Protein AF-A0A2E4XKV8-F1 (afdb_monomer_lite)

Structure (mmCIF, N/CA/C/O backbone):
data_AF-A0A2E4XKV8-F1
#
_entry.id   AF-A0A2E4XKV8-F1
#
loop_
_atom_site.group_PDB
_atom_site.id
_atom_site.type_symbol
_atom_site.label_atom_id
_atom_site.label_alt_id
_atom_site.label_comp_id
_atom_site.label_asym_id
_atom_site.label_entity_id
_atom_site.label_seq_id
_atom_site.pdbx_PDB_ins_code
_atom_site.Cartn_x
_atom_site.Cartn_y
_atom_site.Cartn_z
_atom_site.occupancy
_atom_site.B_iso_or_equiv
_atom_site.auth_seq_id
_atom_site.auth_comp_id
_atom_site.auth_asym_id
_atom_site.auth_atom_id
_atom_site.pdbx_PDB_model_num
ATOM 1 N N . MET A 1 1 ? -0.562 -18.103 23.186 1.00 75.19 1 MET A N 1
ATOM 2 C CA . MET A 1 1 ? -0.776 -17.378 21.912 1.00 75.19 1 MET A CA 1
ATOM 3 C C . MET A 1 1 ? -2.116 -16.642 21.935 1.00 75.19 1 MET A C 1
ATOM 5 O O . MET A 1 1 ? -3.061 -17.172 22.512 1.00 75.19 1 MET A O 1
ATOM 9 N N . GLU A 1 2 ? -2.232 -15.464 21.311 1.00 82.38 2 GLU A N 1
ATOM 10 C CA . GLU A 1 2 ? -3.468 -14.651 21.305 1.00 82.38 2 GLU A CA 1
ATOM 11 C C . GLU A 1 2 ? -4.685 -15.401 20.717 1.00 82.38 2 GLU A C 1
ATOM 13 O O . GLU A 1 2 ? -5.788 -15.305 21.257 1.00 82.38 2 GLU A O 1
ATOM 18 N N . TYR A 1 3 ? -4.468 -16.248 19.703 1.00 85.88 3 TYR A N 1
ATOM 19 C CA . TYR A 1 3 ? -5.500 -17.094 19.088 1.00 85.88 3 TYR A CA 1
ATOM 20 C C . TYR A 1 3 ? -6.060 -18.194 19.996 1.00 85.88 3 TYR A C 1
ATOM 22 O O . TYR A 1 3 ? -7.090 -18.747 19.658 1.00 85.88 3 TYR A O 1
ATOM 30 N N . PHE A 1 4 ? -5.467 -18.515 21.147 1.00 87.25 4 PHE A N 1
ATOM 31 C CA . PHE A 1 4 ? -6.012 -19.529 22.071 1.00 87.25 4 PHE A CA 1
ATOM 32 C C . PHE A 1 4 ? -6.515 -18.933 23.387 1.00 87.25 4 PHE A C 1
ATOM 34 O O . PHE A 1 4 ? -6.962 -19.651 24.275 1.00 87.25 4 PHE A O 1
ATOM 41 N N . SER A 1 5 ? -6.508 -17.604 23.501 1.00 88.00 5 SER A N 1
ATOM 42 C CA . SER A 1 5 ? -7.085 -16.905 24.646 1.00 88.00 5 SER A CA 1
ATOM 43 C C . SER A 1 5 ? -8.602 -17.133 24.746 1.00 88.00 5 SER A C 1
ATOM 45 O O . SER A 1 5 ? -9.313 -17.217 23.734 1.00 88.00 5 SER A O 1
ATOM 47 N N . ASN A 1 6 ? -9.116 -17.168 25.981 1.00 85.81 6 ASN A N 1
ATOM 48 C CA . ASN A 1 6 ? -10.556 -17.192 26.278 1.00 85.81 6 ASN A CA 1
ATOM 49 C C . ASN A 1 6 ? -11.281 -15.924 25.802 1.00 85.81 6 ASN A C 1
ATOM 51 O O . ASN A 1 6 ? -12.494 -15.947 25.575 1.00 85.81 6 ASN A O 1
ATOM 55 N N . HIS A 1 7 ? -10.532 -14.837 25.620 1.00 91.06 7 HIS A N 1
ATOM 56 C CA . HIS A 1 7 ? -11.013 -13.569 25.093 1.00 91.06 7 HIS A CA 1
ATOM 57 C C . HIS A 1 7 ? -10.337 -13.273 23.759 1.00 91.06 7 HIS A C 1
ATOM 59 O O . HIS A 1 7 ? -9.148 -13.526 23.579 1.00 91.06 7 HIS A O 1
ATOM 65 N N . ILE A 1 8 ? -11.096 -12.708 22.830 1.00 93.06 8 ILE A N 1
ATOM 66 C CA . ILE A 1 8 ? -10.606 -12.281 21.524 1.00 93.06 8 ILE A CA 1
ATOM 67 C C . ILE A 1 8 ? -10.206 -10.812 21.647 1.00 93.06 8 ILE A C 1
ATOM 69 O O . ILE A 1 8 ? -10.964 -10.002 22.178 1.00 93.06 8 ILE A O 1
ATOM 73 N N . ASN A 1 9 ? -9.036 -10.443 21.143 1.00 95.62 9 ASN A N 1
ATOM 74 C CA . ASN A 1 9 ? -8.699 -9.042 20.921 1.00 95.62 9 ASN A CA 1
ATOM 75 C C . ASN A 1 9 ? -9.056 -8.660 19.480 1.00 95.62 9 ASN A C 1
ATOM 77 O O . ASN A 1 9 ? -8.891 -9.452 18.554 1.00 95.62 9 ASN A O 1
ATOM 81 N N . PHE A 1 10 ? -9.544 -7.434 19.275 1.00 96.75 10 PHE A N 1
ATOM 82 C CA . PHE A 1 10 ? -9.996 -6.978 17.955 1.00 96.75 10 PHE A CA 1
ATOM 83 C C . PHE A 1 10 ? -8.917 -7.046 16.856 1.00 96.75 10 PHE A C 1
ATOM 85 O O . PHE A 1 10 ? -9.243 -7.246 15.689 1.00 96.75 10 PHE A O 1
ATOM 92 N N . ASN A 1 11 ? -7.637 -6.901 17.205 1.00 95.06 11 ASN A N 1
ATOM 93 C CA . ASN A 1 11 ? -6.510 -7.029 16.268 1.00 95.06 11 ASN A CA 1
ATOM 94 C C . ASN A 1 11 ? -6.479 -8.378 15.534 1.00 95.06 11 ASN A C 1
ATOM 96 O O . ASN A 1 11 ? -6.072 -8.390 14.377 1.00 95.06 11 ASN A O 1
ATOM 100 N N . LEU A 1 12 ? -6.971 -9.466 16.137 1.00 95.94 12 LEU A N 1
ATOM 101 C CA . LEU A 1 12 ? -7.079 -10.765 15.463 1.00 95.94 12 LEU A CA 1
ATOM 102 C C . LEU A 1 12 ? -8.010 -10.724 14.244 1.00 95.94 12 LEU A C 1
ATOM 104 O O . LEU A 1 12 ? -7.872 -11.527 13.336 1.00 95.94 12 LEU A O 1
ATOM 108 N N . LEU A 1 13 ? -8.946 -9.773 14.181 1.00 97.38 13 LEU A N 1
ATOM 109 C CA . LEU A 1 13 ? -9.844 -9.629 13.033 1.00 97.38 13 LEU A CA 1
ATOM 110 C C . LEU A 1 13 ? -9.164 -8.952 11.829 1.00 97.38 13 LEU A C 1
ATOM 112 O O . LEU A 1 13 ? -9.751 -8.912 10.748 1.00 97.38 13 LEU A O 1
ATOM 116 N N . LYS A 1 14 ? -7.956 -8.387 12.003 1.00 96.12 14 LYS A N 1
ATOM 117 C CA . LYS A 1 14 ? -7.273 -7.548 11.004 1.00 96.12 14 LYS A CA 1
ATOM 118 C C . LYS A 1 14 ? -7.108 -8.269 9.670 1.00 96.12 14 LYS A C 1
ATOM 120 O O . LYS A 1 14 ? -7.515 -7.721 8.650 1.00 96.12 14 LYS A O 1
ATOM 125 N N . ASN A 1 15 ? -6.540 -9.470 9.685 1.00 96.06 15 ASN A N 1
ATOM 126 C CA . ASN A 1 15 ? -6.136 -10.187 8.477 1.00 96.06 15 ASN A CA 1
ATOM 127 C C . ASN A 1 15 ? -7.338 -10.492 7.580 1.00 96.06 15 ASN A C 1
ATOM 129 O O . ASN A 1 15 ? -7.354 -10.115 6.411 1.00 96.06 15 ASN A O 1
ATOM 133 N N . HIS A 1 16 ? -8.417 -11.032 8.148 1.00 96.88 16 HIS A N 1
ATOM 134 C CA . HIS A 1 16 ? -9.651 -11.242 7.397 1.00 96.88 16 HIS A CA 1
ATOM 135 C C . HIS A 1 16 ? -10.289 -9.925 6.910 1.00 96.88 16 HIS A C 1
ATOM 137 O O . HIS A 1 16 ? -10.751 -9.857 5.772 1.00 96.88 16 HIS A O 1
ATOM 143 N N . ILE A 1 17 ? -10.330 -8.863 7.730 1.00 96.69 17 ILE A N 1
ATOM 144 C CA . ILE A 1 17 ? -10.888 -7.562 7.300 1.00 96.69 17 ILE A CA 1
ATOM 145 C C . ILE A 1 17 ? -10.097 -6.983 6.116 1.00 96.69 17 ILE A C 1
ATOM 147 O O . ILE A 1 17 ? -10.687 -6.403 5.206 1.00 96.69 17 ILE A O 1
ATOM 151 N N . LEU A 1 18 ? -8.775 -7.162 6.113 1.00 94.44 18 LEU A N 1
ATOM 152 C CA . LEU A 1 18 ? -7.874 -6.708 5.052 1.00 94.44 18 LEU A CA 1
ATOM 153 C C . LEU A 1 18 ? -7.717 -7.719 3.907 1.00 94.44 18 LEU A C 1
ATOM 155 O O . LEU A 1 18 ? -6.889 -7.506 3.025 1.00 94.44 18 LEU A O 1
ATOM 159 N N . LYS A 1 19 ? -8.559 -8.762 3.873 1.00 95.31 19 LYS A N 1
ATOM 160 C CA . LYS A 1 19 ? -8.614 -9.764 2.800 1.00 95.31 19 LYS A CA 1
ATOM 161 C C . LYS A 1 19 ? -7.338 -10.611 2.673 1.00 95.31 19 LYS A C 1
ATOM 163 O O . LYS A 1 19 ? -6.973 -10.997 1.567 1.00 95.31 19 LYS A O 1
ATOM 168 N N . ASP A 1 20 ? -6.682 -10.927 3.786 1.00 95.06 20 ASP A N 1
ATOM 169 C CA . ASP A 1 20 ? -5.564 -11.883 3.840 1.00 95.06 20 ASP A CA 1
ATOM 170 C C . ASP A 1 20 ? -5.697 -12.887 5.015 1.00 95.06 20 ASP A C 1
ATOM 172 O O . ASP A 1 20 ? -4.819 -12.974 5.871 1.00 95.06 20 ASP A O 1
ATOM 176 N N . PRO A 1 21 ? -6.826 -13.621 5.141 1.00 96.31 21 PRO A N 1
ATOM 177 C CA . PRO A 1 21 ? -7.096 -14.484 6.300 1.00 96.31 21 PRO A CA 1
ATOM 178 C C . PRO A 1 21 ? -6.184 -15.720 6.424 1.00 96.31 21 PRO A C 1
ATOM 180 O O . PRO A 1 21 ? -6.081 -16.272 7.519 1.00 96.31 21 PRO A O 1
ATOM 183 N N . LEU A 1 22 ? -5.486 -16.134 5.358 1.00 97.00 22 LEU A N 1
ATOM 184 C CA . LEU A 1 22 ? -4.513 -17.238 5.389 1.00 97.00 22 LEU A CA 1
ATOM 185 C C . LEU A 1 22 ? -3.407 -16.996 6.432 1.00 97.00 22 LEU A C 1
ATOM 187 O O . LEU A 1 22 ? -2.942 -17.932 7.079 1.00 97.00 22 LEU A O 1
ATOM 191 N N . ILE A 1 23 ? -3.049 -15.730 6.655 1.00 95.50 23 ILE A N 1
ATOM 192 C CA . ILE A 1 23 ? -2.061 -15.314 7.656 1.00 95.50 23 ILE A CA 1
ATOM 193 C C . ILE A 1 23 ? -2.438 -15.783 9.066 1.00 95.50 23 ILE A C 1
ATOM 195 O O . ILE A 1 23 ? -1.567 -16.168 9.844 1.00 95.50 23 ILE A O 1
ATOM 199 N N . ASP A 1 24 ? -3.732 -15.796 9.401 1.00 95.75 24 ASP A N 1
ATOM 200 C CA . ASP A 1 24 ? -4.189 -16.287 10.703 1.00 95.75 24 ASP A CA 1
ATOM 201 C C . ASP A 1 24 ? -3.874 -17.775 10.888 1.00 95.75 24 ASP A C 1
ATOM 203 O O . ASP A 1 24 ? -3.495 -18.195 11.981 1.00 95.75 24 ASP A O 1
ATOM 207 N N . TRP A 1 25 ? -4.003 -18.568 9.820 1.00 95.62 25 TRP A N 1
ATOM 208 C CA . TRP A 1 25 ? -3.689 -19.993 9.848 1.00 95.62 25 TRP A CA 1
ATOM 209 C C . TRP A 1 25 ? -2.180 -20.228 9.958 1.00 95.62 25 TRP A C 1
ATOM 211 O O . TRP A 1 25 ? -1.770 -20.997 10.826 1.00 95.62 25 TRP A O 1
ATOM 221 N N . PHE A 1 26 ? -1.351 -19.522 9.178 1.00 94.69 26 PHE A N 1
ATOM 222 C CA . PHE A 1 26 ? 0.110 -19.638 9.288 1.00 94.69 26 PHE A CA 1
ATOM 223 C C . PHE A 1 26 ? 0.626 -19.273 10.681 1.00 94.69 26 PHE A C 1
ATOM 225 O O . PHE A 1 26 ? 1.406 -20.030 11.251 1.00 94.69 26 PHE A O 1
ATOM 232 N N . ASN A 1 27 ? 0.120 -18.187 11.278 1.00 93.44 27 ASN A N 1
ATOM 233 C CA . ASN A 1 27 ? 0.476 -17.818 12.649 1.00 93.44 27 ASN A CA 1
ATOM 234 C C . ASN A 1 27 ? 0.201 -18.974 13.628 1.00 93.44 27 ASN A C 1
ATOM 236 O O . ASN A 1 27 ? 1.005 -19.242 14.518 1.00 93.44 27 ASN A O 1
ATOM 240 N N . ILE A 1 28 ? -0.937 -19.666 13.488 1.00 93.06 28 ILE A N 1
ATOM 241 C CA . ILE A 1 28 ? -1.267 -20.813 14.346 1.00 93.06 28 ILE A CA 1
ATOM 242 C C . ILE A 1 28 ? -0.315 -21.990 14.093 1.00 93.06 28 ILE A C 1
ATOM 244 O O . ILE A 1 28 ? 0.137 -22.605 15.057 1.00 93.06 28 ILE A O 1
ATOM 248 N N . GLN A 1 29 ? 0.010 -22.300 12.835 1.00 91.44 29 GLN A N 1
ATOM 249 C CA . GLN A 1 29 ? 0.941 -23.388 12.505 1.00 91.44 29 GLN A CA 1
ATOM 250 C C . GLN A 1 29 ? 2.346 -23.141 13.067 1.00 91.44 29 GLN A C 1
ATOM 252 O O . GLN A 1 29 ? 2.937 -24.055 13.643 1.00 91.44 29 GLN A O 1
ATOM 257 N N . GLU A 1 30 ? 2.838 -21.902 12.971 1.00 89.88 30 GLU A N 1
ATOM 258 C CA . GLU A 1 30 ? 4.105 -21.470 13.575 1.00 89.88 30 GLU A CA 1
ATOM 259 C C . GLU A 1 30 ? 4.121 -21.760 15.083 1.00 89.88 30 GLU A C 1
ATOM 261 O O . GLU A 1 30 ? 5.055 -22.370 15.597 1.00 89.88 30 GLU A O 1
ATOM 266 N N . TYR A 1 31 ? 3.049 -21.397 15.797 1.00 86.06 31 TYR A N 1
ATOM 267 C CA . TYR A 1 31 ? 2.951 -21.609 17.245 1.00 86.06 31 TYR A CA 1
ATOM 268 C C . TYR A 1 31 ? 2.970 -23.084 17.663 1.00 86.06 31 TYR A C 1
ATOM 270 O O . TYR A 1 31 ? 3.442 -23.409 18.752 1.00 86.06 31 TYR A O 1
ATOM 278 N N . HIS A 1 32 ? 2.462 -23.982 16.819 1.00 84.88 32 HIS A N 1
ATOM 279 C CA . HIS A 1 32 ? 2.494 -25.423 17.071 1.00 84.88 32 HIS A CA 1
ATOM 280 C C . HIS A 1 32 ? 3.823 -26.083 16.664 1.00 84.88 32 HIS A C 1
ATOM 282 O O . HIS A 1 32 ? 3.894 -27.310 16.614 1.00 84.88 32 HIS A O 1
ATOM 288 N N . ASN A 1 33 ? 4.876 -25.290 16.415 1.00 70.44 33 ASN A N 1
ATOM 289 C CA . ASN A 1 33 ? 6.200 -25.740 15.975 1.00 70.44 33 ASN A CA 1
ATOM 290 C C . ASN A 1 33 ? 6.143 -26.629 14.730 1.00 70.44 33 ASN A C 1
ATOM 292 O O . ASN A 1 33 ? 6.936 -27.559 14.564 1.00 70.44 33 ASN A O 1
ATOM 296 N N . ASN A 1 34 ? 5.208 -26.339 13.827 1.00 66.56 34 ASN A N 1
ATOM 297 C CA . ASN A 1 34 ? 5.240 -26.944 12.515 1.00 66.56 34 ASN A CA 1
ATOM 298 C C . ASN A 1 34 ? 6.349 -26.257 11.700 1.00 66.56 34 ASN A C 1
ATOM 300 O O . ASN A 1 34 ? 6.088 -25.300 10.975 1.00 66.56 34 ASN A O 1
ATOM 304 N N . HIS A 1 35 ? 7.593 -26.732 11.843 1.00 68.62 35 HIS A N 1
ATOM 305 C CA . HIS A 1 35 ? 8.800 -26.204 11.179 1.00 68.62 35 HIS A CA 1
ATOM 306 C C . HIS A 1 35 ? 8.780 -26.309 9.638 1.00 68.62 35 HIS A C 1
ATOM 308 O O . HIS A 1 35 ? 9.803 -26.115 8.990 1.00 68.62 35 HIS A O 1
ATOM 314 N N . ILE A 1 36 ? 7.633 -26.645 9.046 1.00 83.06 36 ILE A N 1
ATOM 315 C CA . ILE A 1 36 ? 7.420 -26.695 7.600 1.00 83.06 36 ILE A CA 1
ATOM 316 C C . ILE A 1 36 ? 7.337 -25.284 7.000 1.00 83.06 36 ILE A C 1
ATOM 318 O O . ILE A 1 36 ? 7.759 -25.097 5.863 1.00 83.06 36 ILE A O 1
ATOM 322 N N . PHE A 1 37 ? 6.804 -24.303 7.738 1.00 89.00 37 PHE A N 1
ATOM 323 C CA . PHE A 1 37 ? 6.591 -22.944 7.230 1.00 89.00 37 PHE A CA 1
ATOM 324 C C . PHE A 1 37 ? 7.558 -21.954 7.869 1.00 89.00 37 PHE A C 1
ATOM 326 O O . PHE A 1 37 ? 7.729 -21.943 9.088 1.00 89.00 37 PHE A O 1
ATOM 333 N N . GLU A 1 38 ? 8.145 -21.091 7.045 1.00 89.69 38 GLU A N 1
ATOM 334 C CA . GLU A 1 38 ? 9.107 -20.087 7.483 1.00 89.69 38 GLU A CA 1
ATOM 335 C C . GLU A 1 38 ? 8.495 -18.689 7.420 1.00 89.69 38 GLU A C 1
ATOM 337 O O . GLU A 1 38 ? 8.019 -18.239 6.377 1.00 89.69 38 GLU A O 1
ATOM 342 N N . ARG A 1 39 ? 8.491 -18.004 8.563 1.00 90.75 39 ARG A N 1
ATOM 343 C CA . ARG A 1 39 ? 8.042 -16.619 8.647 1.00 90.75 39 ARG A CA 1
ATOM 344 C C . ARG A 1 39 ? 9.103 -15.695 8.066 1.00 90.75 39 ARG A C 1
ATOM 346 O O . ARG A 1 39 ? 10.290 -15.859 8.340 1.00 90.75 39 ARG A O 1
ATOM 353 N N . ASP A 1 40 ? 8.670 -14.686 7.321 1.00 89.19 40 ASP A N 1
ATOM 354 C CA . ASP A 1 40 ? 9.578 -13.681 6.783 1.00 89.19 40 ASP A CA 1
ATOM 355 C C . ASP A 1 40 ? 10.261 -12.904 7.920 1.00 89.19 40 ASP A C 1
ATOM 357 O O . ASP A 1 40 ? 9.639 -12.553 8.930 1.00 89.19 40 ASP A O 1
ATOM 361 N N . GLY A 1 41 ? 11.542 -12.576 7.735 1.00 82.31 41 GLY A N 1
ATOM 362 C CA . GLY A 1 41 ? 12.267 -11.694 8.646 1.00 82.31 41 GLY A CA 1
ATOM 363 C C . GLY A 1 41 ? 11.651 -10.290 8.714 1.00 82.31 41 GLY A C 1
ATOM 364 O O . GLY A 1 41 ? 11.087 -9.782 7.742 1.00 82.31 41 GLY A O 1
ATOM 365 N N . SER A 1 42 ? 11.788 -9.634 9.870 1.00 76.69 42 SER A N 1
ATOM 366 C CA . SER A 1 42 ? 11.368 -8.240 10.033 1.00 76.69 42 SER A CA 1
ATOM 367 C C . SER A 1 42 ? 12.198 -7.322 9.130 1.00 76.69 42 SER A C 1
ATOM 369 O O . SER A 1 42 ? 13.427 -7.311 9.193 1.00 76.69 42 SER A O 1
ATOM 371 N N . THR A 1 43 ? 11.525 -6.550 8.278 1.00 79.19 43 THR A N 1
ATOM 372 C CA . THR A 1 43 ? 12.161 -5.543 7.412 1.00 79.19 43 THR A CA 1
ATOM 373 C C . THR A 1 43 ? 12.358 -4.231 8.165 1.00 79.19 43 THR A C 1
ATOM 375 O O . THR A 1 43 ? 11.487 -3.842 8.954 1.00 79.19 43 THR A O 1
ATOM 378 N N . TYR A 1 44 ? 13.408 -3.482 7.830 1.00 79.75 44 TYR A N 1
ATOM 379 C CA . TYR A 1 44 ? 13.666 -2.169 8.428 1.00 79.75 44 TYR A CA 1
ATOM 380 C C . TYR A 1 44 ? 12.490 -1.198 8.230 1.00 79.75 44 TYR A C 1
ATOM 382 O O . TYR A 1 44 ? 12.102 -0.468 9.143 1.00 79.75 44 TYR A O 1
ATOM 390 N N . TYR A 1 45 ? 11.863 -1.240 7.054 1.00 80.88 45 TYR A N 1
ATOM 391 C CA . TYR A 1 45 ? 10.698 -0.445 6.697 1.00 80.88 45 TYR A CA 1
ATOM 392 C C . TYR A 1 45 ? 9.519 -0.685 7.634 1.00 80.88 45 TYR A C 1
ATOM 394 O O . TYR A 1 45 ? 8.950 0.271 8.162 1.00 80.88 45 TYR A O 1
ATOM 402 N N . ARG A 1 46 ? 9.150 -1.946 7.882 1.00 80.81 46 ARG A N 1
ATOM 403 C CA . ARG A 1 46 ? 8.029 -2.276 8.778 1.00 80.81 46 ARG A CA 1
ATOM 404 C C . ARG A 1 46 ? 8.266 -1.746 10.187 1.00 80.81 46 ARG A C 1
ATOM 406 O O . ARG A 1 46 ? 7.376 -1.112 10.755 1.00 80.81 46 ARG A O 1
ATOM 413 N N . GLU A 1 47 ? 9.462 -1.950 10.730 1.00 85.25 47 GLU A N 1
ATOM 414 C CA . GLU A 1 47 ? 9.826 -1.451 12.059 1.00 85.25 47 GLU A CA 1
ATOM 415 C C . GLU A 1 47 ? 9.777 0.076 12.126 1.00 85.25 47 GLU A C 1
ATOM 417 O O . GLU A 1 47 ? 9.199 0.641 13.061 1.00 85.25 47 GLU A O 1
ATOM 422 N N . TYR A 1 48 ? 10.307 0.746 11.101 1.00 85.12 48 TYR A N 1
ATOM 423 C CA . TYR A 1 48 ? 10.270 2.197 10.976 1.00 85.12 48 TYR A CA 1
ATOM 424 C C . TYR A 1 48 ? 8.830 2.730 10.950 1.00 85.12 48 TYR A C 1
ATOM 426 O O . TYR A 1 48 ? 8.487 3.624 11.724 1.00 85.12 48 TYR A O 1
ATOM 434 N N . ILE A 1 49 ? 7.948 2.148 10.128 1.00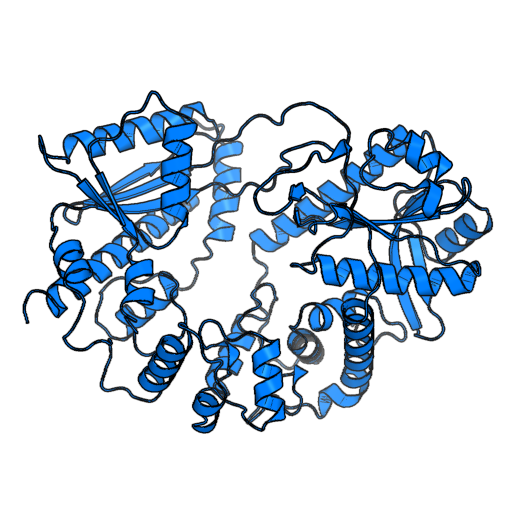 84.88 49 ILE A N 1
ATOM 435 C CA . ILE A 1 49 ? 6.538 2.558 10.039 1.00 84.88 49 ILE A CA 1
ATOM 436 C C . ILE A 1 49 ? 5.805 2.345 11.363 1.00 84.88 49 ILE A C 1
ATOM 438 O O . ILE A 1 49 ? 5.036 3.212 11.782 1.00 84.88 49 ILE A O 1
ATOM 442 N N . LEU A 1 50 ? 6.034 1.221 12.049 1.00 86.94 50 LEU A N 1
ATOM 443 C CA . LEU A 1 50 ? 5.427 0.963 13.357 1.00 86.94 50 LEU A CA 1
ATOM 444 C C . LEU A 1 50 ? 5.890 1.987 14.400 1.00 86.94 50 LEU A C 1
ATOM 446 O O . LEU A 1 50 ? 5.065 2.519 15.151 1.00 86.94 50 LEU A O 1
ATOM 450 N N . LYS A 1 51 ? 7.189 2.303 14.415 1.00 90.19 51 LYS A N 1
ATOM 451 C CA . LYS A 1 51 ? 7.783 3.309 15.301 1.00 90.19 51 LYS A CA 1
ATOM 452 C C . LYS A 1 51 ? 7.221 4.704 15.028 1.00 90.19 51 LYS A C 1
ATOM 454 O O . LYS A 1 51 ? 6.739 5.351 15.959 1.00 90.19 51 LYS A O 1
ATOM 459 N N . GLU A 1 52 ? 7.215 5.150 13.774 1.00 88.81 52 GLU A N 1
ATOM 460 C CA . GLU A 1 52 ? 6.700 6.471 13.400 1.00 88.81 52 GLU A CA 1
ATOM 461 C C . GLU A 1 5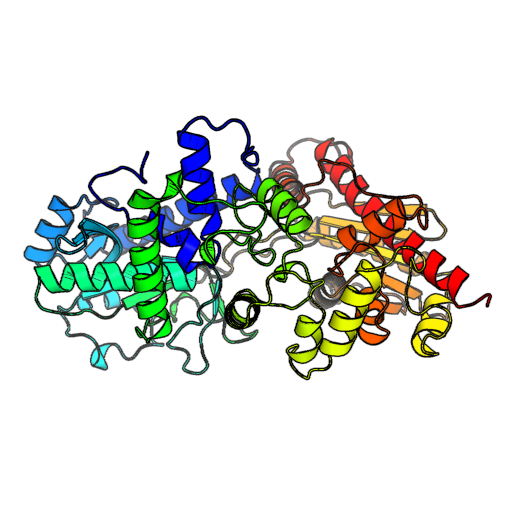2 ? 5.182 6.571 13.593 1.00 88.81 52 GLU A C 1
ATOM 463 O O . GLU A 1 52 ? 4.693 7.579 14.103 1.00 88.81 52 GLU A O 1
ATOM 468 N N . SER A 1 53 ? 4.424 5.506 13.312 1.00 91.00 53 SER A N 1
ATOM 469 C CA . SER A 1 53 ? 2.988 5.461 13.607 1.00 91.00 53 SER A CA 1
ATOM 470 C C . SER A 1 53 ? 2.706 5.596 15.102 1.00 91.00 53 SER A C 1
ATOM 472 O O . SER A 1 53 ? 1.732 6.260 15.474 1.00 91.00 53 SER A O 1
ATOM 474 N N . LYS A 1 54 ? 3.504 4.948 15.961 1.00 92.38 54 LYS A N 1
ATOM 475 C CA . LYS A 1 54 ? 3.361 5.048 17.418 1.00 92.38 54 LYS A CA 1
ATOM 476 C C . LYS A 1 54 ? 3.698 6.461 17.891 1.00 92.38 54 LYS A C 1
ATOM 478 O O . LYS A 1 54 ? 2.881 7.073 18.573 1.00 92.38 54 LYS A O 1
ATOM 483 N N . LYS A 1 55 ? 4.837 6.998 17.452 1.00 92.31 55 LYS A N 1
ATOM 484 C CA . LYS A 1 55 ? 5.301 8.351 17.780 1.00 92.31 55 LYS A CA 1
ATOM 485 C C . LYS A 1 55 ? 4.303 9.425 17.350 1.00 92.31 55 LYS A C 1
ATOM 487 O O . LYS A 1 55 ? 3.990 10.313 18.137 1.00 92.31 55 LYS A O 1
ATOM 492 N N . TYR A 1 56 ? 3.764 9.325 16.133 1.00 91.88 56 TYR A N 1
ATOM 493 C CA . TYR A 1 56 ? 2.721 10.224 15.635 1.00 91.88 56 TYR A CA 1
ATOM 494 C C . TYR A 1 56 ? 1.499 10.224 16.554 1.00 91.88 56 TYR A C 1
ATOM 496 O O . TYR A 1 56 ? 1.013 11.277 16.960 1.00 91.88 56 TYR A O 1
ATOM 504 N N . LYS A 1 57 ? 1.018 9.030 16.911 1.00 94.38 57 LYS A N 1
ATOM 505 C CA . LYS A 1 57 ? -0.150 8.872 17.772 1.00 94.38 57 LYS A CA 1
ATOM 506 C C . LYS A 1 57 ? 0.099 9.421 19.178 1.00 94.38 57 LYS A C 1
ATOM 508 O O . LYS A 1 57 ? -0.736 10.165 19.672 1.00 94.38 57 LYS A O 1
ATOM 513 N N . GLU A 1 58 ? 1.223 9.084 19.807 1.00 94.25 58 GLU A N 1
ATOM 514 C CA . GLU A 1 58 ? 1.574 9.578 21.146 1.00 94.25 58 GLU A CA 1
ATOM 515 C C . GLU A 1 58 ? 1.709 11.104 21.162 1.00 94.25 58 GLU A C 1
ATOM 517 O O . GLU A 1 58 ? 1.117 11.756 22.018 1.00 94.25 58 GLU A O 1
ATOM 522 N N . LYS A 1 59 ? 2.383 11.684 20.159 1.00 93.56 59 LYS A N 1
ATOM 523 C CA . LYS A 1 59 ? 2.486 13.139 19.993 1.00 93.56 59 LYS A CA 1
ATOM 524 C C . LYS A 1 59 ? 1.111 13.793 19.858 1.00 93.56 59 LYS A C 1
ATOM 526 O O . LYS A 1 59 ? 0.847 14.791 20.521 1.00 93.56 59 LYS A O 1
ATOM 531 N N . LEU A 1 60 ? 0.236 13.234 19.020 1.00 94.75 60 LEU A N 1
ATOM 532 C CA . LEU A 1 60 ? -1.108 13.770 18.811 1.00 94.75 60 LEU A CA 1
ATOM 533 C C . LEU A 1 60 ? -1.945 13.715 20.097 1.00 94.75 60 LEU A C 1
ATOM 535 O O . LEU A 1 60 ? -2.624 14.682 20.427 1.00 94.75 60 LEU A O 1
ATOM 539 N N . LEU A 1 61 ? -1.883 12.603 20.833 1.00 96.38 61 LEU A N 1
ATOM 540 C CA . LEU A 1 61 ? -2.594 12.449 22.103 1.00 96.38 61 LEU A CA 1
ATOM 541 C C . LEU A 1 61 ? -2.074 13.426 23.164 1.00 96.38 61 LEU A C 1
ATOM 543 O O . LEU A 1 61 ? -2.886 14.044 23.845 1.00 96.38 61 LEU A O 1
ATOM 547 N N . GLN A 1 62 ? -0.757 13.631 23.256 1.00 95.50 62 GLN A N 1
ATOM 548 C CA . GLN A 1 62 ? -0.183 14.619 24.172 1.00 95.50 62 GLN A CA 1
ATOM 549 C C . GLN A 1 62 ? -0.666 16.037 23.843 1.00 95.50 62 GLN A C 1
ATOM 551 O O . GLN A 1 62 ? -1.138 16.745 24.723 1.00 95.50 62 GLN A O 1
ATOM 556 N N . GLN A 1 63 ? -0.666 16.419 22.563 1.00 94.88 63 GLN A N 1
ATOM 557 C CA . GLN A 1 63 ? -1.177 17.725 22.130 1.00 94.88 63 GLN A CA 1
ATOM 558 C C . GLN A 1 63 ? -2.667 17.931 22.457 1.00 94.88 63 GLN A C 1
ATOM 560 O O . GLN A 1 63 ? -3.095 19.068 22.664 1.00 94.88 63 GLN A O 1
ATOM 565 N N . ILE A 1 64 ? -3.462 16.855 22.482 1.00 96.38 64 ILE A N 1
ATOM 566 C CA . ILE A 1 64 ? -4.869 16.890 22.902 1.00 96.38 64 ILE A CA 1
ATOM 567 C C . ILE A 1 64 ? -4.971 17.105 24.416 1.00 96.38 64 ILE A C 1
ATOM 569 O O . ILE A 1 64 ? -5.784 17.926 24.836 1.00 96.38 64 ILE A O 1
ATOM 573 N N . ILE A 1 65 ? -4.145 16.423 25.219 1.00 95.88 65 ILE A N 1
ATOM 574 C CA . ILE A 1 65 ? -4.079 16.631 26.676 1.00 95.88 65 ILE A CA 1
ATOM 575 C C . ILE A 1 65 ? -3.727 18.089 26.970 1.00 95.88 65 ILE A C 1
ATOM 577 O O . ILE A 1 65 ? -4.516 18.778 27.618 1.00 95.88 65 ILE A O 1
ATOM 581 N N . ASP A 1 66 ? -2.625 18.586 26.403 1.00 94.88 66 ASP A N 1
ATOM 582 C CA . ASP A 1 66 ? -2.135 19.949 26.630 1.00 94.88 66 ASP A CA 1
ATOM 583 C C . ASP A 1 66 ? -3.206 21.006 26.300 1.00 94.88 66 ASP A C 1
ATOM 585 O O . ASP A 1 66 ? -3.392 21.976 27.033 1.00 94.88 66 ASP A O 1
ATOM 589 N N . ARG A 1 67 ? -3.963 20.802 25.212 1.00 94.75 67 ARG A N 1
ATOM 590 C CA . ARG A 1 67 ? -5.066 21.692 24.808 1.00 94.75 67 ARG A CA 1
ATOM 591 C C . ARG A 1 67 ? -6.318 21.564 25.666 1.00 94.75 67 ARG A C 1
ATOM 593 O O . ARG A 1 67 ? -7.045 22.542 25.807 1.00 94.75 67 ARG A O 1
ATOM 600 N N . SER A 1 68 ? -6.597 20.368 26.177 1.00 94.69 68 SER A N 1
ATOM 601 C CA . SER A 1 68 ? -7.762 20.108 27.026 1.00 94.69 68 SER A CA 1
ATOM 602 C C . SER A 1 68 ? -7.636 20.736 28.411 1.00 94.69 68 SER A C 1
ATOM 604 O O . SER A 1 68 ? -8.662 21.017 29.023 1.00 94.69 68 SER A O 1
ATOM 606 N N . GLN A 1 69 ? -6.403 20.970 28.882 1.00 93.69 69 GLN A N 1
ATOM 607 C CA . GLN A 1 69 ? -6.101 21.413 30.251 1.00 93.69 69 GLN A CA 1
ATOM 608 C C . GLN A 1 69 ? -6.625 20.438 31.322 1.00 93.69 69 GLN A C 1
ATOM 610 O O . GLN A 1 69 ? -6.911 20.832 32.450 1.00 93.69 69 GLN A O 1
ATOM 615 N N . LEU A 1 70 ? -6.765 19.158 30.963 1.00 93.19 70 LEU A N 1
ATOM 616 C CA . LEU A 1 70 ? -7.199 18.091 31.857 1.00 93.19 70 LEU A CA 1
ATOM 617 C C . LEU A 1 70 ? -6.007 17.231 32.274 1.00 93.19 70 LEU A C 1
ATOM 619 O O . LEU A 1 70 ? -5.180 16.868 31.438 1.00 93.19 70 LEU A O 1
ATOM 623 N N . ASP A 1 71 ? -5.966 16.845 33.546 1.00 93.50 71 ASP A N 1
ATOM 624 C CA . ASP A 1 71 ? -5.024 15.842 34.041 1.00 93.50 71 ASP A CA 1
ATOM 625 C C . ASP A 1 71 ? -5.617 14.440 33.848 1.00 93.50 71 ASP A C 1
ATOM 627 O O . ASP A 1 71 ? -6.425 13.957 34.645 1.00 93.50 71 ASP A O 1
ATOM 631 N N . ILE A 1 72 ? -5.285 13.814 32.717 1.00 93.69 72 ILE A N 1
ATOM 632 C CA . ILE A 1 72 ? -5.775 12.483 32.349 1.00 93.69 72 ILE A CA 1
ATOM 633 C C . ILE A 1 72 ? -4.639 11.594 31.833 1.00 93.69 72 ILE A C 1
ATOM 635 O O . ILE A 1 72 ? -3.722 12.068 31.158 1.00 93.69 72 ILE A O 1
ATOM 639 N N . PRO A 1 73 ? -4.702 10.273 32.072 1.00 94.06 73 PRO A N 1
ATOM 640 C CA . PRO A 1 73 ? -3.724 9.351 31.522 1.00 94.06 73 PRO A CA 1
ATOM 641 C C . PRO A 1 73 ? -3.946 9.133 30.020 1.00 94.06 73 PRO A C 1
ATOM 643 O O . PRO A 1 73 ? -5.074 9.010 29.541 1.00 94.06 73 PRO A O 1
ATOM 646 N N . ILE A 1 74 ? -2.847 8.973 29.274 1.00 92.00 74 ILE A N 1
ATOM 647 C CA . ILE A 1 74 ? -2.889 8.588 27.852 1.00 92.00 74 ILE A CA 1
ATOM 648 C C . ILE A 1 74 ? -3.487 7.187 27.676 1.00 92.00 74 ILE A C 1
ATOM 650 O O . ILE A 1 74 ? -4.187 6.932 26.699 1.00 92.00 74 ILE A O 1
ATOM 654 N N . TYR A 1 75 ? -3.191 6.267 28.598 1.00 94.19 75 TYR A N 1
ATOM 655 C CA . TYR A 1 75 ? -3.578 4.864 28.508 1.00 94.19 75 TYR A CA 1
ATOM 656 C C . TYR A 1 75 ? -4.560 4.502 29.614 1.00 94.19 75 TYR A C 1
ATOM 658 O O . TYR A 1 75 ? -4.205 4.560 30.786 1.00 94.19 75 TYR A O 1
ATOM 666 N N . THR A 1 76 ? -5.751 4.037 29.237 1.00 93.62 76 THR A N 1
ATOM 667 C CA . THR A 1 76 ? -6.751 3.544 30.191 1.00 93.62 76 THR A CA 1
ATOM 668 C C . THR A 1 76 ? -6.955 2.031 30.063 1.00 93.62 76 THR A C 1
ATOM 670 O O . THR A 1 76 ? -6.851 1.425 28.986 1.00 93.62 76 THR A O 1
ATOM 673 N N . CYS A 1 77 ? -7.195 1.371 31.198 1.00 95.00 77 CYS A N 1
ATOM 674 C CA . CYS A 1 77 ? -7.603 -0.036 31.230 1.00 95.00 77 CYS A CA 1
ATOM 675 C C . CYS A 1 77 ? -9.132 -0.170 31.139 1.00 95.00 77 CYS A C 1
ATOM 677 O O . CYS A 1 77 ? -9.851 0.803 31.322 1.00 95.00 77 CYS A O 1
ATOM 679 N N . TYR A 1 78 ? -9.650 -1.383 30.917 1.00 94.75 78 TYR A N 1
ATOM 680 C CA . TYR A 1 78 ? -11.099 -1.621 30.806 1.00 94.75 78 TYR A CA 1
ATOM 681 C C . TYR A 1 78 ? -11.910 -1.073 31.993 1.00 94.75 78 TYR A C 1
ATOM 683 O O . TYR A 1 78 ? -12.912 -0.389 31.796 1.00 94.75 78 TYR A O 1
ATOM 691 N N . LYS A 1 79 ? -11.465 -1.355 33.226 1.00 95.94 79 LYS A N 1
ATOM 692 C CA . LYS A 1 79 ? -12.151 -0.907 34.448 1.00 95.94 79 LYS A CA 1
ATOM 693 C C . LYS A 1 79 ? -12.183 0.617 34.542 1.00 95.94 79 LYS A C 1
ATOM 695 O O . LYS A 1 79 ? -13.212 1.192 34.874 1.00 95.94 79 LYS A O 1
ATOM 700 N N . GLU A 1 80 ? -11.066 1.248 34.207 1.00 96.38 80 GLU A N 1
ATOM 701 C CA . GLU A 1 80 ? -10.929 2.697 34.223 1.00 96.38 80 GLU A CA 1
ATOM 702 C C . GLU A 1 80 ? -11.769 3.354 33.127 1.00 96.38 80 GLU A C 1
ATOM 704 O O . GLU A 1 80 ? -12.535 4.261 33.422 1.00 96.38 80 GLU A O 1
ATOM 709 N N . THR A 1 81 ? -11.725 2.853 31.888 1.00 97.31 81 THR A N 1
ATOM 710 C CA . THR A 1 81 ? -12.586 3.345 30.803 1.00 97.31 81 THR A CA 1
ATOM 711 C C . THR A 1 81 ? -14.062 3.283 31.203 1.00 97.31 81 THR A C 1
ATOM 713 O O . THR A 1 81 ? -14.786 4.253 31.006 1.00 97.31 81 THR A O 1
ATOM 716 N N . LEU A 1 82 ? -14.515 2.176 31.807 1.00 96.81 82 LEU A N 1
ATOM 717 C CA . LEU A 1 82 ? -15.892 2.059 32.293 1.00 96.81 82 LEU A CA 1
ATOM 718 C C . LEU A 1 82 ? -16.231 3.073 33.384 1.00 96.81 82 LEU A C 1
ATOM 720 O O . LEU A 1 82 ? -17.307 3.661 33.338 1.00 96.81 82 LEU A O 1
ATOM 724 N N . PHE A 1 83 ? -15.346 3.250 34.366 1.00 97.00 83 PHE A N 1
ATOM 725 C CA . PHE A 1 83 ? -15.536 4.223 35.440 1.00 97.00 83 PHE A CA 1
ATOM 726 C C . PHE A 1 83 ? -15.678 5.640 34.874 1.00 97.00 83 PHE A C 1
ATOM 728 O O . PHE A 1 83 ? -16.667 6.313 35.147 1.00 97.00 83 PHE A O 1
ATOM 735 N N . ARG A 1 84 ? -14.750 6.049 34.003 1.00 97.00 84 ARG A N 1
ATOM 736 C CA . ARG A 1 84 ? -14.730 7.383 33.389 1.00 97.00 84 ARG A CA 1
ATOM 737 C C . ARG A 1 84 ? -15.962 7.650 32.515 1.00 97.00 84 ARG A C 1
ATOM 739 O O . ARG A 1 84 ? -16.551 8.721 32.608 1.00 97.00 84 ARG A O 1
ATOM 746 N N . ILE A 1 85 ? -16.409 6.658 31.732 1.00 95.88 85 ILE A N 1
ATOM 747 C CA . ILE A 1 85 ? -17.656 6.752 30.946 1.00 95.88 85 ILE A CA 1
ATOM 748 C C . ILE A 1 85 ? -18.870 6.923 31.868 1.00 95.88 85 ILE A C 1
ATOM 750 O O . ILE A 1 85 ? -19.718 7.772 31.611 1.00 95.88 85 ILE A O 1
ATOM 754 N N . LYS A 1 86 ? -18.967 6.134 32.946 1.00 94.56 86 LYS A N 1
ATOM 755 C CA . LYS A 1 86 ? -20.093 6.214 33.894 1.00 94.56 86 LYS A CA 1
ATOM 756 C C . LYS A 1 86 ? -20.145 7.547 34.641 1.00 94.56 86 LYS A C 1
ATOM 758 O O . LYS A 1 86 ? -21.235 8.003 34.962 1.00 94.56 86 LYS A O 1
ATOM 763 N N . ASN A 1 87 ? -18.992 8.170 34.875 1.00 95.00 87 ASN A N 1
ATOM 764 C CA . ASN A 1 87 ? -18.889 9.500 35.478 1.00 95.00 87 ASN A CA 1
ATOM 765 C C . ASN A 1 87 ? -19.016 10.647 34.463 1.00 95.00 87 ASN A C 1
ATOM 767 O O . ASN A 1 87 ? -18.829 11.802 34.835 1.00 95.00 87 ASN A O 1
ATOM 771 N N . ASN A 1 88 ? -19.325 10.346 33.196 1.00 94.06 88 ASN A N 1
ATOM 772 C CA . ASN A 1 88 ? -19.462 11.327 32.121 1.00 94.06 88 ASN A CA 1
ATOM 773 C C . ASN A 1 88 ? -18.235 12.254 31.975 1.00 94.06 88 ASN A C 1
ATOM 775 O O . ASN A 1 88 ? -18.365 13.464 31.753 1.00 94.06 88 ASN A O 1
ATOM 779 N N . GLU A 1 89 ? -17.031 11.692 32.133 1.00 96.19 89 GLU A N 1
ATOM 780 C CA . GLU A 1 89 ? -15.795 12.462 32.015 1.00 96.19 89 GLU A CA 1
ATOM 781 C C . GLU A 1 89 ? -15.632 13.051 30.604 1.00 96.19 89 GLU A C 1
ATOM 783 O O . GLU A 1 89 ? -15.911 12.372 29.613 1.00 96.19 89 GLU A O 1
ATOM 788 N N . PRO A 1 90 ? -15.148 14.296 30.477 1.00 96.56 90 PRO A N 1
ATOM 789 C CA . PRO A 1 90 ? -15.134 15.019 29.206 1.00 96.56 90 PRO A CA 1
ATOM 790 C C . PRO A 1 90 ? -14.218 14.418 28.137 1.00 96.56 90 PRO A C 1
ATOM 792 O O . PRO A 1 90 ? -14.492 14.564 26.944 1.00 96.56 90 PRO A O 1
ATOM 795 N N . LEU A 1 91 ? -13.138 13.751 28.547 1.00 98.00 91 LEU A N 1
ATOM 796 C CA . LEU A 1 91 ? -12.127 13.209 27.651 1.00 98.00 91 LEU A CA 1
ATOM 797 C C . LEU A 1 91 ? -11.532 11.922 28.226 1.00 98.00 91 LEU A C 1
ATOM 799 O O . LEU A 1 91 ? -11.045 11.899 29.351 1.00 98.00 91 LEU A O 1
ATOM 803 N N . ILE A 1 92 ? -11.528 10.861 27.422 1.00 98.31 92 ILE A N 1
ATOM 804 C CA . ILE A 1 92 ? -10.934 9.566 27.756 1.00 98.31 92 ILE A CA 1
ATOM 805 C C . ILE A 1 92 ? -10.063 9.129 26.581 1.00 98.31 92 ILE A C 1
ATOM 807 O O . ILE A 1 92 ? -10.530 9.033 25.442 1.00 98.31 92 ILE A O 1
ATOM 811 N N . LEU A 1 93 ? -8.794 8.836 26.856 1.00 98.19 93 LEU A N 1
ATOM 812 C CA . LEU A 1 93 ? -7.830 8.417 25.843 1.00 98.19 93 LEU A CA 1
ATOM 813 C C . LEU A 1 93 ? -7.560 6.914 25.918 1.00 98.19 93 LEU A C 1
ATOM 815 O O . LEU A 1 93 ? -7.576 6.294 26.987 1.00 98.19 93 LEU A O 1
ATOM 819 N N . GLN A 1 94 ? -7.338 6.321 24.743 1.00 97.19 94 GLN A N 1
ATOM 820 C CA . GLN A 1 94 ? -7.035 4.897 24.565 1.00 97.19 94 GLN A CA 1
ATOM 821 C C . GLN A 1 94 ? -8.021 3.966 25.287 1.00 97.19 94 GLN A C 1
ATOM 823 O O . GLN A 1 94 ? -7.626 2.919 25.809 1.00 97.19 94 GLN A O 1
ATOM 828 N N . GLY A 1 95 ? -9.300 4.351 25.301 1.00 97.19 95 GLY A N 1
ATOM 829 C CA . GLY A 1 95 ? -10.369 3.635 25.979 1.00 97.19 95 GLY A CA 1
ATOM 830 C C . GLY A 1 95 ? -10.474 2.187 25.517 1.00 97.19 95 GLY A C 1
ATOM 831 O O . GLY A 1 95 ? -10.422 1.896 24.320 1.00 97.19 95 GLY A O 1
ATOM 832 N N . LYS A 1 96 ? -10.648 1.261 26.462 1.00 97.56 96 LYS A N 1
ATOM 833 C CA . LYS A 1 96 ? -10.833 -0.169 26.194 1.00 97.56 96 LYS A CA 1
ATOM 834 C C . LYS A 1 96 ? -12.179 -0.621 26.725 1.00 97.56 96 LYS A C 1
ATOM 836 O O . LYS A 1 96 ? -12.488 -0.418 27.892 1.00 97.56 96 LYS A O 1
ATOM 841 N N . LEU A 1 97 ? -12.951 -1.302 25.887 1.00 97.25 97 LEU A N 1
ATOM 842 C CA . LEU A 1 97 ? -14.212 -1.918 26.287 1.00 97.25 97 LEU A CA 1
ATOM 843 C C . LEU A 1 97 ? -14.207 -3.409 25.975 1.00 97.25 97 LEU A C 1
ATOM 845 O O . LEU A 1 97 ? -13.515 -3.876 25.067 1.00 97.25 97 LEU A O 1
ATOM 849 N N . TYR A 1 98 ? -14.992 -4.150 26.748 1.00 95.69 98 TYR A N 1
ATOM 850 C CA . TYR A 1 98 ? -15.191 -5.579 26.582 1.00 95.69 98 TYR A CA 1
ATOM 851 C C . TYR A 1 98 ? -16.636 -5.849 26.173 1.00 95.69 98 TYR A C 1
ATOM 853 O O . TYR A 1 98 ? -17.574 -5.484 26.875 1.00 95.69 98 TYR A O 1
ATOM 861 N N . ASN A 1 99 ? -16.825 -6.488 25.022 1.00 93.56 99 ASN A N 1
ATOM 862 C CA . ASN A 1 99 ? -18.133 -6.951 24.586 1.00 93.56 99 ASN A CA 1
ATOM 863 C C . ASN A 1 99 ? -18.355 -8.373 25.104 1.00 93.56 99 ASN A C 1
ATOM 865 O O . ASN A 1 99 ? -17.913 -9.335 24.473 1.00 93.56 99 ASN A O 1
ATOM 869 N N . GLU A 1 100 ? -19.060 -8.500 26.229 1.00 90.25 100 GLU A N 1
ATOM 870 C CA . GLU A 1 100 ? -19.303 -9.781 26.907 1.00 90.25 100 GLU A CA 1
ATOM 871 C C . GLU A 1 100 ? -19.927 -10.831 25.984 1.00 90.25 100 GLU A C 1
ATOM 873 O O . GLU A 1 100 ? -19.407 -11.939 25.864 1.00 90.25 100 GLU A O 1
ATOM 878 N N . GLY A 1 101 ? -20.966 -10.447 25.235 1.00 88.88 101 GLY A N 1
ATOM 879 C CA . GLY A 1 101 ? -21.671 -11.351 24.318 1.00 88.88 101 GLY A CA 1
ATOM 880 C C . GLY A 1 101 ? -20.806 -11.903 23.179 1.00 88.88 101 GLY A C 1
ATOM 881 O O . GLY A 1 101 ? -21.160 -12.913 22.583 1.00 88.88 101 GLY A O 1
ATOM 882 N N . LYS A 1 102 ? -19.666 -11.268 22.877 1.00 91.38 102 LYS A N 1
ATOM 883 C CA . LYS A 1 102 ? -18.697 -11.747 21.876 1.00 91.38 102 LYS A CA 1
ATOM 884 C C . LYS A 1 102 ? -17.352 -12.163 22.471 1.00 91.38 102 LYS A C 1
ATOM 886 O O . LYS A 1 102 ? -16.465 -12.573 21.721 1.00 91.38 102 LYS A O 1
ATOM 891 N N . LYS A 1 103 ? -17.186 -12.036 23.790 1.00 94.38 103 LYS A N 1
ATOM 892 C CA . LYS A 1 103 ? -15.909 -12.153 24.502 1.00 94.38 103 LYS A CA 1
ATOM 893 C C . LYS A 1 103 ? -14.769 -11.387 23.817 1.00 94.38 103 LYS A C 1
ATOM 895 O O . LYS A 1 103 ? -13.672 -11.915 23.657 1.00 94.38 103 LYS A O 1
ATOM 900 N N . LEU A 1 104 ? -15.050 -10.162 23.366 1.00 95.38 104 LEU A N 1
ATOM 901 C CA . LEU A 1 104 ? -14.179 -9.388 22.475 1.00 95.38 104 LEU A CA 1
ATOM 902 C C . LEU A 1 104 ? -13.741 -8.069 23.123 1.00 95.38 104 LEU A C 1
ATOM 904 O O . LEU A 1 104 ? -14.587 -7.233 23.439 1.00 95.38 104 LEU A O 1
ATOM 908 N N . TYR A 1 105 ? -12.433 -7.853 23.256 1.00 96.69 105 TYR A N 1
ATOM 909 C CA . TYR A 1 105 ? -11.859 -6.558 23.621 1.00 96.69 105 TYR A CA 1
ATOM 910 C C . TYR A 1 105 ? -11.704 -5.656 22.400 1.00 96.69 105 TYR A C 1
ATOM 912 O O . TYR A 1 105 ? -11.150 -6.052 21.372 1.00 96.69 105 TYR A O 1
ATOM 920 N N . THR A 1 106 ? -12.145 -4.412 22.547 1.00 96.62 106 THR A N 1
ATOM 921 C CA . THR A 1 106 ? -12.105 -3.367 21.520 1.00 96.62 106 THR A CA 1
ATOM 922 C C . THR A 1 106 ? -11.578 -2.057 22.105 1.00 96.62 106 THR A C 1
ATOM 924 O O . THR A 1 106 ? -11.525 -1.896 23.327 1.00 96.62 106 THR A O 1
ATOM 927 N N . LYS A 1 107 ? -11.118 -1.145 21.243 1.00 96.62 107 LYS A N 1
ATOM 928 C CA . LYS A 1 107 ? -10.356 0.045 21.642 1.00 96.62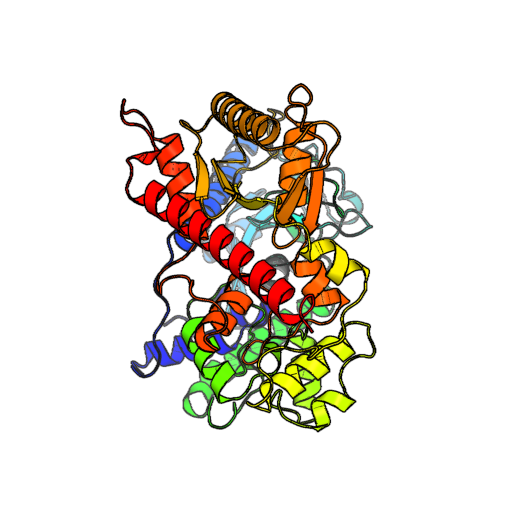 107 LYS A CA 1
ATOM 929 C C . LYS A 1 107 ? -10.840 1.285 20.887 1.00 96.62 107 LYS A C 1
ATOM 931 O O . LYS A 1 107 ? -11.067 1.205 19.688 1.00 96.62 107 LYS A O 1
ATOM 936 N N . CYS A 1 108 ? -10.928 2.425 21.556 1.00 98.06 108 CYS A N 1
ATOM 937 C CA . CYS A 1 108 ? -11.148 3.724 20.924 1.00 98.06 108 CYS A CA 1
ATOM 938 C C . CYS A 1 108 ? -9.991 4.647 21.291 1.00 98.06 108 CYS A C 1
ATOM 940 O O . CYS A 1 108 ? -9.590 4.689 22.453 1.00 98.06 108 CYS A O 1
ATOM 942 N N . ASP A 1 109 ? -9.418 5.356 20.321 1.00 98.19 109 ASP A N 1
ATOM 943 C CA . ASP A 1 109 ? -8.242 6.178 20.591 1.00 98.19 109 ASP A CA 1
ATOM 944 C C . ASP A 1 109 ? -8.586 7.421 21.411 1.00 98.19 109 ASP A C 1
ATOM 946 O O . ASP A 1 109 ? -7.828 7.765 22.319 1.00 98.19 109 ASP A O 1
ATOM 950 N N . ILE A 1 110 ? -9.717 8.058 21.103 1.00 98.56 110 ILE A N 1
ATOM 951 C CA . ILE A 1 110 ? -10.231 9.250 21.777 1.00 98.56 110 ILE A CA 1
ATOM 952 C C . ILE A 1 110 ? -11.748 9.090 21.945 1.00 98.56 110 ILE A C 1
ATOM 954 O O . ILE A 1 110 ? -12.457 8.778 20.986 1.00 98.56 110 ILE A O 1
ATOM 958 N N . ILE A 1 111 ? -12.239 9.309 23.159 1.00 98.38 111 ILE A N 1
ATOM 959 C CA . ILE A 1 111 ? -13.659 9.413 23.502 1.00 98.38 111 ILE A CA 1
ATOM 960 C C . ILE A 1 111 ? -13.814 10.796 24.124 1.00 98.38 111 ILE A C 1
ATOM 962 O O . ILE A 1 111 ? -13.210 11.068 25.159 1.00 98.38 111 ILE A O 1
ATOM 966 N N . ILE A 1 112 ? -14.540 11.692 23.468 1.00 97.88 112 ILE A N 1
ATOM 967 C CA . ILE A 1 112 ? -14.564 13.111 23.841 1.00 97.88 112 ILE A CA 1
ATOM 968 C C . ILE A 1 112 ? -15.980 13.657 23.767 1.00 97.88 112 ILE A C 1
ATOM 970 O O . ILE A 1 112 ? -16.677 13.393 22.792 1.00 97.88 112 ILE A O 1
ATOM 974 N N . ARG A 1 113 ? -16.422 14.396 24.782 1.00 96.25 113 ARG A N 1
ATOM 975 C CA . ARG A 1 113 ? -17.720 15.075 24.730 1.00 96.25 113 ARG A CA 1
ATOM 976 C C . ARG A 1 113 ? -17.707 16.203 23.705 1.00 96.25 113 ARG A C 1
ATOM 978 O O . ARG A 1 113 ? -16.679 16.848 23.493 1.00 96.25 113 ARG A O 1
ATOM 985 N N . TYR A 1 114 ? -18.840 16.445 23.058 1.00 95.38 114 TYR A N 1
ATOM 986 C CA . TYR A 1 114 ? -18.927 17.412 21.969 1.00 95.38 114 TYR A CA 1
ATOM 987 C C . TYR A 1 114 ? -18.555 18.841 22.401 1.00 95.38 114 TYR A C 1
ATOM 989 O O . TYR A 1 114 ? -17.787 19.506 21.704 1.00 95.38 114 TYR A O 1
ATOM 997 N N . ASP A 1 115 ? -18.987 19.273 23.585 1.00 93.94 115 ASP A N 1
ATOM 998 C CA . ASP A 1 115 ? -18.614 20.559 24.191 1.00 93.94 115 ASP A CA 1
ATOM 999 C C . ASP A 1 115 ? -17.098 20.747 24.418 1.00 93.94 115 ASP A C 1
ATOM 1001 O O . ASP A 1 115 ? -16.596 21.871 24.410 1.00 93.94 115 ASP A O 1
ATOM 1005 N N . HIS A 1 116 ? -16.347 19.661 24.606 1.00 95.31 116 HIS A N 1
ATOM 1006 C CA . HIS A 1 116 ? -14.885 19.691 24.720 1.00 95.31 116 HIS A CA 1
ATOM 1007 C C . HIS A 1 116 ? -14.205 19.542 23.361 1.00 95.31 116 HIS A C 1
ATOM 1009 O O . HIS A 1 116 ? -13.162 20.151 23.115 1.00 95.31 116 HIS A O 1
ATOM 1015 N N . PHE A 1 117 ? -14.808 18.781 22.449 1.00 96.06 117 PHE A N 1
ATOM 1016 C CA . PHE A 1 117 ? -14.316 18.643 21.086 1.00 96.06 117 PHE A CA 1
ATOM 1017 C C . PHE A 1 117 ? -14.224 19.995 20.378 1.00 96.06 117 PHE A C 1
ATOM 1019 O O . PHE A 1 117 ? -13.193 20.289 19.778 1.00 96.06 117 PHE A O 1
ATOM 1026 N N . THR A 1 118 ? -15.246 20.845 20.495 1.00 93.81 118 THR A N 1
ATOM 1027 C CA . THR A 1 118 ? -15.250 22.182 19.874 1.00 93.81 118 THR A CA 1
ATOM 1028 C C . THR A 1 118 ? -14.173 23.109 20.441 1.00 93.81 118 THR A C 1
ATOM 1030 O O . THR A 1 118 ? -13.679 23.971 19.720 1.00 93.81 118 THR A O 1
ATOM 1033 N N . LYS A 1 119 ? -13.743 22.909 21.695 1.00 94.12 119 LYS A N 1
ATOM 1034 C CA . LYS A 1 119 ? -12.633 23.661 22.305 1.00 94.12 119 LYS A CA 1
ATOM 1035 C C . LYS A 1 119 ? -11.270 23.207 21.781 1.00 94.12 119 LYS A C 1
ATOM 1037 O O . LYS A 1 119 ? -10.411 24.038 21.501 1.00 94.12 119 LYS A O 1
ATOM 1042 N N . ILE A 1 120 ? -11.067 21.896 21.639 1.00 95.69 120 ILE A N 1
ATOM 1043 C CA . ILE A 1 120 ? -9.782 21.321 21.202 1.00 95.69 120 ILE A CA 1
ATOM 1044 C C . ILE A 1 120 ? -9.607 21.436 19.680 1.00 95.69 120 ILE A C 1
ATOM 1046 O O . ILE A 1 120 ? -8.497 21.682 19.202 1.00 95.69 120 ILE A O 1
ATOM 1050 N N . PHE A 1 121 ? -10.697 21.293 18.924 1.00 95.31 121 PHE A N 1
ATOM 1051 C CA . PHE A 1 121 ? -10.724 21.296 17.461 1.00 95.31 121 PHE A CA 1
ATOM 1052 C C . PHE A 1 121 ? -11.656 22.387 16.897 1.00 95.31 121 PHE A C 1
ATOM 1054 O O . PHE A 1 121 ? -12.575 22.083 16.133 1.00 95.31 121 PHE A O 1
ATOM 1061 N N . PRO A 1 122 ? -11.424 23.675 17.213 1.00 93.56 122 PRO A N 1
ATOM 1062 C CA . PRO A 1 122 ? -12.367 24.761 16.916 1.00 93.56 122 PRO A CA 1
ATOM 1063 C C . PRO A 1 122 ? -12.551 25.052 15.422 1.00 93.56 122 PRO A C 1
ATOM 1065 O O . PRO A 1 122 ? -13.451 25.795 15.043 1.00 93.56 122 PRO A O 1
ATOM 1068 N N . ARG A 1 123 ? -11.679 24.510 14.568 1.00 94.69 123 ARG A N 1
ATOM 1069 C CA . ARG A 1 123 ? -11.669 24.764 13.124 1.00 94.69 123 ARG A CA 1
ATOM 1070 C C . ARG A 1 123 ? -12.292 23.659 12.285 1.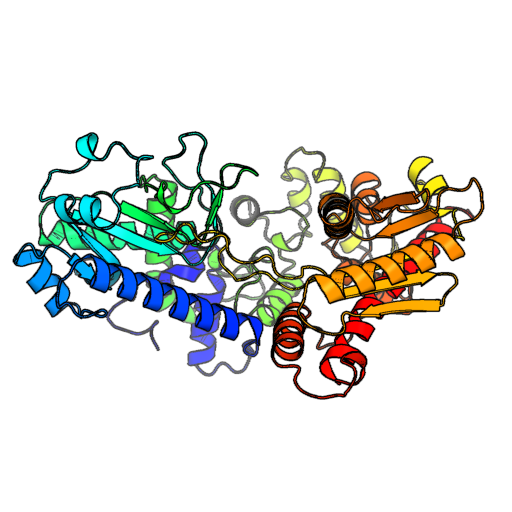00 94.69 123 ARG A C 1
ATOM 1072 O O . ARG A 1 123 ? -12.457 23.865 11.087 1.00 94.69 123 ARG A O 1
ATOM 1079 N N . ILE A 1 124 ? -12.628 22.515 12.880 1.00 95.56 124 ILE A N 1
ATOM 1080 C CA . ILE A 1 124 ? -13.234 21.409 12.139 1.00 95.56 124 ILE A CA 1
ATOM 1081 C C . ILE A 1 124 ? -14.679 21.778 11.800 1.00 95.56 124 ILE A C 1
ATOM 1083 O O . ILE A 1 124 ? -15.548 21.771 12.669 1.00 95.56 124 ILE A O 1
ATOM 1087 N N . ASP A 1 125 ? -14.919 22.088 10.527 1.00 94.75 125 ASP A N 1
ATOM 1088 C CA . ASP A 1 125 ? -16.175 22.654 10.025 1.00 94.75 125 ASP A CA 1
ATOM 1089 C C . ASP A 1 125 ? -16.828 21.811 8.911 1.00 94.75 125 ASP A C 1
ATOM 1091 O O . ASP A 1 125 ? -17.965 22.072 8.516 1.00 94.75 125 ASP A O 1
ATOM 1095 N N . ASN A 1 126 ? -16.175 20.737 8.447 1.00 96.19 126 ASN A N 1
ATOM 1096 C CA . ASN A 1 126 ? -16.710 19.886 7.379 1.00 96.19 126 ASN A CA 1
ATOM 1097 C C . ASN A 1 126 ? -17.938 19.044 7.802 1.00 96.19 126 ASN A C 1
ATOM 1099 O O . ASN A 1 126 ? -18.653 18.510 6.947 1.00 96.19 126 ASN A O 1
ATOM 1103 N N . ILE A 1 127 ? -18.196 18.914 9.109 1.00 95.56 127 ILE A N 1
ATOM 1104 C CA . ILE A 1 127 ? -19.322 18.163 9.678 1.00 95.56 127 ILE A CA 1
ATOM 1105 C C . ILE A 1 127 ? -20.284 19.113 10.412 1.00 95.56 127 ILE A C 1
ATOM 1107 O O . ILE A 1 127 ? -19.866 19.811 11.334 1.00 95.56 127 ILE A O 1
ATOM 1111 N N . PRO A 1 128 ? -21.598 19.086 10.111 1.00 91.88 128 PRO A N 1
ATOM 1112 C CA . PRO A 1 128 ? -22.593 19.817 10.892 1.00 91.88 128 PRO A CA 1
ATOM 1113 C C . PRO A 1 128 ? -22.923 19.057 12.190 1.00 91.88 128 PRO A C 1
ATOM 1115 O O . PRO A 1 128 ? -23.942 18.378 12.285 1.00 91.88 128 PRO A O 1
ATOM 1118 N N . PHE A 1 129 ? -22.034 19.124 13.186 1.00 89.88 129 PHE A N 1
ATOM 1119 C CA . PHE A 1 129 ? -22.123 18.324 14.420 1.00 89.88 129 PHE A CA 1
ATOM 1120 C C . PHE A 1 129 ? -23.427 18.501 15.209 1.00 89.88 129 PHE A C 1
ATOM 1122 O O . PHE A 1 129 ? -23.921 17.520 15.761 1.00 89.88 129 PHE A O 1
ATOM 1129 N N . HIS A 1 130 ? -24.017 19.700 15.200 1.00 83.69 130 HIS A N 1
ATOM 1130 C CA . HIS A 1 130 ? -25.296 19.996 15.857 1.00 83.69 130 HIS A CA 1
ATOM 1131 C C . HIS A 1 130 ? -26.460 19.112 15.367 1.00 83.69 130 HIS A C 1
ATOM 1133 O O . HIS A 1 130 ? -27.449 18.958 16.073 1.00 83.69 130 HIS A O 1
ATOM 1139 N N . LEU A 1 131 ? -26.349 18.504 14.177 1.00 86.56 131 LEU A N 1
ATOM 1140 C CA . LEU A 1 131 ? -27.348 17.566 13.650 1.00 86.56 131 LEU A CA 1
ATOM 1141 C C . LEU A 1 131 ? -27.176 16.132 14.174 1.00 86.56 131 LEU A C 1
ATOM 1143 O O . LEU A 1 131 ? -28.056 15.300 13.967 1.00 86.56 131 LEU A O 1
ATOM 1147 N N . PHE A 1 132 ? -26.036 15.810 14.792 1.00 79.50 132 PHE A N 1
ATOM 1148 C CA . PHE A 1 132 ? -25.644 14.430 15.105 1.00 79.50 132 PHE A CA 1
ATOM 1149 C C . PHE A 1 132 ? -25.260 14.197 16.565 1.00 79.50 132 PHE A C 1
ATOM 1151 O O . PHE A 1 132 ? -25.138 13.040 16.966 1.00 79.50 132 PHE A O 1
ATOM 1158 N N . CYS A 1 133 ? -25.019 15.253 17.342 1.00 83.69 133 CYS A N 1
ATOM 1159 C CA . CYS A 1 133 ? -24.555 15.134 18.716 1.00 83.69 133 CYS A CA 1
ATOM 1160 C C . CYS A 1 133 ? -25.251 16.141 19.629 1.00 83.69 133 CYS A C 1
ATOM 1162 O O . CYS A 1 133 ? -25.359 17.318 19.292 1.00 83.69 133 CYS A O 1
ATOM 1164 N N . LYS A 1 134 ? -25.678 15.669 20.804 1.00 83.50 134 LYS A N 1
ATOM 1165 C CA . LYS A 1 134 ? -26.041 16.534 21.935 1.00 83.50 134 LYS A CA 1
ATOM 1166 C C . LYS A 1 134 ? -24.776 17.198 22.488 1.00 83.50 134 LYS A C 1
ATOM 1168 O O . LYS A 1 134 ? -23.682 16.669 22.289 1.00 83.50 134 LYS A O 1
ATOM 1173 N N . GLU A 1 135 ? -24.915 18.319 23.193 1.00 77.81 135 GLU A N 1
ATOM 1174 C CA . GLU A 1 135 ? -23.772 19.059 23.760 1.00 77.81 135 GLU A CA 1
ATOM 1175 C C . GLU A 1 135 ? -22.907 18.213 24.706 1.00 77.81 135 GLU A C 1
ATOM 1177 O O . GLU A 1 135 ? -21.680 18.254 24.632 1.00 77.81 135 GLU A O 1
ATOM 1182 N N . ASP A 1 136 ? -23.537 17.386 25.537 1.00 83.69 136 ASP A N 1
ATOM 1183 C CA . ASP A 1 136 ? -22.889 16.460 26.468 1.00 83.69 136 ASP A CA 1
ATOM 1184 C C . ASP A 1 136 ? -22.645 15.060 25.876 1.00 83.69 136 ASP A C 1
ATOM 1186 O O . ASP A 1 136 ? -22.098 14.187 26.548 1.00 83.69 136 ASP A O 1
ATOM 1190 N N . GLY A 1 137 ? -23.014 14.840 24.611 1.00 92.62 137 GLY A N 1
ATOM 1191 C CA . GLY A 1 137 ? -22.831 13.568 23.922 1.00 92.62 137 GLY A CA 1
ATOM 1192 C C . GLY A 1 137 ? -21.372 13.311 23.547 1.00 92.62 137 GLY A C 1
ATOM 1193 O O . GLY A 1 137 ? -20.628 14.225 23.186 1.00 92.62 137 GLY A O 1
ATOM 1194 N N . TYR A 1 138 ? -20.957 12.045 23.589 1.00 96.81 138 TYR A N 1
ATOM 1195 C CA . TYR A 1 138 ? -19.618 11.645 23.167 1.00 96.81 138 TYR A CA 1
ATOM 1196 C C . TYR A 1 138 ? -19.465 11.592 21.641 1.00 96.81 138 TYR A C 1
ATOM 1198 O O . TYR A 1 138 ? -20.381 11.237 20.902 1.00 96.81 138 TYR A O 1
ATOM 1206 N N . LEU A 1 139 ? -18.244 11.843 21.179 1.00 97.50 139 LEU A N 1
ATOM 1207 C CA . LEU A 1 139 ? -17.726 11.518 19.858 1.00 97.50 139 LEU A CA 1
ATOM 1208 C C . LEU A 1 139 ? -16.649 10.439 20.015 1.00 97.50 139 LEU A C 1
ATOM 1210 O O . LEU A 1 139 ? -15.768 10.541 20.873 1.00 97.50 139 LEU A O 1
ATOM 1214 N N . LEU A 1 140 ? -16.702 9.410 19.169 1.00 98.31 140 LEU A N 1
ATOM 1215 C CA . LEU A 1 140 ? -15.749 8.298 19.179 1.00 98.31 140 LEU A CA 1
ATOM 1216 C C . LEU A 1 140 ? -14.779 8.440 18.014 1.00 98.31 140 LEU A C 1
ATOM 1218 O O . LEU A 1 140 ? -15.197 8.409 16.857 1.00 98.31 140 LEU A O 1
ATOM 1222 N N . ILE A 1 141 ? -13.486 8.592 18.292 1.00 98.50 141 ILE A N 1
ATOM 1223 C CA . ILE A 1 141 ? -12.494 8.917 17.266 1.00 98.50 141 ILE A CA 1
ATOM 1224 C C . ILE A 1 141 ? -11.333 7.926 17.321 1.00 98.50 141 ILE A C 1
ATOM 1226 O O . ILE A 1 141 ? -10.699 7.748 18.361 1.00 98.50 141 ILE A O 1
ATOM 1230 N N . ASN A 1 142 ? -11.018 7.312 16.176 1.00 97.81 142 ASN A N 1
ATOM 1231 C CA . ASN A 1 142 ? -9.784 6.545 16.000 1.00 97.81 142 ASN A CA 1
ATOM 1232 C C . ASN A 1 142 ? -8.772 7.303 15.140 1.00 97.81 142 ASN A C 1
ATOM 1234 O O . ASN A 1 142 ? -9.113 7.925 14.134 1.00 97.81 142 ASN A O 1
ATOM 1238 N N . ILE A 1 143 ? -7.503 7.184 15.515 1.00 96.44 143 ILE A N 1
ATOM 1239 C CA . ILE A 1 143 ? -6.369 7.759 14.806 1.00 96.44 143 ILE A CA 1
ATOM 1240 C C . ILE A 1 143 ? -5.858 6.725 13.797 1.00 96.44 143 ILE A C 1
ATOM 1242 O O . ILE A 1 143 ? -5.642 5.545 14.113 1.00 96.44 143 ILE A O 1
ATOM 1246 N N . CYS A 1 144 ? -5.649 7.169 12.564 1.00 93.31 144 CYS A N 1
ATOM 1247 C CA . CYS A 1 144 ? -5.112 6.377 11.472 1.00 93.31 144 CYS A CA 1
ATOM 1248 C C . CYS A 1 144 ? -3.836 7.035 10.940 1.00 93.31 144 CYS A C 1
ATOM 1250 O O . CYS A 1 144 ? -3.882 8.136 10.393 1.00 93.31 144 CYS A O 1
ATOM 1252 N N . TYR A 1 145 ? -2.695 6.353 11.078 1.00 91.62 145 TYR A N 1
ATOM 1253 C CA . TYR A 1 145 ? -1.430 6.782 10.474 1.00 91.62 145 TYR A CA 1
ATOM 1254 C C . TYR A 1 145 ? -1.416 6.435 8.977 1.00 91.62 145 TYR A C 1
ATOM 1256 O O . TYR A 1 145 ? -0.685 5.569 8.510 1.00 91.62 145 TYR A O 1
ATOM 1264 N N . SER A 1 146 ? -2.318 7.065 8.231 1.00 90.56 146 SER A N 1
ATOM 1265 C CA . SER A 1 146 ? -2.428 6.966 6.779 1.00 90.56 146 SER A CA 1
ATOM 1266 C C . SER A 1 146 ? -3.118 8.212 6.230 1.00 90.56 146 SER A C 1
ATOM 1268 O O . SER A 1 146 ? -3.787 8.949 6.963 1.00 90.56 146 SER A O 1
ATOM 1270 N N . SER A 1 147 ? -2.979 8.445 4.930 1.00 92.19 147 SER A N 1
ATOM 1271 C CA . SER A 1 147 ? -3.838 9.392 4.224 1.00 92.19 147 SER A CA 1
ATOM 1272 C C . SER A 1 147 ? -5.268 8.846 4.169 1.00 92.19 147 SER A C 1
ATOM 1274 O O . SER A 1 147 ? -5.454 7.654 3.930 1.00 92.19 147 SER A O 1
ATOM 1276 N N . LEU A 1 148 ? -6.265 9.695 4.416 1.00 95.31 148 LEU A N 1
ATOM 1277 C CA . LEU A 1 148 ? -7.682 9.354 4.297 1.00 95.31 148 LEU A CA 1
ATOM 1278 C C . LEU A 1 148 ? -8.257 10.015 3.044 1.00 95.31 148 LEU A C 1
ATOM 1280 O O . LEU A 1 148 ? -8.143 11.231 2.863 1.00 95.31 148 LEU A O 1
ATOM 1284 N N . HIS A 1 149 ? -8.889 9.208 2.194 1.00 96.31 149 HIS A N 1
ATOM 1285 C CA . HIS A 1 149 ? -9.528 9.685 0.973 1.00 96.31 149 HIS A CA 1
ATOM 1286 C C . HIS A 1 149 ? -11.018 9.928 1.213 1.00 96.31 149 HIS A C 1
ATOM 1288 O O . HIS A 1 149 ? -11.796 8.992 1.418 1.00 96.31 149 HIS A O 1
ATOM 1294 N N . PHE A 1 150 ? -11.418 11.195 1.187 1.00 97.12 150 PHE A N 1
ATOM 1295 C CA . PHE A 1 150 ? -12.806 11.610 1.326 1.00 97.12 150 PHE A CA 1
ATOM 1296 C C . PHE A 1 150 ? -13.614 11.261 0.075 1.00 97.12 150 PHE A C 1
ATOM 1298 O O . PHE A 1 150 ? -13.115 11.298 -1.055 1.00 97.12 150 PHE A O 1
ATOM 1305 N N . ARG A 1 151 ? -14.885 10.918 0.287 1.00 95.81 151 ARG A N 1
ATOM 1306 C CA . ARG A 1 151 ? -15.877 10.760 -0.776 1.00 95.81 151 ARG A CA 1
ATOM 1307 C C . ARG A 1 151 ? -16.346 12.137 -1.259 1.00 95.81 151 ARG A C 1
ATOM 1309 O O . ARG A 1 151 ? -15.944 13.175 -0.740 1.00 95.81 151 ARG A O 1
ATOM 1316 N N . ILE A 1 152 ? -17.199 12.138 -2.282 1.00 95.62 152 ILE A N 1
ATOM 1317 C CA . ILE A 1 152 ? -17.725 13.362 -2.908 1.00 95.62 152 ILE A CA 1
ATOM 1318 C C . ILE A 1 152 ? -18.485 14.276 -1.937 1.00 95.62 152 ILE A C 1
ATOM 1320 O O . ILE A 1 152 ? -18.548 15.477 -2.164 1.00 95.62 152 ILE A O 1
ATOM 1324 N N . ASP A 1 153 ? -19.021 13.721 -0.849 1.00 94.94 153 ASP A N 1
ATOM 1325 C CA . ASP A 1 153 ? -19.719 14.473 0.194 1.00 94.94 153 ASP A CA 1
ATOM 1326 C C . ASP A 1 153 ? -18.783 15.287 1.102 1.00 94.94 153 ASP A C 1
ATOM 1328 O O . ASP A 1 153 ? -19.280 16.080 1.898 1.00 94.94 153 ASP A O 1
ATOM 1332 N N . LEU A 1 154 ? -17.459 15.079 1.008 1.00 96.56 154 LEU A N 1
ATOM 1333 C CA . LEU A 1 154 ? -16.435 15.696 1.858 1.00 96.56 154 LEU A CA 1
ATOM 1334 C C . LEU A 1 154 ? -16.633 15.454 3.369 1.00 96.56 154 LEU A C 1
ATOM 1336 O O . LEU A 1 154 ? -16.047 16.134 4.214 1.00 96.56 154 LEU A O 1
ATOM 1340 N N . LYS A 1 155 ? -17.421 14.431 3.710 1.00 96.12 155 LYS A N 1
ATOM 1341 C CA . LYS A 1 155 ? -17.762 14.033 5.080 1.00 96.12 155 LYS A CA 1
ATOM 1342 C C . LYS A 1 155 ? -17.288 12.618 5.365 1.00 96.12 155 LYS A C 1
ATOM 1344 O O . LYS A 1 155 ? -16.659 12.384 6.394 1.00 96.12 155 LYS A O 1
ATOM 1349 N N . THR A 1 156 ? -17.580 11.676 4.472 1.00 96.31 156 THR A N 1
ATOM 1350 C CA . THR A 1 156 ? -17.282 10.254 4.660 1.00 96.31 156 THR A CA 1
ATOM 1351 C C . THR A 1 156 ? -15.990 9.845 3.956 1.00 96.31 156 THR A C 1
ATOM 1353 O O . THR A 1 156 ? -15.557 10.466 2.987 1.00 96.31 156 THR A O 1
ATOM 1356 N N . ILE A 1 157 ? -15.345 8.782 4.446 1.00 95.56 157 ILE A N 1
ATOM 1357 C CA . ILE A 1 157 ? -14.067 8.279 3.905 1.00 95.56 157 ILE A CA 1
ATOM 1358 C C . ILE A 1 157 ? -14.301 7.014 3.068 1.00 95.56 157 ILE A C 1
ATOM 1360 O O . ILE A 1 157 ? -15.175 6.198 3.382 1.00 95.56 157 ILE A O 1
ATOM 1364 N N . ALA A 1 158 ? -13.496 6.800 2.029 1.00 94.00 158 ALA A N 1
ATOM 1365 C CA . ALA A 1 158 ? -13.387 5.535 1.299 1.00 94.00 158 ALA A CA 1
ATOM 1366 C C . ALA A 1 158 ? -12.916 4.358 2.191 1.00 94.00 158 ALA A C 1
ATOM 1368 O O . ALA A 1 158 ? -12.521 4.545 3.340 1.00 94.00 158 ALA A O 1
ATOM 1369 N N . ASN A 1 159 ? -13.036 3.121 1.699 1.00 90.31 159 ASN A N 1
ATOM 1370 C CA . ASN A 1 159 ? -12.577 1.904 2.391 1.00 90.31 159 ASN A CA 1
ATOM 1371 C C . ASN A 1 159 ? -11.242 1.439 1.788 1.00 90.31 159 ASN A C 1
ATOM 1373 O O . ASN A 1 159 ? -11.166 0.408 1.128 1.00 90.31 159 ASN A O 1
ATOM 1377 N N . ASP A 1 160 ? -10.215 2.256 1.965 1.00 84.56 160 ASP A N 1
ATOM 1378 C CA . ASP A 1 160 ? -8.863 2.114 1.433 1.00 84.56 160 ASP A CA 1
ATOM 1379 C C . ASP A 1 160 ? -7.830 1.754 2.518 1.00 84.56 160 ASP A C 1
ATOM 1381 O O . ASP A 1 160 ? -7.808 2.315 3.615 1.00 84.56 160 ASP A O 1
ATOM 1385 N N . GLY A 1 161 ? -6.943 0.803 2.212 1.00 85.25 161 GLY A N 1
ATOM 1386 C CA . GLY A 1 161 ? -5.892 0.368 3.136 1.00 85.25 161 GLY A CA 1
ATOM 1387 C C . GLY A 1 161 ? -6.433 0.003 4.527 1.00 85.25 161 GLY A C 1
ATOM 1388 O O . GLY A 1 161 ? -7.363 -0.791 4.665 1.00 85.25 161 GLY A O 1
ATOM 1389 N N . LEU A 1 162 ? -5.866 0.610 5.574 1.00 90.38 162 LEU A N 1
ATOM 1390 C CA . LEU A 1 162 ? -6.237 0.350 6.972 1.00 90.38 162 LEU A CA 1
ATOM 1391 C C . LEU A 1 162 ? -7.552 1.014 7.417 1.00 90.38 162 LEU A C 1
ATOM 1393 O O . LEU A 1 162 ? -8.016 0.741 8.531 1.00 90.38 162 LEU A O 1
ATOM 1397 N N . SER A 1 163 ? -8.175 1.866 6.594 1.00 93.88 163 SER A N 1
ATOM 1398 C CA . SER A 1 163 ? -9.366 2.616 7.011 1.00 93.88 163 SER A CA 1
ATOM 1399 C C . SER A 1 163 ? -10.560 1.695 7.284 1.00 93.88 163 SER A C 1
ATOM 1401 O O . SER A 1 163 ? -11.269 1.900 8.272 1.00 93.88 163 SER A O 1
ATOM 1403 N N . LEU A 1 164 ? -10.735 0.616 6.508 1.00 95.25 164 LEU A N 1
ATOM 1404 C CA . LEU A 1 164 ? -11.784 -0.383 6.751 1.00 95.25 164 LEU A CA 1
ATOM 1405 C C . LEU A 1 164 ? -11.593 -1.105 8.095 1.00 95.25 164 LEU A C 1
ATOM 1407 O O . LEU A 1 164 ? -12.551 -1.257 8.853 1.00 95.25 164 LEU A O 1
ATOM 1411 N N . TYR A 1 165 ? -10.358 -1.490 8.433 1.00 96.25 165 TYR A N 1
ATOM 1412 C CA . TYR A 1 165 ? -10.035 -2.089 9.733 1.00 96.25 165 TYR A CA 1
ATOM 1413 C C . TYR A 1 165 ? -10.350 -1.133 10.892 1.00 96.25 165 TYR A C 1
ATOM 1415 O O . TYR A 1 165 ? -10.982 -1.531 11.873 1.00 96.25 165 TYR A O 1
ATOM 1423 N N . LYS A 1 166 ? -9.984 0.148 10.763 1.00 96.81 166 LYS A N 1
ATOM 1424 C CA . LYS A 1 166 ? -10.274 1.177 11.775 1.00 96.81 166 LYS A CA 1
ATOM 1425 C C . LYS A 1 166 ? -11.773 1.445 11.935 1.00 96.81 166 LYS A C 1
ATOM 1427 O O . LYS A 1 166 ? -12.234 1.597 13.066 1.00 96.81 166 LYS A O 1
ATOM 1432 N N . LYS A 1 167 ? -12.535 1.430 10.837 1.00 97.50 167 LYS A N 1
ATOM 1433 C CA . LYS A 1 167 ? -14.004 1.517 10.844 1.00 97.50 167 LYS A CA 1
ATOM 1434 C C . LYS A 1 167 ? -14.636 0.318 11.544 1.00 97.50 167 LYS A C 1
ATOM 1436 O O . LYS A 1 167 ? -15.442 0.508 12.446 1.00 97.50 167 LYS A O 1
ATOM 1441 N N . CYS A 1 168 ? -14.227 -0.907 11.211 1.00 98.00 168 CYS A N 1
ATOM 1442 C CA . CYS A 1 168 ? -14.714 -2.110 11.894 1.00 98.00 168 CYS A CA 1
ATOM 1443 C C . CYS A 1 168 ? -14.390 -2.083 13.400 1.00 98.00 168 CYS A C 1
ATOM 1445 O O . CYS A 1 168 ? -15.193 -2.537 14.216 1.00 98.00 168 CYS A O 1
ATOM 1447 N N . ASN A 1 169 ? -13.233 -1.530 13.780 1.00 97.75 169 ASN A N 1
ATOM 1448 C CA . ASN A 1 169 ? -12.849 -1.370 15.182 1.00 97.75 169 ASN A CA 1
ATOM 1449 C C . ASN A 1 169 ? -13.812 -0.427 15.918 1.00 97.75 169 ASN A C 1
ATOM 1451 O O . ASN A 1 169 ? -14.396 -0.818 16.929 1.00 97.75 169 ASN A O 1
ATOM 1455 N N . LEU A 1 170 ? -14.067 0.760 15.356 1.00 98.06 170 LEU A N 1
ATOM 1456 C CA . LEU A 1 170 ? -15.036 1.708 15.918 1.00 98.06 170 LEU A CA 1
ATOM 1457 C C . LEU A 1 170 ? -16.453 1.144 15.955 1.00 98.06 170 LEU A C 1
ATOM 1459 O O . LEU A 1 170 ? -17.152 1.370 16.936 1.00 98.06 170 LEU A O 1
ATOM 1463 N N . TYR A 1 171 ? -16.856 0.358 14.953 1.00 98.06 171 TYR A N 1
ATOM 1464 C CA . TYR A 1 171 ? -18.128 -0.364 14.996 1.00 98.06 171 TYR A CA 1
ATOM 1465 C C . TYR A 1 171 ? -18.191 -1.257 16.239 1.00 98.06 171 TYR A C 1
ATOM 1467 O O . TYR A 1 171 ? -19.102 -1.137 17.054 1.00 98.06 171 TYR A O 1
ATOM 1475 N N . SER A 1 172 ? -17.174 -2.102 16.436 1.00 97.94 172 SER A N 1
ATOM 1476 C CA . SER A 1 172 ? -17.107 -2.986 17.599 1.00 97.94 172 SER A CA 1
ATOM 1477 C C . SER A 1 172 ? -17.066 -2.219 18.921 1.00 97.94 172 SER A C 1
ATOM 1479 O O . SER A 1 172 ? -17.656 -2.685 19.896 1.00 97.94 172 SER A O 1
ATOM 1481 N N . PHE A 1 173 ? -16.354 -1.089 18.981 1.00 98.19 173 PHE A N 1
ATOM 1482 C CA . PHE A 1 173 ? -16.288 -0.241 20.173 1.00 98.19 173 PHE A CA 1
ATOM 1483 C C . PHE A 1 173 ? -17.635 0.401 20.490 1.00 98.19 173 PHE A C 1
ATOM 1485 O O . PHE A 1 173 ? -18.105 0.291 21.619 1.00 98.19 173 PHE A O 1
ATOM 1492 N N . ARG A 1 174 ? -18.296 0.992 19.492 1.00 97.44 174 ARG A N 1
ATOM 1493 C CA . ARG A 1 174 ? -19.615 1.608 19.645 1.00 97.44 174 ARG A CA 1
ATOM 1494 C C . ARG A 1 174 ? -20.660 0.604 20.121 1.00 97.44 174 ARG A C 1
ATOM 1496 O O . ARG A 1 174 ? -21.437 0.925 21.011 1.00 97.44 174 ARG A O 1
ATOM 1503 N N . GLU A 1 175 ? -20.657 -0.618 19.588 1.00 96.81 175 GLU A N 1
ATOM 1504 C CA . GLU A 1 175 ? -21.581 -1.664 20.051 1.00 96.81 175 GLU A CA 1
ATOM 1505 C C . GLU A 1 175 ? -21.271 -2.138 21.481 1.00 96.81 175 GLU A C 1
ATOM 1507 O O . GLU A 1 175 ? -22.187 -2.497 22.217 1.00 96.81 175 GLU A O 1
ATOM 1512 N N . ALA A 1 176 ? -20.001 -2.134 21.904 1.00 96.88 176 ALA A N 1
ATOM 1513 C CA . ALA A 1 176 ? -19.648 -2.404 23.299 1.00 96.88 176 ALA A CA 1
ATOM 1514 C C . ALA A 1 176 ? -20.100 -1.259 24.220 1.00 96.88 176 ALA A C 1
ATOM 1516 O O . ALA A 1 176 ? -20.664 -1.515 25.279 1.00 96.88 176 ALA A O 1
ATOM 1517 N N . MET A 1 177 ? -19.911 -0.008 23.796 1.00 96.06 177 MET A N 1
ATOM 1518 C CA . MET A 1 177 ? -20.318 1.180 24.547 1.00 96.06 177 MET A CA 1
ATOM 1519 C C . MET A 1 177 ? -21.837 1.284 24.684 1.00 96.06 177 MET A C 1
ATOM 1521 O O . MET A 1 177 ? -22.322 1.556 25.776 1.00 96.06 177 MET A O 1
ATOM 1525 N N . TYR A 1 178 ? -22.592 0.973 23.626 1.00 95.88 178 TYR A N 1
ATOM 1526 C CA . TYR A 1 178 ? -24.057 0.945 23.652 1.00 95.88 178 TYR A CA 1
ATOM 1527 C C . TYR A 1 178 ? -24.607 0.038 24.761 1.00 95.88 178 TYR A C 1
ATOM 1529 O O . TYR A 1 178 ? -25.589 0.384 25.406 1.00 95.88 178 TYR A O 1
ATOM 1537 N N . LYS A 1 179 ? -23.945 -1.089 25.050 1.00 94.31 179 LYS A N 1
ATOM 1538 C CA . LYS A 1 179 ? -24.336 -1.976 26.161 1.00 94.31 179 LYS A CA 1
ATOM 1539 C C . LYS A 1 179 ? -24.093 -1.371 27.544 1.00 94.31 179 LYS A C 1
ATOM 1541 O O . LYS A 1 179 ? -24.723 -1.799 28.501 1.00 94.31 179 LYS A O 1
ATOM 1546 N N . VAL A 1 180 ? -23.161 -0.427 27.654 1.00 92.75 180 VAL A N 1
ATOM 1547 C CA . VAL A 1 180 ? -22.802 0.234 28.915 1.00 92.75 180 VAL A CA 1
ATOM 1548 C C . VAL A 1 180 ? -23.711 1.430 29.184 1.00 92.75 180 VAL A C 1
ATOM 1550 O O . VAL A 1 180 ? -24.129 1.617 30.320 1.00 92.75 180 VAL A O 1
ATOM 1553 N N . VAL A 1 181 ? -23.996 2.235 28.155 1.00 93.56 181 VAL A N 1
ATOM 1554 C CA . VAL A 1 181 ? -24.656 3.549 28.306 1.00 93.56 181 VAL A CA 1
ATOM 1555 C C . VAL A 1 181 ? -26.046 3.634 27.671 1.00 93.56 181 VAL A C 1
ATOM 1557 O O . VAL A 1 181 ? -26.760 4.597 27.908 1.00 93.56 181 VAL A O 1
ATOM 1560 N N . GLY A 1 182 ? -26.446 2.660 26.849 1.00 93.50 182 GLY A N 1
ATOM 1561 C CA . GLY A 1 182 ? -27.746 2.656 26.166 1.00 93.50 182 GLY A CA 1
ATOM 1562 C C . GLY A 1 182 ? -27.861 3.601 24.962 1.00 93.50 182 GLY A C 1
ATOM 1563 O O . GLY A 1 182 ? -28.924 3.672 24.351 1.00 93.50 182 GLY A O 1
ATOM 1564 N N . GLU A 1 183 ? -26.785 4.291 24.569 1.00 92.00 183 GLU A N 1
ATOM 1565 C CA . GLU A 1 183 ? -26.760 5.249 23.453 1.00 92.00 183 GLU A CA 1
ATOM 1566 C C . GLU A 1 183 ? -25.644 4.912 22.447 1.00 92.00 183 GLU A C 1
ATOM 1568 O O . GLU A 1 183 ? -24.585 4.388 22.804 1.00 92.00 183 GLU A O 1
ATOM 1573 N N . ARG A 1 184 ? -25.896 5.156 21.152 1.00 94.62 184 ARG A N 1
ATOM 1574 C CA . ARG A 1 184 ? -24.906 4.975 20.079 1.00 94.62 184 ARG A CA 1
ATOM 1575 C C . ARG A 1 184 ? -24.361 6.329 19.650 1.00 94.62 184 ARG A C 1
ATOM 1577 O O . ARG A 1 184 ? -25.042 7.078 18.959 1.00 94.62 184 ARG A O 1
ATOM 1584 N N . TYR A 1 185 ? -23.104 6.581 19.983 1.00 95.75 185 TYR A N 1
ATOM 1585 C CA . TYR A 1 185 ? -22.425 7.825 19.640 1.00 95.75 185 TYR A CA 1
ATOM 1586 C C . TYR A 1 185 ? -21.858 7.844 18.208 1.00 95.75 185 TYR A C 1
ATOM 1588 O O . TYR A 1 185 ? -21.509 6.785 17.657 1.00 95.75 185 TYR A O 1
ATOM 1596 N N . PRO A 1 186 ? -21.758 9.031 17.579 1.00 96.44 186 PRO A N 1
ATOM 1597 C CA . PRO A 1 186 ? -21.153 9.193 16.261 1.00 96.44 186 PRO A CA 1
ATOM 1598 C C . PRO A 1 186 ? -19.656 8.845 16.271 1.00 96.44 186 PRO A C 1
ATOM 1600 O O . PRO A 1 186 ? -18.953 9.024 17.267 1.00 96.44 186 PRO A O 1
ATOM 1603 N N . CYS A 1 187 ? -19.173 8.312 15.146 1.00 97.81 187 CYS A N 1
ATOM 1604 C CA . CYS A 1 187 ? -17.820 7.773 15.002 1.00 97.81 187 CYS A CA 1
ATOM 1605 C C . CYS A 1 187 ? -17.042 8.479 13.891 1.00 97.81 187 CYS A C 1
ATOM 1607 O O . CYS A 1 187 ? -17.583 8.736 12.812 1.00 97.81 187 CYS A O 1
ATOM 1609 N N . PHE A 1 188 ? -15.754 8.718 14.131 1.00 98.00 188 PHE A N 1
ATOM 1610 C CA . PHE A 1 188 ? -14.889 9.479 13.238 1.00 98.00 188 PHE A CA 1
ATOM 1611 C C . PHE A 1 188 ? -13.479 8.888 13.125 1.00 98.00 188 PHE A C 1
ATOM 1613 O O . PHE A 1 188 ? -13.000 8.187 14.017 1.00 98.00 188 PHE A O 1
ATOM 1620 N N . LEU A 1 189 ? -12.788 9.205 12.030 1.00 97.81 189 LEU A N 1
ATOM 1621 C CA . LEU A 1 189 ? -11.358 8.956 11.862 1.00 97.81 189 LEU A CA 1
ATOM 1622 C C . LEU A 1 189 ? -10.588 10.270 11.747 1.00 97.81 189 LEU A C 1
ATOM 1624 O O . LEU A 1 189 ? -10.955 11.149 10.964 1.00 97.81 189 LEU A O 1
ATOM 1628 N N . LEU A 1 190 ? -9.473 10.338 12.473 1.00 97.00 190 LEU A N 1
ATOM 1629 C CA . LEU A 1 190 ? -8.423 11.334 12.284 1.00 97.00 190 LEU A CA 1
ATOM 1630 C C . LEU A 1 190 ? -7.258 10.695 11.533 1.00 97.00 190 LEU A C 1
ATOM 1632 O O . LEU A 1 190 ? -6.712 9.676 11.956 1.00 97.00 190 LEU A O 1
ATOM 1636 N N . GLY A 1 191 ? -6.901 11.283 10.399 1.00 94.25 191 GLY A N 1
ATOM 1637 C CA . GLY A 1 191 ? -5.862 10.778 9.506 1.00 94.25 191 GLY A CA 1
ATOM 1638 C C . GLY A 1 191 ? -4.541 11.502 9.679 1.00 94.25 191 GLY A C 1
ATOM 1639 O O . GLY A 1 191 ? -4.451 12.531 10.350 1.00 94.25 191 GLY A O 1
ATOM 1640 N N . LYS A 1 192 ? -3.510 10.986 9.014 1.00 91.31 192 LYS A N 1
ATOM 1641 C CA . LYS A 1 192 ? -2.250 11.707 8.844 1.00 91.31 192 LYS A CA 1
ATOM 1642 C C . LYS A 1 192 ? -2.398 12.833 7.816 1.00 91.31 192 LYS A C 1
ATOM 1644 O O . LYS A 1 192 ? -1.912 13.926 8.055 1.00 91.31 192 LYS A O 1
ATOM 1649 N N . GLU A 1 193 ? -3.104 12.574 6.719 1.00 92.19 193 GLU A N 1
ATOM 1650 C CA . GLU A 1 193 ? -3.359 13.523 5.626 1.00 92.19 193 GLU A CA 1
ATOM 1651 C C . GLU A 1 193 ? -4.762 13.317 5.059 1.00 92.19 193 GLU A C 1
ATOM 1653 O O . GLU A 1 193 ? -5.304 12.216 5.180 1.00 92.19 193 GLU A O 1
ATOM 1658 N N . TYR A 1 194 ? -5.310 14.321 4.373 1.00 95.06 194 TYR A N 1
ATOM 1659 C CA . TYR A 1 194 ? -6.645 14.258 3.777 1.00 95.06 194 TYR A CA 1
ATOM 1660 C C . TYR A 1 194 ? -6.630 14.611 2.298 1.00 95.06 194 TYR A C 1
ATOM 1662 O O . TYR A 1 194 ? -6.032 15.605 1.893 1.00 95.06 194 TYR A O 1
ATOM 1670 N N . TYR A 1 195 ? -7.321 13.809 1.491 1.00 95.00 195 TYR A N 1
ATOM 1671 C CA . TYR A 1 195 ? -7.440 14.050 0.058 1.00 95.00 195 TYR A CA 1
ATOM 1672 C C . TYR A 1 195 ? -8.872 13.847 -0.421 1.00 95.00 195 TYR A C 1
ATOM 1674 O O . TYR A 1 195 ? -9.549 12.912 -0.002 1.00 95.00 195 TYR A O 1
ATOM 1682 N N . TYR A 1 196 ? -9.305 14.675 -1.366 1.00 95.81 196 TYR A N 1
ATOM 1683 C CA . TYR A 1 196 ? -10.428 14.368 -2.244 1.00 95.81 196 TYR A CA 1
ATOM 1684 C C . TYR A 1 196 ? -9.900 14.265 -3.671 1.00 95.81 196 TYR A C 1
ATOM 1686 O O . TYR A 1 196 ? -9.396 15.237 -4.238 1.00 95.81 196 TYR A O 1
ATOM 1694 N N . ARG A 1 197 ? -9.993 13.067 -4.259 1.00 91.69 197 ARG A N 1
ATOM 1695 C CA . ARG A 1 197 ? -9.320 12.742 -5.527 1.00 91.69 197 ARG A CA 1
ATOM 1696 C C . ARG A 1 197 ? -7.821 13.074 -5.422 1.00 91.69 197 ARG A C 1
ATOM 1698 O O . ARG A 1 197 ? -7.129 12.456 -4.625 1.00 91.69 197 ARG A O 1
ATOM 1705 N N . LYS A 1 198 ? -7.326 14.039 -6.202 1.00 88.44 198 LYS A N 1
ATOM 1706 C CA . LYS A 1 198 ? -5.924 14.497 -6.186 1.00 88.44 198 LYS A CA 1
ATOM 1707 C C . LYS A 1 198 ? -5.718 15.789 -5.384 1.00 88.44 198 LYS A C 1
ATOM 1709 O O . LYS A 1 198 ? -4.595 16.273 -5.300 1.00 88.44 198 LYS A O 1
ATOM 1714 N N . THR A 1 199 ? -6.780 16.351 -4.810 1.00 92.50 199 THR A N 1
ATOM 1715 C CA . THR A 1 199 ? -6.733 17.610 -4.064 1.00 92.50 199 THR A CA 1
ATOM 1716 C C . THR A 1 199 ? -6.453 17.330 -2.596 1.00 92.50 199 THR A C 1
ATOM 1718 O O . THR A 1 199 ? -7.192 16.581 -1.959 1.00 92.50 199 THR A O 1
ATOM 1721 N N . HIS A 1 200 ? -5.392 17.934 -2.066 1.00 93.31 200 HIS A N 1
ATOM 1722 C CA . HIS A 1 200 ? -5.057 17.903 -0.642 1.00 93.31 200 HIS A CA 1
ATOM 1723 C C . HIS A 1 200 ? -6.004 18.822 0.139 1.00 93.31 200 HIS A C 1
ATOM 1725 O O . HIS A 1 200 ? -6.234 19.958 -0.275 1.00 93.31 200 HIS A O 1
ATOM 1731 N N . LEU A 1 201 ? -6.590 18.321 1.226 1.00 94.19 201 LEU A N 1
ATOM 1732 C CA . LEU A 1 201 ? -7.576 19.041 2.038 1.00 94.19 201 LEU A CA 1
ATOM 1733 C C . LEU A 1 201 ? -6.937 19.578 3.332 1.00 94.19 201 LEU A C 1
ATOM 1735 O O . LEU A 1 201 ? -6.053 18.913 3.872 1.00 94.19 201 LEU A O 1
ATOM 1739 N N . PRO A 1 202 ? -7.397 20.730 3.864 1.00 93.00 202 PRO A N 1
ATOM 1740 C CA . PRO A 1 202 ? -6.870 21.300 5.103 1.00 93.00 202 PRO A CA 1
ATOM 1741 C C . PRO A 1 202 ? -7.092 20.381 6.307 1.00 93.00 202 PRO A C 1
ATOM 1743 O O . PRO A 1 202 ? -8.227 20.094 6.690 1.00 93.00 202 PRO A O 1
ATOM 1746 N N . LYS A 1 203 ? -6.004 19.931 6.931 1.00 92.06 203 LYS A N 1
ATOM 1747 C CA . LYS A 1 203 ? -6.061 18.985 8.047 1.00 92.06 203 LYS A CA 1
ATOM 1748 C C . LYS A 1 203 ? -6.790 19.531 9.279 1.00 92.06 203 LYS A C 1
ATOM 1750 O O . LYS A 1 203 ? -7.512 18.782 9.926 1.00 92.06 203 LYS A O 1
ATOM 1755 N N . ASP A 1 204 ? -6.640 20.818 9.579 1.00 92.88 204 ASP A N 1
ATOM 1756 C CA . ASP A 1 204 ? -7.260 21.494 10.729 1.00 92.88 204 ASP A CA 1
ATOM 1757 C C . ASP A 1 204 ? -8.771 21.730 10.576 1.00 92.88 204 ASP A C 1
ATOM 1759 O O . ASP A 1 204 ? -9.436 22.050 11.560 1.00 92.88 204 ASP A O 1
ATOM 1763 N N . LYS A 1 205 ? -9.319 21.548 9.366 1.00 95.19 205 LYS A N 1
ATOM 1764 C CA . LYS A 1 205 ? -10.743 21.767 9.066 1.00 95.19 205 LYS A CA 1
ATOM 1765 C C . LYS A 1 205 ? -11.560 20.500 8.847 1.00 95.19 205 LYS A C 1
ATOM 1767 O O . LYS A 1 205 ? -12.787 20.550 8.825 1.00 95.19 205 LYS A O 1
ATOM 1772 N N . PHE A 1 206 ? -10.890 19.365 8.672 1.00 96.62 206 PHE A N 1
ATOM 1773 C CA . PHE A 1 206 ? -11.532 18.127 8.253 1.00 96.62 206 PHE A CA 1
ATOM 1774 C C . PHE A 1 206 ? -11.408 17.020 9.297 1.00 96.62 206 PHE A C 1
ATOM 1776 O O . PHE A 1 206 ? -10.351 16.771 9.875 1.00 96.62 206 PHE A O 1
ATOM 1783 N N . ILE A 1 207 ? -12.495 16.275 9.460 1.00 97.31 207 ILE A N 1
ATOM 1784 C CA . ILE A 1 207 ? -12.519 14.969 10.113 1.00 97.31 207 ILE A CA 1
ATOM 1785 C C . ILE A 1 207 ? -13.397 14.020 9.306 1.00 97.31 207 ILE A C 1
ATOM 1787 O O . ILE A 1 207 ? -14.390 14.426 8.698 1.00 97.31 207 ILE A O 1
ATOM 1791 N N . GLY A 1 208 ? -13.038 12.741 9.267 1.00 97.25 208 GLY A N 1
ATOM 1792 C CA . GLY A 1 208 ? -13.806 11.777 8.497 1.00 97.25 208 GLY A CA 1
ATOM 1793 C C . GLY A 1 208 ? -14.902 11.114 9.309 1.00 97.25 208 GLY A C 1
ATOM 1794 O O . GLY A 1 208 ? -14.607 10.325 10.203 1.00 97.25 208 GLY A O 1
ATOM 1795 N N . LYS A 1 209 ? -16.162 11.375 8.966 1.00 96.94 209 LYS A N 1
ATOM 1796 C CA . LYS A 1 209 ? -17.333 10.695 9.531 1.00 96.94 209 LYS A CA 1
ATOM 1797 C C . LYS A 1 209 ? -17.409 9.249 9.046 1.00 96.94 209 LYS A C 1
ATOM 1799 O O . LYS A 1 209 ? -17.120 8.942 7.886 1.00 96.94 209 LYS A O 1
ATOM 1804 N N . ILE A 1 210 ? -17.825 8.355 9.938 1.00 96.31 210 ILE A N 1
ATOM 1805 C CA . ILE A 1 210 ? -18.049 6.945 9.626 1.00 96.31 210 ILE A CA 1
ATOM 1806 C C . ILE A 1 210 ? -19.538 6.650 9.672 1.00 96.31 210 ILE A C 1
ATOM 1808 O O . ILE A 1 210 ? -20.155 6.671 10.737 1.00 96.31 210 ILE A O 1
ATOM 1812 N N . ASP A 1 211 ? -20.071 6.285 8.514 1.00 93.69 211 ASP A N 1
ATOM 1813 C CA . ASP A 1 211 ? -21.384 5.672 8.401 1.00 93.69 211 ASP A CA 1
ATOM 1814 C C . ASP A 1 211 ? -21.206 4.160 8.275 1.00 93.69 211 ASP A C 1
ATOM 1816 O O . ASP A 1 211 ? -20.484 3.669 7.404 1.00 93.69 211 ASP A O 1
ATOM 1820 N N . PHE A 1 212 ? -21.815 3.419 9.200 1.00 95.38 212 PHE A N 1
ATOM 1821 C CA . PHE A 1 212 ? -21.693 1.965 9.266 1.00 95.38 212 PHE A CA 1
ATOM 1822 C C . PHE A 1 212 ? -22.654 1.311 8.280 1.00 95.38 212 PHE A C 1
ATOM 1824 O O . PHE A 1 212 ? -23.770 0.939 8.633 1.00 95.38 212 PHE A O 1
ATOM 1831 N N . ASP A 1 213 ? -22.200 1.209 7.035 1.00 94.25 213 ASP A N 1
ATOM 1832 C CA . ASP A 1 213 ? -22.893 0.493 5.973 1.00 94.25 213 ASP A CA 1
ATOM 1833 C C . ASP A 1 213 ? -22.744 -1.036 6.101 1.00 94.25 213 ASP A C 1
ATOM 1835 O O . ASP A 1 213 ? -22.012 -1.569 6.947 1.00 94.25 213 ASP A O 1
ATOM 1839 N N . HIS A 1 214 ? -23.442 -1.756 5.221 1.00 95.38 214 HIS A N 1
ATOM 1840 C CA . HIS A 1 214 ? -23.380 -3.214 5.151 1.00 95.38 214 HIS A CA 1
ATOM 1841 C C . HIS A 1 214 ? -21.952 -3.726 4.925 1.00 95.38 214 HIS A C 1
ATOM 1843 O O . HIS A 1 214 ? -21.594 -4.763 5.467 1.00 95.38 214 HIS A O 1
ATOM 1849 N N . THR A 1 215 ? -21.105 -2.996 4.190 1.00 94.19 215 THR A N 1
ATOM 1850 C CA . THR A 1 215 ? -19.715 -3.394 3.911 1.00 94.19 215 THR A CA 1
ATOM 1851 C C . THR A 1 215 ? -18.907 -3.532 5.199 1.00 94.19 215 THR A C 1
ATOM 1853 O O . THR A 1 215 ? -18.193 -4.517 5.384 1.00 94.19 215 THR A O 1
ATOM 1856 N N . ILE A 1 216 ? -19.024 -2.556 6.104 1.00 96.69 216 ILE A N 1
ATOM 1857 C CA . ILE A 1 216 ? -18.290 -2.551 7.377 1.00 96.69 216 ILE A CA 1
ATOM 1858 C C . ILE A 1 216 ? -18.831 -3.638 8.311 1.00 96.69 216 ILE A C 1
ATOM 1860 O O . ILE A 1 216 ? -18.056 -4.392 8.906 1.00 96.69 216 ILE A O 1
ATOM 1864 N N . ILE A 1 217 ? -20.157 -3.736 8.427 1.00 97.19 217 ILE A N 1
ATOM 1865 C CA . ILE A 1 217 ? -20.816 -4.698 9.320 1.00 97.19 217 ILE A CA 1
ATOM 1866 C C . ILE A 1 217 ? -20.521 -6.136 8.873 1.00 97.19 217 ILE A C 1
ATOM 1868 O O . ILE A 1 217 ? -20.173 -6.982 9.703 1.00 97.19 217 ILE A O 1
ATOM 1872 N N . ASP A 1 218 ? -20.583 -6.410 7.570 1.00 97.00 218 ASP A N 1
ATOM 1873 C CA . ASP A 1 218 ? -20.248 -7.713 7.003 1.00 97.00 218 ASP A CA 1
ATOM 1874 C C . ASP A 1 218 ? -18.794 -8.086 7.214 1.00 97.00 218 ASP A C 1
ATOM 1876 O O . ASP A 1 218 ? -18.514 -9.209 7.632 1.00 97.00 218 ASP A O 1
ATOM 1880 N N . ALA A 1 219 ? -17.868 -7.170 6.919 1.00 97.19 219 ALA A N 1
ATOM 1881 C CA . ALA A 1 219 ? -16.442 -7.426 7.077 1.00 97.19 219 ALA A CA 1
ATOM 1882 C C . ALA A 1 219 ? -16.122 -7.802 8.529 1.00 97.19 219 ALA A C 1
ATOM 1884 O O . ALA A 1 219 ? -15.455 -8.807 8.780 1.00 97.19 219 ALA A O 1
ATOM 1885 N N . TYR A 1 220 ? -16.678 -7.055 9.485 1.00 97.94 220 TYR A N 1
ATOM 1886 C CA . TYR A 1 220 ? -16.555 -7.349 10.908 1.00 97.94 220 TYR A CA 1
ATOM 1887 C C . TYR A 1 220 ? -17.160 -8.710 11.290 1.00 97.94 220 TYR A C 1
ATOM 1889 O O . TYR A 1 220 ? -16.510 -9.508 11.970 1.00 97.94 220 TYR A O 1
ATOM 1897 N N . ASN A 1 221 ? -18.390 -9.002 10.858 1.00 97.88 221 ASN A N 1
ATOM 1898 C CA . ASN A 1 221 ? -19.068 -10.249 11.213 1.00 97.88 221 ASN A CA 1
ATOM 1899 C C . ASN A 1 221 ? -18.392 -11.477 10.590 1.00 97.88 221 ASN A C 1
ATOM 1901 O O . ASN A 1 221 ? -18.252 -12.495 11.270 1.00 97.88 221 ASN A O 1
ATOM 1905 N N . LYS A 1 222 ? -17.953 -11.390 9.329 1.00 97.75 222 LYS A N 1
ATOM 1906 C CA . LYS A 1 222 ? -17.214 -12.456 8.637 1.00 97.75 222 LYS A CA 1
ATOM 1907 C C . LYS A 1 222 ? -15.866 -12.705 9.312 1.00 97.75 222 LYS A C 1
ATOM 1909 O O . LYS A 1 222 ? -15.585 -13.846 9.655 1.00 97.75 222 LYS A O 1
ATOM 1914 N N . ALA A 1 223 ? -15.114 -11.651 9.634 1.00 98.12 223 ALA A N 1
ATOM 1915 C CA . ALA A 1 223 ? -13.847 -11.783 10.351 1.00 98.12 223 ALA A CA 1
ATOM 1916 C C . ALA A 1 223 ? -14.018 -12.420 11.737 1.00 98.12 223 ALA A C 1
ATOM 1918 O O . ALA A 1 223 ? -13.258 -13.305 12.120 1.00 98.12 223 ALA A O 1
ATOM 1919 N N . TYR A 1 224 ? -15.044 -12.012 12.490 1.00 97.75 224 TYR A N 1
ATOM 1920 C CA . TYR A 1 224 ? -15.321 -12.601 13.799 1.00 97.75 224 TYR A CA 1
ATOM 1921 C C . TYR A 1 224 ? -15.680 -14.091 13.696 1.00 97.75 224 TYR A C 1
ATOM 1923 O O . TYR A 1 224 ? -15.160 -14.906 14.459 1.00 97.75 224 TYR A O 1
ATOM 1931 N N . LYS A 1 225 ? -16.530 -14.460 12.727 1.00 97.50 225 LYS A N 1
ATOM 1932 C CA . LYS A 1 225 ? -16.876 -15.862 12.448 1.00 97.50 225 LYS A CA 1
ATOM 1933 C C . LYS A 1 225 ? -15.652 -16.674 12.028 1.00 97.50 225 LYS A C 1
ATOM 1935 O O . LYS A 1 225 ? -15.489 -17.783 12.527 1.00 97.50 225 LYS A O 1
ATOM 1940 N N . TRP A 1 226 ? -14.793 -16.112 11.178 1.00 97.50 226 TRP A N 1
ATOM 1941 C CA . TRP A 1 226 ? -13.543 -16.736 10.754 1.00 97.50 226 TRP A CA 1
ATOM 1942 C C . TRP A 1 226 ? -12.658 -17.082 11.948 1.00 97.50 226 TRP A C 1
ATOM 1944 O O . TRP A 1 226 ? -12.301 -18.243 12.107 1.00 97.50 226 TRP A O 1
ATOM 1954 N N . ILE A 1 227 ? -12.395 -16.130 12.849 1.00 96.88 227 ILE A N 1
ATOM 1955 C CA . ILE A 1 227 ? -11.573 -16.400 14.035 1.00 96.88 227 ILE A CA 1
ATOM 1956 C C . ILE A 1 227 ? -12.198 -17.479 14.923 1.00 96.88 227 ILE A C 1
ATOM 1958 O O . ILE A 1 227 ? -11.495 -18.381 15.369 1.00 96.88 227 ILE A O 1
ATOM 1962 N N . LEU A 1 228 ? -13.513 -17.449 15.161 1.00 95.44 228 LEU A N 1
ATOM 1963 C CA . LEU A 1 228 ? -14.170 -18.504 15.941 1.00 95.44 228 LEU A CA 1
ATOM 1964 C C . LEU A 1 228 ? -14.055 -19.887 15.293 1.00 95.44 228 LEU A C 1
ATOM 1966 O O . LEU A 1 228 ? -13.882 -20.877 16.004 1.00 95.44 228 LEU A O 1
ATOM 1970 N N . TYR A 1 229 ? -14.178 -19.951 13.970 1.00 96.12 229 TYR A N 1
ATOM 1971 C CA . TYR A 1 229 ? -14.086 -21.191 13.214 1.00 96.12 229 TYR A CA 1
ATOM 1972 C C . TYR A 1 229 ? -12.650 -21.721 13.183 1.00 96.12 229 TYR A C 1
ATOM 1974 O O . TYR A 1 229 ? -12.416 -22.886 13.497 1.00 96.12 229 TYR A O 1
ATOM 1982 N N . LEU A 1 230 ? -11.683 -20.854 12.886 1.00 95.75 230 LEU A N 1
ATOM 1983 C CA . LEU A 1 230 ? -10.264 -21.183 12.836 1.00 95.75 230 LEU A CA 1
ATOM 1984 C C . LEU A 1 230 ? -9.777 -21.757 14.171 1.00 95.75 230 LEU A C 1
ATOM 1986 O O . LEU A 1 230 ? -9.188 -22.832 14.188 1.00 95.75 230 LEU A O 1
ATOM 1990 N N . LYS A 1 231 ? -10.110 -21.114 15.300 1.00 92.50 231 LYS A N 1
ATOM 1991 C CA . LYS A 1 231 ? -9.745 -21.598 16.648 1.00 92.50 231 LYS A CA 1
ATOM 1992 C C . LYS A 1 231 ? -10.165 -23.045 16.916 1.00 92.50 231 LYS A C 1
ATOM 1994 O O . LYS A 1 231 ? -9.504 -23.726 17.690 1.00 92.50 231 LYS A O 1
ATOM 1999 N N . LYS A 1 232 ? -11.286 -23.481 16.334 1.00 93.00 232 LYS A N 1
ATOM 2000 C CA . LYS A 1 232 ? -11.855 -24.815 16.553 1.00 93.00 232 LYS A CA 1
ATOM 2001 C C . LYS A 1 232 ? -11.336 -25.852 15.562 1.00 93.00 232 LYS A C 1
ATOM 2003 O O . LYS A 1 232 ? -11.178 -26.998 15.948 1.00 93.00 232 LYS A O 1
ATOM 2008 N N . ASN A 1 233 ? -11.081 -25.447 14.317 1.00 95.12 233 ASN A N 1
ATOM 2009 C CA . ASN A 1 233 ? -10.917 -26.382 13.200 1.00 95.12 233 ASN A CA 1
ATOM 2010 C C . ASN A 1 233 ? -9.542 -26.305 12.511 1.00 95.12 233 ASN A C 1
ATOM 2012 O O . ASN A 1 233 ? -9.339 -26.972 11.501 1.00 95.12 233 ASN A O 1
ATOM 2016 N N . TYR A 1 234 ? -8.590 -25.502 13.008 1.00 93.38 234 TYR A N 1
ATOM 2017 C CA . TYR A 1 234 ? -7.294 -25.286 12.337 1.00 93.38 234 TYR A CA 1
ATOM 2018 C C . TYR A 1 234 ? -6.503 -26.575 12.049 1.00 93.38 234 TYR A C 1
ATOM 2020 O O . TYR A 1 234 ? -5.739 -26.597 11.087 1.00 93.38 234 TYR A O 1
ATOM 2028 N N . GLN A 1 235 ? -6.678 -27.627 12.859 1.00 91.62 235 GLN A N 1
ATOM 2029 C CA . GLN A 1 235 ? -5.979 -28.911 12.710 1.00 91.62 235 GLN A CA 1
ATOM 2030 C C . GLN A 1 235 ? -6.459 -29.714 11.493 1.00 91.62 235 GLN A C 1
ATOM 2032 O O . GLN A 1 235 ? -5.677 -30.429 10.875 1.00 91.62 235 GLN A O 1
ATOM 2037 N N . GLU A 1 236 ? -7.735 -29.586 11.130 1.00 93.44 236 GLU A N 1
ATOM 2038 C CA . GLU A 1 236 ? -8.339 -30.305 9.998 1.00 93.44 236 GLU A CA 1
ATOM 2039 C C . GLU A 1 236 ? -8.188 -29.536 8.676 1.00 93.44 236 GLU A C 1
ATOM 2041 O O . GLU A 1 236 ? -8.392 -30.077 7.586 1.00 93.44 236 GLU A O 1
ATOM 2046 N N . MET A 1 237 ? -7.819 -28.258 8.764 1.00 95.31 237 MET A N 1
ATOM 2047 C CA . MET A 1 237 ? -7.614 -27.385 7.620 1.00 95.31 237 MET A CA 1
ATOM 2048 C C . MET A 1 237 ? -6.350 -27.757 6.850 1.00 95.31 237 MET A C 1
ATOM 2050 O O . MET A 1 237 ? -5.248 -27.783 7.390 1.00 95.31 237 MET A O 1
ATOM 2054 N N . LYS A 1 238 ? -6.515 -27.962 5.544 1.00 94.62 238 LYS A N 1
ATOM 2055 C CA . LYS A 1 238 ? -5.422 -28.233 4.604 1.00 94.62 238 LYS A CA 1
ATOM 2056 C C . LYS A 1 238 ? -5.317 -27.120 3.571 1.00 94.62 238 LYS A C 1
ATOM 2058 O O . LYS A 1 238 ? -6.349 -26.602 3.135 1.00 94.62 238 LYS A O 1
ATOM 2063 N N . ILE A 1 239 ? -4.087 -26.794 3.182 1.00 95.94 239 ILE A N 1
ATOM 2064 C CA . ILE A 1 239 ? -3.758 -25.873 2.079 1.00 95.94 239 ILE A CA 1
ATOM 2065 C C . ILE A 1 239 ? -3.440 -26.618 0.770 1.00 95.94 239 ILE A C 1
ATOM 2067 O O . ILE A 1 239 ? -3.601 -26.050 -0.305 1.00 95.94 239 ILE A O 1
ATOM 2071 N N . LEU A 1 240 ? -3.073 -27.904 0.854 1.00 94.94 240 LEU A N 1
ATOM 2072 C CA . LEU A 1 240 ? -2.682 -28.752 -0.275 1.00 94.94 240 LEU A CA 1
ATOM 2073 C C . LEU A 1 240 ? -3.467 -30.077 -0.313 1.00 94.94 240 LEU A C 1
ATOM 2075 O O . LEU A 1 240 ? -3.928 -30.540 0.737 1.00 94.94 240 LEU A O 1
ATOM 2079 N N . PRO A 1 241 ? -3.633 -30.696 -1.505 1.00 92.88 241 PRO A N 1
ATOM 2080 C CA . PRO A 1 241 ? -3.260 -30.184 -2.841 1.00 92.88 241 PRO A CA 1
ATOM 2081 C C . PRO A 1 241 ? -4.147 -29.015 -3.308 1.00 92.88 241 PRO A C 1
ATOM 2083 O O . PRO A 1 241 ? -3.865 -28.354 -4.301 1.00 92.88 241 PRO A O 1
ATOM 2086 N N . LYS A 1 242 ? -5.235 -28.760 -2.578 1.00 93.94 242 LYS A N 1
ATOM 2087 C CA . LYS A 1 242 ? -6.142 -27.632 -2.757 1.00 93.94 242 LYS A CA 1
ATOM 2088 C C . LYS A 1 242 ? -6.558 -27.123 -1.376 1.00 93.94 242 LYS A C 1
ATOM 2090 O O . LYS A 1 242 ? -6.857 -27.955 -0.513 1.00 93.94 242 LYS A O 1
ATOM 2095 N N . PRO A 1 243 ? -6.661 -25.801 -1.163 1.00 97.12 243 PRO A N 1
ATOM 2096 C CA . PRO A 1 243 ? -7.124 -25.286 0.111 1.00 97.12 243 PRO A CA 1
ATOM 2097 C C . PRO A 1 243 ? -8.554 -25.736 0.432 1.00 97.12 243 PRO A C 1
ATOM 2099 O O . PRO A 1 243 ? -9.481 -25.594 -0.366 1.00 97.12 243 PRO A O 1
ATOM 2102 N N . SER A 1 244 ? -8.723 -26.270 1.638 1.00 96.38 244 SER A N 1
ATOM 2103 C CA . SER A 1 244 ? -9.997 -26.772 2.176 1.00 96.38 244 SER A CA 1
ATOM 2104 C C . SER A 1 244 ? -11.049 -25.675 2.381 1.00 96.38 244 SER A C 1
ATOM 2106 O O . SER A 1 244 ? -12.243 -25.958 2.394 1.00 96.38 244 SER A O 1
ATOM 2108 N N . HIS A 1 245 ? -10.610 -24.422 2.526 1.00 95.81 245 HIS A N 1
ATOM 2109 C CA . HIS A 1 245 ? -11.452 -23.256 2.784 1.00 95.81 245 HIS A CA 1
ATOM 2110 C C . HIS A 1 245 ? -11.022 -22.092 1.890 1.00 95.81 245 HIS A C 1
ATOM 2112 O O . HIS A 1 245 ? -9.855 -21.986 1.510 1.00 95.81 245 HIS A O 1
ATOM 2118 N N . LYS A 1 246 ? -11.953 -21.190 1.560 1.00 96.06 246 LYS A N 1
ATOM 2119 C CA . LYS A 1 246 ? -11.677 -20.058 0.655 1.00 96.06 246 LYS A CA 1
ATOM 2120 C C . LYS A 1 246 ? -10.701 -19.058 1.271 1.00 96.06 246 LYS A C 1
ATOM 2122 O O . LYS A 1 246 ? -9.975 -18.390 0.547 1.00 96.06 246 LYS A O 1
ATOM 2127 N N . GLU A 1 247 ? -10.701 -18.973 2.592 1.00 97.19 247 GLU A N 1
ATOM 2128 C CA . GLU A 1 247 ? -9.831 -18.144 3.416 1.00 97.19 247 GLU A CA 1
ATOM 2129 C C . GLU A 1 247 ? -8.376 -18.633 3.423 1.00 97.19 247 GLU A C 1
ATOM 2131 O O . GLU A 1 247 ? -7.479 -17.876 3.771 1.00 97.19 247 GLU A O 1
ATOM 2136 N N . LEU A 1 248 ? -8.131 -19.879 3.010 1.00 97.62 248 LEU A N 1
ATOM 2137 C CA . LEU A 1 248 ? -6.793 -20.467 2.932 1.00 97.62 248 LEU A CA 1
ATOM 2138 C C . LEU A 1 248 ? -6.136 -20.286 1.553 1.00 97.62 248 LEU A C 1
ATOM 2140 O O . LEU A 1 248 ? -5.022 -20.754 1.337 1.00 97.62 248 LEU A O 1
ATOM 2144 N N . TYR A 1 249 ? -6.811 -19.621 0.611 1.00 97.88 249 TYR A N 1
ATOM 2145 C CA . TYR A 1 249 ? -6.193 -19.209 -0.647 1.00 97.88 249 TYR A CA 1
ATOM 2146 C C . TYR A 1 249 ? -5.359 -17.940 -0.414 1.00 97.88 249 TYR A C 1
ATOM 2148 O O . TYR A 1 249 ? -5.893 -16.971 0.137 1.00 97.88 249 TYR A O 1
ATOM 2156 N N . PRO A 1 250 ? -4.083 -17.904 -0.840 1.00 97.06 250 PRO A N 1
ATOM 2157 C CA . PRO A 1 250 ? -3.252 -16.720 -0.677 1.00 97.06 250 PRO A CA 1
ATOM 2158 C C . PRO A 1 250 ? -3.771 -15.569 -1.549 1.00 97.06 250 PRO A C 1
ATOM 2160 O O . PRO A 1 250 ? -4.179 -15.767 -2.692 1.00 97.06 250 PRO A O 1
ATOM 2163 N N . ASN A 1 251 ? -3.762 -14.348 -1.008 1.00 96.44 251 ASN A N 1
ATOM 2164 C CA . ASN A 1 251 ? -4.108 -13.140 -1.755 1.00 96.44 251 ASN A CA 1
ATOM 2165 C C . ASN A 1 251 ? -2.844 -12.429 -2.253 1.00 96.44 251 ASN A C 1
ATOM 2167 O O . ASN A 1 251 ? -2.233 -11.639 -1.534 1.00 96.44 251 ASN A O 1
ATOM 2171 N N . MET A 1 252 ? -2.498 -12.629 -3.523 1.00 95.25 252 MET A N 1
ATOM 2172 C CA . MET A 1 252 ? -1.263 -12.111 -4.129 1.00 95.25 252 MET A CA 1
ATOM 2173 C C . MET A 1 252 ? -1.328 -10.626 -4.509 1.00 95.25 252 MET A C 1
ATOM 2175 O O . MET A 1 252 ? -0.361 -10.073 -5.058 1.00 95.25 252 MET A O 1
ATOM 2179 N N . ASN A 1 253 ? -2.456 -9.971 -4.217 1.00 92.62 253 ASN A N 1
ATOM 2180 C CA . ASN A 1 253 ? -2.624 -8.523 -4.315 1.00 92.62 253 ASN A CA 1
ATOM 2181 C C . ASN A 1 253 ? -2.253 -7.790 -3.018 1.00 92.62 253 ASN A C 1
ATOM 2183 O O . ASN A 1 253 ? -2.042 -6.578 -3.058 1.00 92.62 253 ASN A O 1
ATOM 2187 N N . TYR A 1 254 ? -2.179 -8.491 -1.884 1.00 88.50 254 TYR A N 1
ATOM 2188 C CA . TYR A 1 254 ? -1.835 -7.912 -0.588 1.00 88.50 254 TYR A CA 1
ATOM 2189 C C . TYR A 1 254 ? -0.409 -8.321 -0.205 1.00 88.50 254 TYR A C 1
ATOM 2191 O O . TYR A 1 254 ? -0.124 -9.510 -0.113 1.00 88.50 254 TYR A O 1
ATOM 2199 N N . LYS A 1 255 ? 0.483 -7.336 -0.025 1.00 79.62 255 LYS A N 1
ATOM 2200 C CA . LYS A 1 255 ? 1.937 -7.537 0.152 1.00 79.62 255 LYS A CA 1
ATOM 2201 C C . LYS A 1 255 ? 2.482 -7.045 1.501 1.00 79.62 255 LYS A C 1
ATOM 2203 O O . LYS A 1 255 ? 3.657 -6.707 1.617 1.00 79.62 255 LYS A O 1
ATOM 2208 N N . ASP A 1 256 ? 1.608 -6.914 2.492 1.00 79.81 256 ASP A N 1
ATOM 2209 C CA . ASP A 1 256 ? 1.946 -6.374 3.813 1.00 79.81 256 ASP A CA 1
ATOM 2210 C C . ASP A 1 256 ? 1.667 -7.410 4.913 1.00 79.81 256 ASP A C 1
ATOM 2212 O O . ASP A 1 256 ? 0.861 -7.189 5.823 1.00 79.81 256 ASP A O 1
ATOM 2216 N N . SER A 1 257 ? 2.284 -8.587 4.767 1.00 84.94 257 SER A N 1
ATOM 2217 C CA . SER A 1 257 ? 2.241 -9.686 5.735 1.00 84.94 257 SER A CA 1
ATOM 2218 C C . SER A 1 257 ? 3.632 -10.259 6.020 1.00 84.94 257 SER A C 1
ATOM 2220 O O . SER A 1 257 ? 4.556 -10.085 5.232 1.00 84.94 257 SER A O 1
ATOM 2222 N N . ASP A 1 258 ? 3.782 -10.986 7.123 1.00 88.88 258 ASP A N 1
ATOM 2223 C CA . ASP A 1 258 ? 5.041 -11.660 7.484 1.00 88.88 258 ASP A CA 1
ATOM 2224 C C . ASP A 1 258 ? 5.177 -13.059 6.848 1.00 88.88 258 ASP A C 1
ATOM 2226 O O . ASP A 1 258 ? 5.932 -13.888 7.340 1.00 88.88 258 ASP A O 1
ATOM 2230 N N . TRP A 1 259 ? 4.408 -13.344 5.794 1.00 93.38 259 TRP A N 1
ATOM 2231 C CA . TRP A 1 259 ? 4.344 -14.659 5.148 1.00 93.38 259 TRP A CA 1
ATOM 2232 C C . TRP A 1 259 ? 4.294 -14.545 3.617 1.00 93.38 259 TRP A C 1
ATOM 2234 O O . TRP A 1 259 ? 3.684 -15.373 2.943 1.00 93.38 259 TRP A O 1
ATOM 2244 N N . GLU A 1 260 ? 4.875 -13.496 3.036 1.00 91.56 260 GLU A N 1
ATOM 2245 C CA . GLU A 1 260 ? 4.891 -13.284 1.587 1.00 91.56 260 GLU A CA 1
ATOM 2246 C C . GLU A 1 260 ? 5.592 -14.428 0.851 1.00 91.56 260 GLU A C 1
ATOM 2248 O O . GLU A 1 260 ? 5.090 -14.868 -0.186 1.00 91.56 260 GLU A O 1
ATOM 2253 N N . ASN A 1 261 ? 6.699 -14.952 1.389 1.00 92.00 261 ASN A N 1
ATOM 2254 C CA . ASN A 1 261 ? 7.417 -16.059 0.758 1.00 92.00 261 ASN A CA 1
ATOM 2255 C C . ASN A 1 261 ? 6.576 -17.343 0.739 1.00 92.00 261 ASN A C 1
ATOM 2257 O O . ASN A 1 261 ? 6.407 -17.947 -0.322 1.00 92.00 261 ASN A O 1
ATOM 2261 N N . GLU A 1 262 ? 5.978 -17.726 1.869 1.00 94.75 262 GLU A N 1
ATOM 2262 C CA . GLU A 1 262 ? 5.100 -18.904 1.951 1.00 94.75 262 GLU A CA 1
ATOM 2263 C C . GLU A 1 262 ? 3.817 -18.736 1.127 1.00 94.75 262 GLU A C 1
ATOM 2265 O O . GLU A 1 262 ? 3.397 -19.664 0.431 1.00 94.75 262 GLU A O 1
ATOM 2270 N N . LYS A 1 263 ? 3.227 -17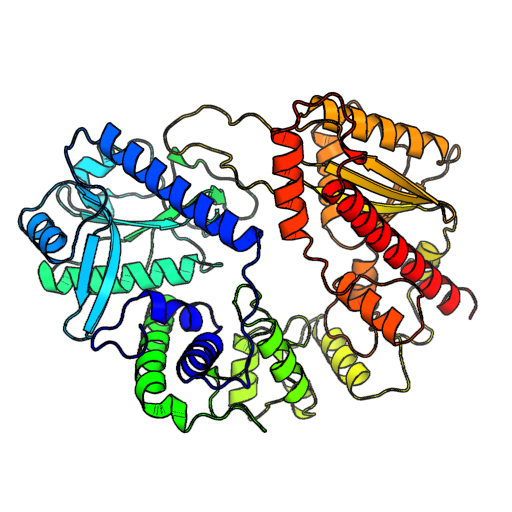.531 1.097 1.00 96.31 263 LYS A N 1
ATOM 2271 C CA . LYS A 1 263 ? 2.111 -17.220 0.191 1.00 96.31 263 LYS A CA 1
ATOM 2272 C C . LYS A 1 263 ? 2.506 -17.399 -1.270 1.00 96.31 263 LYS A C 1
ATOM 2274 O O . LYS A 1 263 ? 1.740 -17.990 -2.023 1.00 96.31 263 LYS A O 1
ATOM 2279 N N . MET A 1 264 ? 3.673 -16.896 -1.683 1.00 94.94 264 MET A N 1
ATOM 2280 C CA . MET A 1 264 ? 4.170 -17.048 -3.055 1.00 94.94 264 MET A CA 1
ATOM 2281 C C . MET A 1 264 ? 4.420 -18.521 -3.406 1.00 94.94 264 MET A C 1
ATOM 2283 O O . MET A 1 264 ? 4.031 -18.941 -4.496 1.00 94.94 264 MET A O 1
ATOM 2287 N N . LYS A 1 265 ? 5.027 -19.307 -2.501 1.00 95.56 265 LYS A N 1
ATOM 2288 C CA . LYS A 1 265 ? 5.229 -20.757 -2.678 1.00 95.56 265 LYS A CA 1
ATOM 2289 C C . LYS A 1 265 ? 3.890 -21.461 -2.905 1.00 95.56 265 LYS A C 1
ATOM 2291 O O . LYS A 1 265 ? 3.695 -22.066 -3.959 1.00 95.56 265 LYS A O 1
ATOM 2296 N N . LEU A 1 266 ? 2.942 -21.273 -1.983 1.00 97.06 266 LEU A N 1
ATOM 2297 C CA . LEU A 1 266 ? 1.605 -21.857 -2.076 1.00 97.06 266 LEU A CA 1
ATOM 2298 C C . LEU A 1 266 ? 0.876 -21.408 -3.346 1.00 97.06 266 LEU A C 1
ATOM 2300 O O . LEU A 1 266 ? 0.287 -22.231 -4.039 1.00 97.06 266 LEU A O 1
ATOM 2304 N N . ALA A 1 267 ? 0.926 -20.115 -3.678 1.00 97.12 267 ALA A N 1
ATOM 2305 C CA . ALA A 1 267 ? 0.252 -19.567 -4.848 1.00 97.12 267 ALA A CA 1
ATOM 2306 C C . ALA A 1 267 ? 0.763 -20.181 -6.155 1.00 97.12 267 ALA A C 1
ATOM 2308 O O . ALA A 1 267 ? -0.036 -20.487 -7.039 1.00 97.12 267 ALA A O 1
ATOM 2309 N N . ASN A 1 268 ? 2.077 -20.375 -6.279 1.00 95.88 268 ASN A N 1
ATOM 2310 C CA . ASN A 1 268 ? 2.663 -21.033 -7.442 1.00 95.88 268 ASN A CA 1
ATOM 2311 C C . ASN A 1 268 ? 2.258 -22.512 -7.512 1.00 95.88 268 ASN A C 1
ATOM 2313 O O . ASN A 1 268 ? 1.907 -22.989 -8.589 1.00 95.88 268 ASN A O 1
ATOM 2317 N N . GLU A 1 269 ? 2.255 -23.212 -6.374 1.00 97.19 269 GLU A N 1
ATOM 2318 C CA . GLU A 1 269 ? 1.907 -24.633 -6.294 1.00 97.19 269 GLU A CA 1
ATOM 2319 C C . GLU A 1 269 ? 0.445 -24.900 -6.678 1.00 97.19 269 GLU A C 1
ATOM 2321 O O . GLU A 1 269 ? 0.170 -25.736 -7.538 1.00 97.19 269 GLU A O 1
ATOM 2326 N N . ILE A 1 270 ? -0.500 -24.140 -6.113 1.00 97.38 270 ILE A N 1
ATOM 2327 C CA . ILE A 1 270 ? -1.938 -24.314 -6.394 1.00 97.38 270 ILE A CA 1
ATOM 2328 C C . ILE A 1 270 ? -2.406 -23.552 -7.635 1.00 97.38 270 ILE A C 1
ATOM 2330 O O . ILE A 1 270 ? -3.601 -23.560 -7.942 1.00 97.38 270 ILE A O 1
ATOM 2334 N N . LYS A 1 271 ? -1.489 -22.858 -8.322 1.00 97.31 271 LYS A N 1
ATOM 2335 C CA . LYS A 1 271 ? -1.784 -21.990 -9.467 1.00 97.31 271 LYS A CA 1
ATOM 2336 C C . LYS A 1 271 ? -2.873 -20.969 -9.127 1.00 97.31 271 LYS A C 1
ATOM 2338 O O . LYS A 1 271 ? -3.907 -20.876 -9.784 1.00 97.31 271 LYS A O 1
ATOM 2343 N N . GLU A 1 272 ? -2.649 -20.203 -8.068 1.00 97.75 272 GLU A N 1
ATOM 2344 C CA . GLU A 1 272 ? -3.641 -19.298 -7.493 1.00 97.75 272 GLU A CA 1
ATOM 2345 C C . GLU A 1 272 ? -4.003 -18.139 -8.441 1.00 97.75 272 GLU A C 1
ATOM 2347 O O . GLU A 1 272 ? -3.150 -17.536 -9.091 1.00 97.75 272 GLU A O 1
ATOM 2352 N N . ILE A 1 273 ? -5.298 -17.829 -8.537 1.00 97.81 273 ILE A N 1
ATOM 2353 C CA . ILE A 1 273 ? -5.866 -16.954 -9.571 1.00 97.81 273 ILE A CA 1
ATOM 2354 C C . ILE A 1 273 ? -5.411 -15.491 -9.430 1.00 97.81 273 ILE A C 1
ATOM 2356 O O . ILE A 1 273 ? -5.188 -14.825 -10.441 1.00 97.81 273 ILE A O 1
ATOM 2360 N N . THR A 1 274 ? -5.231 -14.971 -8.212 1.00 97.25 274 THR A N 1
ATOM 2361 C CA . THR A 1 274 ? -4.754 -13.592 -7.982 1.00 97.25 274 THR A CA 1
ATOM 2362 C C . THR A 1 274 ? -3.281 -13.371 -8.342 1.00 97.25 274 THR A C 1
ATOM 2364 O O . THR A 1 274 ? -2.805 -12.234 -8.291 1.00 97.25 274 THR A O 1
ATOM 2367 N N . LEU A 1 275 ? -2.548 -14.411 -8.766 1.00 96.44 275 LEU A N 1
ATOM 2368 C CA . LEU A 1 275 ? -1.274 -14.223 -9.464 1.00 96.44 275 LEU A CA 1
ATOM 2369 C C . LEU A 1 275 ? -1.463 -13.406 -10.747 1.00 96.44 275 LEU A C 1
ATOM 2371 O O . LEU A 1 275 ? -0.627 -12.541 -11.023 1.00 96.44 275 LEU A O 1
ATOM 2375 N N . ILE A 1 276 ? -2.555 -13.653 -11.487 1.00 96.00 276 ILE A N 1
ATOM 2376 C CA . ILE A 1 276 ? -2.870 -12.998 -12.761 1.00 96.00 276 ILE A CA 1
ATOM 2377 C C . ILE A 1 276 ? -3.065 -11.496 -12.554 1.00 96.00 276 ILE A C 1
ATOM 2379 O O . ILE A 1 276 ? -3.818 -11.049 -11.684 1.00 96.00 276 ILE A O 1
ATOM 2383 N N . TRP A 1 277 ? -2.423 -10.702 -13.413 1.00 94.94 277 TRP A N 1
ATOM 2384 C CA . TRP A 1 277 ? -2.553 -9.254 -13.407 1.00 94.94 277 TRP A CA 1
ATOM 2385 C C . TRP A 1 277 ? -4.022 -8.817 -13.398 1.00 94.94 277 TRP A C 1
ATOM 2387 O O . TRP A 1 277 ? -4.821 -9.202 -14.254 1.00 94.94 277 TRP A O 1
ATOM 2397 N N . ASN A 1 278 ? -4.352 -7.917 -12.469 1.00 93.06 278 ASN A N 1
ATOM 2398 C CA . ASN A 1 278 ? -5.653 -7.247 -12.412 1.00 93.06 278 ASN A CA 1
ATOM 2399 C C . ASN A 1 278 ? -6.846 -8.168 -12.100 1.00 93.06 278 ASN A C 1
ATOM 2401 O O . ASN A 1 278 ? -7.971 -7.796 -12.425 1.00 93.06 278 ASN A O 1
ATOM 2405 N N . ILE A 1 279 ? -6.621 -9.329 -11.473 1.00 95.62 279 ILE A N 1
ATOM 2406 C CA . ILE A 1 279 ? -7.692 -10.095 -10.826 1.00 95.62 279 ILE A CA 1
ATOM 2407 C C . ILE A 1 279 ? -7.670 -9.811 -9.324 1.00 95.62 279 ILE A C 1
ATOM 2409 O O . ILE A 1 279 ? -6.706 -10.122 -8.625 1.00 95.62 279 ILE A O 1
ATOM 2413 N N . SER A 1 280 ? -8.736 -9.193 -8.823 1.00 94.69 280 SER A N 1
ATOM 2414 C CA . SER A 1 280 ? -8.896 -8.839 -7.412 1.00 94.69 280 SER A CA 1
ATOM 2415 C C . SER A 1 280 ? -9.260 -10.040 -6.531 1.00 94.69 280 SER A C 1
ATOM 2417 O O . SER A 1 280 ? -9.731 -11.078 -6.995 1.00 94.69 280 SER A O 1
ATOM 2419 N N . PHE A 1 281 ? -9.100 -9.872 -5.215 1.00 95.25 281 PHE A N 1
ATOM 2420 C CA . PHE A 1 281 ? -9.549 -10.844 -4.212 1.00 95.25 281 PHE A CA 1
ATOM 2421 C C . PHE A 1 281 ? -11.043 -11.187 -4.343 1.00 95.25 281 PHE A C 1
ATOM 2423 O O . PHE A 1 281 ? -11.419 -12.349 -4.202 1.00 95.25 281 PHE A O 1
ATOM 2430 N N . ASP A 1 282 ? -11.887 -10.187 -4.618 1.00 94.69 282 ASP A N 1
ATOM 2431 C CA . ASP A 1 282 ? -13.339 -10.378 -4.705 1.00 94.69 282 ASP A CA 1
ATOM 2432 C C . ASP A 1 282 ? -13.712 -11.168 -5.968 1.00 94.69 282 ASP A C 1
ATOM 2434 O O . ASP A 1 282 ? -14.459 -12.140 -5.879 1.00 94.69 282 ASP A O 1
ATOM 2438 N N . GLU A 1 283 ? -13.108 -10.835 -7.116 1.00 95.88 283 GLU A N 1
ATOM 2439 C CA . GLU A 1 283 ? -13.261 -11.607 -8.361 1.00 95.88 283 GLU A CA 1
ATOM 2440 C C . GLU A 1 283 ? -12.814 -13.058 -8.173 1.00 95.88 283 GLU A C 1
ATOM 2442 O O . GLU A 1 283 ? -13.506 -13.990 -8.578 1.00 95.88 283 GLU A O 1
ATOM 2447 N N . ARG A 1 284 ? -11.698 -13.280 -7.470 1.00 96.69 284 ARG A N 1
ATOM 2448 C CA . ARG A 1 284 ? -11.244 -14.634 -7.146 1.00 96.69 284 ARG A CA 1
ATOM 2449 C C . ARG A 1 284 ? -12.254 -15.407 -6.299 1.00 96.69 284 ARG A C 1
ATOM 2451 O O . ARG A 1 284 ? -12.468 -16.590 -6.552 1.00 96.69 284 ARG A O 1
ATOM 2458 N N . HIS A 1 285 ? -12.925 -14.777 -5.335 1.00 96.06 285 HIS A N 1
ATOM 2459 C CA . HIS A 1 285 ? -14.008 -15.437 -4.596 1.00 96.06 285 HIS A CA 1
ATOM 2460 C C . HIS A 1 285 ? -15.197 -15.809 -5.490 1.00 96.06 285 HIS A C 1
ATOM 2462 O O . HIS A 1 285 ? -15.774 -16.883 -5.305 1.00 96.06 285 HIS A O 1
ATOM 2468 N N . GLU A 1 286 ? -15.554 -14.962 -6.458 1.00 96.88 286 GLU A N 1
ATOM 2469 C CA . GLU A 1 286 ? -16.598 -15.268 -7.443 1.00 96.88 286 GLU A CA 1
ATOM 2470 C C . GLU A 1 286 ? -16.228 -16.494 -8.291 1.00 96.88 286 GLU A C 1
ATOM 2472 O O . GLU A 1 286 ? -17.075 -17.363 -8.504 1.00 96.88 286 GLU A O 1
ATOM 2477 N N . PHE A 1 287 ? -14.962 -16.625 -8.700 1.00 97.31 287 PHE A N 1
ATOM 2478 C CA . PHE A 1 287 ? -14.467 -17.807 -9.415 1.00 97.31 287 PHE A CA 1
ATOM 2479 C C . PHE A 1 287 ? -14.507 -19.074 -8.553 1.00 97.31 287 PHE A C 1
ATOM 2481 O O . PHE A 1 287 ? -15.044 -20.094 -8.993 1.00 97.31 287 PHE A O 1
ATOM 2488 N N . LEU A 1 288 ? -14.064 -19.001 -7.292 1.00 96.88 288 LEU A N 1
ATOM 2489 C CA . LEU A 1 288 ? -14.155 -20.138 -6.366 1.00 96.88 288 LEU A CA 1
ATOM 2490 C C . LEU A 1 288 ? -15.606 -20.590 -6.144 1.00 96.88 288 LEU A C 1
ATOM 2492 O O . LEU A 1 288 ? -15.865 -21.788 -6.047 1.00 96.88 288 LEU A O 1
ATOM 2496 N N . ASN A 1 289 ? -16.566 -19.657 -6.088 1.00 96.19 289 ASN A N 1
ATOM 2497 C CA . ASN A 1 289 ? -17.996 -19.981 -5.978 1.00 96.19 289 ASN A CA 1
ATOM 2498 C C . ASN A 1 289 ? -18.524 -20.753 -7.198 1.00 96.19 289 ASN A C 1
ATOM 2500 O O . ASN A 1 289 ? -19.488 -21.501 -7.069 1.00 96.19 289 ASN A O 1
ATOM 2504 N N . ARG A 1 290 ? -17.887 -20.590 -8.362 1.00 96.44 290 ARG A N 1
ATOM 2505 C CA . ARG A 1 290 ? -18.193 -21.310 -9.609 1.00 96.44 290 ARG A CA 1
ATOM 2506 C C . ARG A 1 290 ? -17.390 -22.608 -9.763 1.00 96.44 290 ARG A C 1
ATOM 2508 O O . ARG A 1 290 ? -17.479 -23.259 -10.799 1.00 96.44 290 ARG A O 1
ATOM 2515 N N . GLY A 1 291 ? -16.605 -22.983 -8.751 1.00 96.06 291 GLY A N 1
ATOM 2516 C CA . GLY A 1 291 ? -15.763 -24.180 -8.763 1.00 96.06 291 GLY A CA 1
ATOM 2517 C C . GLY A 1 291 ? -14.424 -24.021 -9.490 1.00 96.06 291 GLY A C 1
ATOM 2518 O O . GLY A 1 291 ? -13.717 -25.012 -9.630 1.00 96.06 291 GLY A O 1
ATOM 2519 N N . ILE A 1 292 ? -14.059 -22.806 -9.911 1.00 97.31 292 ILE A N 1
ATOM 2520 C CA . ILE A 1 292 ? -12.803 -22.507 -10.613 1.00 97.31 292 ILE A CA 1
ATOM 2521 C C . ILE A 1 292 ? -11.745 -22.179 -9.570 1.00 97.31 292 ILE A C 1
ATOM 2523 O O . ILE A 1 292 ? -11.879 -21.182 -8.860 1.00 97.31 292 ILE A O 1
ATOM 2527 N N . THR A 1 293 ? -10.720 -23.022 -9.440 1.00 96.31 293 THR A N 1
ATOM 2528 C CA . THR A 1 293 ? -9.793 -22.949 -8.295 1.00 96.31 293 THR A CA 1
ATOM 2529 C C . THR A 1 293 ? -8.338 -22.675 -8.629 1.00 96.31 293 THR A C 1
ATOM 2531 O O . THR A 1 293 ? -7.553 -22.484 -7.705 1.00 96.31 293 THR A O 1
ATOM 2534 N N . CYS A 1 294 ? -7.994 -22.621 -9.910 1.00 97.19 294 CYS A N 1
ATOM 2535 C CA . CYS A 1 294 ? -6.654 -22.331 -10.396 1.00 97.19 294 CYS A CA 1
ATOM 2536 C C . CYS A 1 294 ? -6.717 -21.498 -11.683 1.00 97.19 294 CYS A C 1
ATOM 2538 O O . CYS A 1 294 ? -7.731 -21.496 -12.384 1.00 97.19 294 CYS A O 1
ATOM 2540 N N . TRP A 1 295 ? -5.641 -20.770 -11.991 1.00 96.94 295 TRP A N 1
ATOM 2541 C CA . TRP A 1 295 ? -5.577 -19.897 -13.165 1.00 96.94 295 TRP A CA 1
ATOM 2542 C C . TRP A 1 295 ? -5.523 -20.654 -14.496 1.00 96.94 295 TRP A C 1
ATOM 2544 O O . TRP A 1 295 ? -5.826 -20.083 -15.544 1.00 96.94 295 TRP A O 1
ATOM 2554 N N . ASP A 1 296 ? -5.131 -21.928 -14.482 1.00 95.69 296 ASP A N 1
ATOM 2555 C CA . ASP A 1 296 ? -5.044 -22.754 -15.680 1.00 95.69 296 ASP A CA 1
ATOM 2556 C C . ASP A 1 296 ? -6.334 -23.524 -15.998 1.00 95.69 296 ASP A C 1
ATOM 2558 O O . ASP A 1 296 ? -6.415 -24.130 -17.070 1.00 95.69 296 ASP A O 1
ATOM 2562 N N . ASP A 1 297 ? -7.371 -23.427 -15.161 1.00 95.88 297 ASP A N 1
ATOM 2563 C CA . ASP A 1 297 ? -8.704 -23.955 -15.462 1.00 95.88 297 ASP A CA 1
ATOM 2564 C C . ASP A 1 297 ? -9.267 -23.285 -16.737 1.00 95.88 297 ASP A C 1
ATOM 2566 O O . ASP A 1 297 ? -9.425 -22.059 -16.776 1.00 95.88 297 ASP A O 1
ATOM 2570 N N . PRO A 1 298 ? -9.592 -24.045 -17.803 1.00 93.06 298 PRO A N 1
ATOM 2571 C CA . PRO A 1 298 ? -10.153 -23.492 -19.036 1.00 93.06 298 PRO A CA 1
ATOM 2572 C C . PRO A 1 298 ? -11.428 -22.665 -18.828 1.00 93.06 298 PRO A C 1
ATOM 2574 O O . PRO A 1 298 ? -11.673 -21.725 -19.584 1.00 93.06 298 PRO A O 1
ATOM 2577 N N . LYS A 1 299 ? -12.227 -22.973 -17.796 1.00 95.62 299 LYS A N 1
ATOM 2578 C CA . LYS A 1 299 ? -13.457 -22.231 -17.491 1.00 95.62 299 LYS A CA 1
ATOM 2579 C C . LYS A 1 299 ? -13.180 -20.800 -17.050 1.00 95.62 299 LYS A C 1
ATOM 2581 O O . LYS A 1 299 ? -14.065 -19.966 -17.208 1.00 95.62 299 LYS A O 1
ATOM 2586 N N . LEU A 1 300 ? -11.988 -20.494 -16.528 1.00 96.12 300 LEU A N 1
ATOM 2587 C CA . LEU A 1 300 ? -11.651 -19.144 -16.076 1.00 96.12 300 LEU A CA 1
ATOM 2588 C C . LEU A 1 300 ? -11.842 -18.112 -17.194 1.00 96.12 300 LEU A C 1
ATOM 2590 O O . LEU A 1 300 ? -12.452 -17.073 -16.954 1.00 96.12 300 LEU A O 1
ATOM 2594 N N . LEU A 1 301 ? -11.403 -18.433 -18.416 1.00 94.69 301 LEU A N 1
ATOM 2595 C CA . LEU A 1 301 ? -11.475 -17.538 -19.578 1.00 94.69 301 LEU A CA 1
ATOM 2596 C C . LEU A 1 301 ? -12.919 -17.112 -19.896 1.00 94.69 301 LEU A C 1
ATOM 2598 O O . LEU A 1 301 ? -13.167 -15.960 -20.243 1.00 94.69 301 LEU A O 1
ATOM 2602 N N . LEU A 1 302 ? -13.887 -18.014 -19.692 1.00 93.31 302 LEU A N 1
ATOM 2603 C CA . LEU A 1 302 ? -15.312 -17.762 -19.937 1.00 93.31 302 LEU A CA 1
ATOM 2604 C C . LEU A 1 302 ? -15.934 -16.768 -18.947 1.00 93.31 302 LEU A C 1
ATOM 2606 O O . LEU A 1 302 ? -16.973 -16.185 -19.243 1.00 93.31 302 LEU A O 1
ATOM 2610 N N . TYR A 1 303 ? -15.333 -16.604 -17.766 1.00 94.81 303 TYR A N 1
ATOM 2611 C CA . TYR A 1 303 ? -15.861 -15.749 -16.702 1.00 94.81 303 TYR A CA 1
ATOM 2612 C C . TYR A 1 303 ? -15.009 -14.502 -16.441 1.00 94.81 303 TYR A C 1
ATOM 2614 O O . TYR A 1 303 ? -15.368 -13.702 -15.573 1.00 94.81 303 TYR A O 1
ATOM 2622 N N . LEU A 1 304 ? -13.907 -14.305 -17.174 1.00 94.31 304 LEU A N 1
ATOM 2623 C CA . LEU A 1 304 ? -13.168 -13.044 -17.133 1.00 94.31 304 LEU A CA 1
ATOM 2624 C C . LEU A 1 304 ? -14.085 -11.888 -17.558 1.00 94.31 304 LEU A C 1
ATOM 2626 O O . LEU A 1 304 ? -14.870 -12.001 -18.498 1.00 94.31 304 LEU A O 1
ATOM 2630 N N . LYS A 1 305 ? -13.981 -10.752 -16.863 1.00 92.56 305 LYS A N 1
ATOM 2631 C CA . LYS A 1 305 ? -14.813 -9.579 -17.153 1.00 92.56 305 LYS A CA 1
ATOM 2632 C C . LYS A 1 305 ? -14.476 -8.998 -18.522 1.00 92.56 305 LYS A C 1
ATOM 2634 O O . LYS A 1 305 ? -13.318 -8.671 -18.779 1.00 92.56 305 LYS A O 1
ATOM 2639 N N . GLU A 1 306 ? -15.502 -8.760 -19.337 1.00 90.81 306 GLU A N 1
ATOM 2640 C CA . GLU A 1 306 ? -15.383 -8.112 -20.648 1.00 90.81 306 GLU A CA 1
ATOM 2641 C C . GLU A 1 306 ? -14.860 -6.676 -20.519 1.00 90.81 306 GLU A C 1
ATOM 2643 O O . GLU A 1 306 ? -15.596 -5.717 -20.288 1.00 90.81 306 GLU A O 1
ATOM 2648 N N . THR A 1 307 ? -13.542 -6.526 -20.624 1.00 90.31 307 THR A N 1
ATOM 2649 C CA . THR A 1 307 ? -12.829 -5.252 -20.520 1.00 90.31 307 THR A CA 1
ATOM 2650 C C . THR A 1 307 ? -11.600 -5.284 -21.423 1.00 90.31 307 THR A C 1
ATOM 2652 O O . THR A 1 307 ? -11.128 -6.357 -21.793 1.00 90.31 307 THR A O 1
ATOM 2655 N N . LYS A 1 308 ? -10.981 -4.124 -21.687 1.00 84.94 308 LYS A N 1
ATOM 2656 C CA . LYS A 1 308 ? -9.677 -4.057 -22.383 1.00 84.94 308 LYS A CA 1
ATOM 2657 C C . LYS A 1 308 ? -8.577 -4.901 -21.713 1.00 84.94 308 LYS A C 1
ATOM 2659 O O . LYS A 1 308 ? -7.579 -5.213 -22.343 1.00 84.94 308 LYS A O 1
ATOM 2664 N N . LYS A 1 309 ? -8.744 -5.255 -20.433 1.00 91.00 309 LYS A N 1
ATOM 2665 C CA . LYS A 1 309 ? -7.794 -6.069 -19.665 1.00 91.00 309 LYS A CA 1
ATOM 2666 C C . LYS A 1 309 ? -7.927 -7.563 -19.966 1.00 91.00 309 LYS A C 1
ATOM 2668 O O . LYS A 1 309 ? -6.960 -8.282 -19.749 1.00 91.00 309 LYS A O 1
ATOM 2673 N N . LYS A 1 310 ? -9.095 -8.012 -20.444 1.00 93.19 310 LYS A N 1
ATOM 2674 C CA . LYS A 1 310 ? -9.400 -9.428 -20.675 1.00 93.19 310 LYS A CA 1
ATOM 2675 C C . LYS A 1 310 ? -8.404 -10.058 -21.644 1.00 93.19 310 LYS A C 1
ATOM 2677 O O . LYS A 1 310 ? -7.751 -11.016 -21.267 1.00 93.19 310 LYS A O 1
ATOM 2682 N N . ASP A 1 311 ? -8.200 -9.458 -22.818 1.00 91.12 311 ASP A N 1
ATOM 2683 C CA . ASP A 1 311 ? -7.241 -9.957 -23.820 1.00 91.12 311 ASP A CA 1
ATOM 2684 C C . ASP A 1 311 ? -5.819 -10.099 -23.241 1.00 91.12 311 ASP A C 1
ATOM 2686 O O . ASP A 1 311 ? -5.148 -11.105 -23.460 1.00 91.12 311 ASP A O 1
ATOM 2690 N N . ILE A 1 312 ? -5.385 -9.151 -22.402 1.00 93.38 312 ILE A N 1
ATOM 2691 C CA . ILE A 1 312 ? -4.090 -9.225 -21.706 1.00 93.38 312 ILE A CA 1
ATOM 2692 C C . ILE A 1 312 ? -4.056 -10.417 -20.735 1.00 93.38 312 ILE A C 1
ATOM 2694 O O . ILE A 1 312 ? -3.078 -11.163 -20.704 1.00 93.38 312 ILE A O 1
ATOM 2698 N N . GLN A 1 313 ? -5.114 -10.605 -19.941 1.00 95.12 313 GLN A N 1
ATOM 2699 C CA . GLN A 1 313 ? -5.228 -11.702 -18.973 1.00 95.12 313 GLN A CA 1
ATOM 2700 C C . GLN A 1 313 ? -5.266 -13.069 -19.663 1.00 95.12 313 GLN A C 1
ATOM 2702 O O . GLN A 1 313 ? -4.555 -13.981 -19.246 1.00 95.12 313 GLN A O 1
ATOM 2707 N N . GLU A 1 314 ? -6.036 -13.203 -20.742 1.00 94.75 314 GLU A N 1
ATOM 2708 C CA . GLU A 1 314 ? -6.098 -14.420 -21.551 1.00 94.75 314 GLU A CA 1
ATOM 2709 C C . GLU A 1 314 ? -4.723 -14.747 -22.134 1.00 94.75 314 GLU A C 1
ATOM 2711 O O . GLU A 1 314 ? -4.235 -15.866 -21.972 1.00 94.75 314 GLU A O 1
ATOM 2716 N N . ARG A 1 315 ? -4.037 -13.759 -22.725 1.00 92.94 315 ARG A N 1
ATOM 2717 C CA . ARG A 1 315 ? -2.674 -13.937 -23.247 1.00 92.94 315 ARG A CA 1
ATOM 2718 C C . ARG A 1 315 ? -1.689 -14.339 -22.160 1.00 92.94 315 ARG A C 1
ATOM 2720 O O . ARG A 1 315 ? -0.889 -15.237 -22.398 1.00 92.94 315 ARG A O 1
ATOM 2727 N N . MET A 1 316 ? -1.760 -13.746 -20.967 1.00 94.94 316 MET A N 1
ATOM 2728 C CA . MET A 1 316 ? -0.948 -14.179 -19.824 1.00 94.94 316 MET A CA 1
ATOM 2729 C C . MET A 1 316 ? -1.209 -15.639 -19.456 1.00 94.94 316 MET A C 1
ATOM 2731 O O . MET A 1 316 ? -0.258 -16.394 -19.268 1.00 94.94 316 MET A O 1
ATOM 2735 N N . ILE A 1 317 ? -2.473 -16.060 -19.374 1.00 95.50 317 ILE A N 1
ATOM 2736 C CA . ILE A 1 317 ? -2.830 -17.449 -19.056 1.00 95.50 317 ILE A CA 1
ATOM 2737 C C . ILE A 1 317 ? -2.299 -18.394 -20.135 1.00 95.50 317 ILE A C 1
ATOM 2739 O O . ILE A 1 317 ? -1.636 -19.377 -19.814 1.00 95.50 317 ILE A O 1
ATOM 2743 N N . HIS A 1 318 ? -2.538 -18.092 -21.412 1.00 94.50 318 HIS A N 1
ATOM 2744 C CA . HIS A 1 318 ? -2.060 -18.911 -22.525 1.00 94.50 318 HIS A CA 1
ATOM 2745 C C . HIS A 1 318 ? -0.534 -19.002 -22.560 1.00 94.50 318 HIS A C 1
ATOM 2747 O O . HIS A 1 318 ? -0.000 -20.100 -22.688 1.00 94.50 318 HIS A O 1
ATOM 2753 N N . MET A 1 319 ? 0.167 -17.880 -22.376 1.00 94.50 319 MET A N 1
ATOM 2754 C CA . MET A 1 319 ? 1.629 -17.837 -22.345 1.00 94.50 319 MET A CA 1
ATOM 2755 C C . MET A 1 319 ? 2.215 -18.685 -21.218 1.00 94.50 319 MET A C 1
ATOM 2757 O O . MET A 1 319 ? 3.239 -19.323 -21.426 1.00 94.50 319 MET A O 1
ATOM 2761 N N . ASN A 1 320 ? 1.569 -18.736 -20.052 1.00 94.69 320 ASN A N 1
ATOM 2762 C CA . ASN A 1 320 ? 2.048 -19.508 -18.903 1.00 94.69 320 ASN A CA 1
ATOM 2763 C C . ASN A 1 320 ? 1.604 -20.987 -18.911 1.00 94.69 320 ASN A C 1
ATOM 2765 O O . ASN A 1 320 ? 2.036 -21.751 -18.053 1.00 94.69 320 ASN A O 1
ATOM 2769 N N . LYS A 1 321 ? 0.779 -21.419 -19.877 1.00 94.12 321 LYS A N 1
ATOM 2770 C CA . LYS A 1 321 ? 0.412 -22.837 -20.091 1.00 94.12 321 LYS A CA 1
ATOM 2771 C C . LYS A 1 321 ? 1.398 -23.605 -20.978 1.00 94.12 321 LYS A C 1
ATOM 2773 O O . LYS A 1 321 ? 1.230 -24.805 -21.171 1.00 94.12 321 LYS A O 1
ATOM 2778 N N . GLN A 1 322 ? 2.382 -22.920 -21.550 1.00 92.00 322 GLN A N 1
ATOM 2779 C CA . GLN A 1 322 ? 3.274 -23.443 -22.582 1.00 92.00 322 GLN A CA 1
ATOM 2780 C C . GLN A 1 322 ? 4.715 -22.957 -22.364 1.00 92.00 322 GLN A C 1
ATOM 2782 O O . GLN A 1 322 ? 4.943 -22.006 -21.614 1.00 92.00 322 GLN A O 1
ATOM 2787 N N . ASN A 1 323 ? 5.676 -23.593 -23.040 1.00 90.19 323 ASN A N 1
ATOM 2788 C CA . ASN A 1 323 ? 7.110 -23.305 -22.891 1.00 90.19 323 ASN A CA 1
ATOM 2789 C C . ASN A 1 323 ? 7.821 -22.932 -24.209 1.00 90.19 323 ASN A C 1
ATOM 2791 O O . ASN A 1 323 ? 9.007 -22.621 -24.183 1.00 90.19 323 ASN A O 1
ATOM 2795 N N . ASP A 1 324 ? 7.122 -22.933 -25.346 1.00 91.00 324 ASP A N 1
ATOM 2796 C CA . ASP A 1 324 ? 7.716 -22.719 -26.675 1.00 91.00 324 ASP A CA 1
ATOM 2797 C C . ASP A 1 324 ? 7.887 -21.229 -27.014 1.00 91.00 324 ASP A C 1
ATOM 2799 O O . ASP A 1 324 ? 8.828 -20.812 -27.689 1.00 91.00 324 ASP A O 1
ATOM 2803 N N . ILE A 1 325 ? 6.947 -20.397 -26.566 1.00 93.06 325 ILE A N 1
ATOM 2804 C CA . ILE A 1 325 ? 6.927 -18.950 -26.764 1.00 93.06 325 ILE A CA 1
ATOM 2805 C C . ILE A 1 325 ? 7.418 -18.290 -25.490 1.00 93.06 325 ILE A C 1
ATOM 2807 O O . ILE A 1 325 ? 6.743 -18.343 -24.466 1.00 93.06 325 ILE A O 1
ATOM 2811 N N . LEU A 1 326 ? 8.553 -17.605 -25.573 1.00 94.69 326 LEU A N 1
ATOM 2812 C CA . LEU A 1 326 ? 9.107 -16.871 -24.434 1.00 94.69 326 LEU A CA 1
ATOM 2813 C C . LEU A 1 326 ? 8.615 -15.419 -24.379 1.00 94.69 326 LEU A C 1
ATOM 2815 O O . LEU A 1 326 ? 8.450 -14.866 -23.294 1.00 94.69 326 LEU A O 1
ATOM 2819 N N . ILE A 1 327 ? 8.349 -14.816 -25.545 1.00 94.81 327 ILE A N 1
ATOM 2820 C CA . ILE A 1 327 ? 7.801 -13.461 -25.690 1.00 94.81 327 ILE A CA 1
ATOM 2821 C C . ILE A 1 327 ? 6.697 -13.459 -26.744 1.00 94.81 327 ILE A C 1
ATOM 2823 O O . ILE A 1 327 ? 6.889 -13.951 -27.861 1.00 94.81 327 ILE A O 1
ATOM 2827 N N . TYR A 1 328 ? 5.576 -12.845 -26.388 1.00 93.25 328 TYR A N 1
ATOM 2828 C CA . TYR A 1 328 ? 4.487 -12.469 -27.278 1.00 93.25 328 TYR A CA 1
ATOM 2829 C C . TYR A 1 328 ? 4.423 -10.930 -27.393 1.00 93.25 328 TYR A C 1
ATOM 2831 O O . TYR A 1 328 ? 4.694 -10.279 -26.387 1.00 93.25 328 TYR A O 1
ATOM 2839 N N . PRO A 1 329 ? 4.030 -10.338 -28.541 1.00 92.81 329 PRO A N 1
ATOM 2840 C CA . PRO A 1 329 ? 3.763 -10.986 -29.829 1.00 92.81 329 PRO A CA 1
ATOM 2841 C C . PRO A 1 329 ? 5.030 -11.591 -30.450 1.00 92.81 329 PRO A C 1
ATOM 2843 O O . PRO A 1 329 ? 6.150 -11.308 -30.044 1.00 92.81 329 PRO A O 1
ATOM 2846 N N . ARG A 1 330 ? 4.880 -12.497 -31.423 1.00 88.56 330 ARG A N 1
ATOM 2847 C CA . ARG A 1 330 ? 6.054 -13.149 -32.036 1.00 88.56 330 ARG A CA 1
ATOM 2848 C C . ARG A 1 330 ? 6.756 -12.271 -33.077 1.00 88.56 330 ARG A C 1
ATOM 2850 O O . ARG A 1 330 ? 7.974 -12.361 -33.178 1.00 88.56 330 ARG A O 1
ATOM 2857 N N . LYS A 1 331 ? 5.993 -11.491 -33.851 1.00 81.62 331 LYS A N 1
ATOM 2858 C CA . LYS A 1 331 ? 6.488 -10.709 -35.002 1.00 81.62 331 LYS A CA 1
ATOM 2859 C C . LYS A 1 331 ? 5.853 -9.323 -35.110 1.00 81.62 331 LYS A C 1
ATOM 2861 O O . LYS A 1 331 ? 6.556 -8.338 -35.260 1.00 81.62 331 LYS A O 1
ATOM 2866 N N . ASN A 1 332 ? 4.528 -9.245 -35.013 1.00 83.88 332 ASN A N 1
ATOM 2867 C CA . ASN A 1 332 ? 3.811 -8.004 -35.295 1.00 83.88 332 ASN A CA 1
ATOM 2868 C C . ASN A 1 332 ? 3.732 -7.122 -34.047 1.00 83.88 332 ASN A C 1
ATOM 2870 O O . ASN A 1 332 ? 3.177 -7.550 -33.036 1.00 83.88 332 ASN A O 1
ATOM 2874 N N . ILE A 1 333 ? 4.230 -5.896 -34.160 1.00 90.81 333 ILE A N 1
ATOM 2875 C CA . ILE A 1 333 ? 4.035 -4.796 -33.210 1.00 90.81 333 ILE A CA 1
ATOM 2876 C C . ILE A 1 333 ? 3.554 -3.561 -33.974 1.00 90.81 333 ILE A C 1
ATOM 2878 O O . ILE A 1 333 ? 3.723 -3.485 -35.193 1.00 90.81 333 ILE A O 1
ATOM 2882 N N . SER A 1 334 ? 2.966 -2.578 -33.293 1.00 91.75 334 SER A N 1
ATOM 2883 C CA . SER A 1 334 ? 2.612 -1.326 -33.967 1.00 91.75 334 SER A CA 1
ATOM 2884 C C . SER A 1 334 ? 3.826 -0.555 -34.498 1.00 91.75 334 SER A C 1
ATOM 2886 O O . SER A 1 334 ? 4.912 -0.551 -33.911 1.00 91.75 334 SER A O 1
ATOM 2888 N N . ASN A 1 335 ? 3.598 0.212 -35.572 1.00 89.50 335 ASN A N 1
ATOM 2889 C CA . ASN A 1 335 ? 4.578 1.156 -36.123 1.00 89.50 335 ASN A CA 1
ATOM 2890 C C . ASN A 1 335 ? 5.070 2.154 -35.069 1.00 89.50 335 ASN A C 1
ATOM 2892 O O . ASN A 1 335 ? 6.226 2.569 -35.102 1.00 89.50 335 ASN A O 1
ATOM 2896 N N . LYS A 1 336 ? 4.205 2.528 -34.116 1.00 90.94 336 LYS A N 1
ATOM 2897 C CA . LYS A 1 336 ? 4.565 3.429 -33.021 1.00 90.94 336 LYS A CA 1
ATOM 2898 C C . LYS A 1 336 ? 5.639 2.806 -32.129 1.00 90.94 336 LYS A C 1
ATOM 2900 O O . LYS A 1 336 ? 6.634 3.468 -31.856 1.00 90.94 336 LYS A O 1
ATOM 2905 N N . LEU A 1 337 ? 5.475 1.549 -31.705 1.00 90.56 337 LEU A N 1
ATOM 2906 C CA . LEU A 1 337 ? 6.506 0.870 -30.917 1.00 90.56 337 LEU A CA 1
ATOM 2907 C C . LEU A 1 337 ? 7.782 0.670 -31.742 1.00 90.56 337 LEU A C 1
ATOM 2909 O O . LEU A 1 337 ? 8.860 0.992 -31.255 1.00 90.56 337 LEU A O 1
ATOM 2913 N N . SER A 1 338 ? 7.652 0.202 -32.989 1.00 90.38 338 SER A N 1
ATOM 2914 C CA . SER A 1 338 ? 8.789 -0.064 -33.882 1.00 90.38 338 SER A CA 1
ATOM 2915 C C . SER A 1 338 ? 9.667 1.176 -34.084 1.00 90.38 338 SER A C 1
ATOM 2917 O O . SER A 1 338 ? 10.871 1.120 -33.866 1.00 90.38 338 SER A O 1
ATOM 2919 N N . THR A 1 339 ? 9.063 2.325 -34.395 1.00 89.69 339 THR A N 1
ATOM 2920 C CA . THR A 1 339 ? 9.791 3.600 -34.529 1.00 89.69 339 THR A CA 1
ATOM 2921 C C . THR A 1 339 ? 10.377 4.081 -33.204 1.00 89.69 339 THR A C 1
ATOM 2923 O O . THR A 1 339 ? 11.498 4.576 -33.176 1.00 89.69 339 THR A O 1
ATOM 2926 N N . THR A 1 340 ? 9.654 3.899 -32.096 1.00 90.38 340 THR A N 1
ATOM 2927 C CA . THR A 1 340 ? 10.109 4.336 -30.769 1.00 90.38 340 THR A CA 1
ATOM 2928 C C . THR A 1 340 ? 11.369 3.597 -30.325 1.00 90.38 340 THR A C 1
ATOM 2930 O O . THR A 1 340 ? 12.258 4.227 -29.776 1.00 90.38 340 THR A O 1
ATOM 2933 N N . ILE A 1 341 ? 11.471 2.283 -30.552 1.00 91.00 341 ILE A N 1
ATOM 2934 C CA . ILE A 1 341 ? 12.629 1.489 -30.104 1.00 91.00 341 ILE A CA 1
ATOM 2935 C C . ILE A 1 341 ? 13.840 1.593 -31.038 1.00 91.00 341 ILE A C 1
ATOM 2937 O O . ILE A 1 341 ? 14.913 1.135 -30.659 1.00 91.00 341 ILE A O 1
ATOM 2941 N N . GLN A 1 342 ? 13.707 2.173 -32.236 1.00 88.75 342 GLN A N 1
ATOM 2942 C CA . GLN A 1 342 ? 14.805 2.305 -33.207 1.00 88.75 342 GLN A CA 1
ATOM 2943 C C . GLN A 1 342 ? 15.869 3.334 -32.802 1.00 88.75 342 GLN A C 1
ATOM 2945 O O . GLN A 1 342 ? 16.990 3.262 -33.306 1.00 88.75 342 GLN A O 1
ATOM 2950 N N . ASP A 1 343 ? 15.561 4.275 -31.904 1.00 86.25 343 ASP A N 1
ATOM 2951 C CA . ASP A 1 343 ? 16.542 5.273 -31.475 1.00 86.25 343 ASP A CA 1
ATOM 2952 C C . ASP A 1 343 ? 17.624 4.648 -30.579 1.00 86.25 343 ASP A C 1
ATOM 2954 O O . ASP A 1 343 ? 17.386 4.313 -29.415 1.00 86.25 343 ASP A O 1
ATOM 2958 N N . THR A 1 344 ? 18.830 4.532 -31.140 1.00 86.06 344 THR A N 1
ATOM 2959 C CA . THR A 1 344 ? 20.044 4.008 -30.496 1.00 86.06 344 THR A CA 1
ATOM 2960 C C . THR A 1 344 ? 20.822 5.067 -29.707 1.00 86.06 344 THR A C 1
ATOM 2962 O O . THR A 1 344 ? 21.777 4.734 -29.005 1.00 86.06 344 THR A O 1
ATOM 2965 N N . ASN A 1 345 ? 20.440 6.345 -29.801 1.00 88.75 345 ASN A N 1
ATOM 2966 C CA . ASN A 1 345 ? 21.078 7.450 -29.080 1.00 88.75 345 ASN A CA 1
ATOM 2967 C C . ASN A 1 345 ? 20.305 7.881 -27.822 1.00 88.75 345 ASN A C 1
ATOM 2969 O O . ASN A 1 345 ? 20.691 8.867 -27.190 1.00 88.75 345 ASN A O 1
ATOM 2973 N N . GLY A 1 346 ? 19.252 7.156 -27.440 1.00 93.31 346 GLY A N 1
ATOM 2974 C CA . GLY A 1 346 ? 18.502 7.429 -26.218 1.00 93.31 346 GLY A CA 1
ATOM 2975 C C . GLY A 1 346 ? 19.249 7.075 -24.927 1.00 93.31 346 GLY A C 1
ATOM 2976 O O . GLY A 1 346 ? 20.324 6.467 -24.933 1.00 93.31 346 GLY A O 1
ATOM 2977 N N . ILE A 1 347 ? 18.654 7.463 -23.799 1.00 97.06 347 ILE A N 1
ATOM 2978 C CA . ILE A 1 347 ? 19.095 7.086 -22.452 1.00 97.06 347 ILE A CA 1
ATOM 2979 C C . ILE A 1 347 ? 18.068 6.193 -21.760 1.00 97.06 347 ILE A C 1
ATOM 2981 O O . ILE A 1 347 ? 16.869 6.320 -21.999 1.00 97.06 347 ILE A O 1
ATOM 2985 N N . TYR A 1 348 ? 18.541 5.349 -20.849 1.00 97.94 348 TYR A N 1
ATOM 2986 C CA . TYR A 1 348 ? 17.714 4.441 -20.047 1.00 97.94 348 TYR A CA 1
ATOM 2987 C C . TYR A 1 348 ? 17.778 4.888 -18.600 1.00 97.94 348 TYR A C 1
ATOM 2989 O O . TYR A 1 348 ? 18.861 4.870 -18.021 1.00 97.94 348 TYR A O 1
ATOM 2997 N N . PHE A 1 349 ? 16.659 5.370 -18.073 1.00 96.38 349 PHE A N 1
ATOM 2998 C CA . PHE A 1 349 ? 16.612 6.316 -16.966 1.00 96.38 349 PHE A CA 1
ATOM 2999 C C . PHE A 1 349 ? 15.824 5.775 -15.775 1.00 96.38 349 PHE A C 1
ATOM 3001 O O . PHE A 1 349 ? 14.726 5.249 -15.956 1.00 96.38 349 PHE A O 1
ATOM 3008 N N . ASP A 1 350 ? 16.362 5.977 -14.573 1.00 96.88 350 ASP A N 1
ATOM 3009 C CA . ASP A 1 350 ? 15.702 5.634 -13.315 1.00 96.88 350 ASP A CA 1
ATOM 3010 C C . ASP A 1 350 ? 16.070 6.620 -12.187 1.00 96.88 350 ASP A C 1
ATOM 3012 O O . ASP A 1 350 ? 17.157 7.213 -12.181 1.00 96.88 350 ASP A O 1
ATOM 3016 N N . ILE A 1 351 ? 15.164 6.807 -11.222 1.00 94.69 351 ILE A N 1
ATOM 3017 C CA . ILE A 1 351 ? 15.341 7.732 -10.092 1.00 94.69 351 ILE A CA 1
ATOM 3018 C C . ILE A 1 351 ? 15.075 7.028 -8.765 1.00 94.69 351 ILE A C 1
ATOM 3020 O O . ILE A 1 351 ? 13.967 6.565 -8.508 1.00 94.69 351 ILE A O 1
ATOM 3024 N N . GLU A 1 352 ? 16.026 7.156 -7.839 1.00 92.56 352 GLU A N 1
ATOM 3025 C CA . GLU A 1 352 ? 15.798 6.841 -6.429 1.00 92.56 352 GLU A CA 1
ATOM 3026 C C . GLU A 1 352 ? 15.398 8.099 -5.656 1.00 92.56 352 GLU A C 1
ATOM 3028 O O . GLU A 1 352 ? 16.116 9.110 -5.624 1.00 92.56 352 GLU A O 1
ATOM 3033 N N . SER A 1 353 ? 14.240 8.032 -4.999 1.00 90.12 353 SER A N 1
ATOM 3034 C CA . SER A 1 353 ? 13.653 9.150 -4.257 1.00 90.12 353 SER A CA 1
ATOM 3035 C C . SER A 1 353 ? 13.550 8.866 -2.761 1.00 90.12 353 SER A C 1
ATOM 3037 O O . SER A 1 353 ? 13.350 7.732 -2.328 1.00 90.12 353 SER A O 1
ATOM 3039 N N . PHE A 1 354 ? 13.622 9.919 -1.954 1.00 86.88 354 PHE A N 1
ATOM 3040 C CA . PHE A 1 354 ? 13.375 9.825 -0.526 1.00 86.88 354 PHE A CA 1
ATOM 3041 C C . PHE A 1 354 ? 11.883 9.645 -0.248 1.00 86.88 354 PHE A C 1
ATOM 3043 O O . PHE A 1 354 ? 11.044 10.467 -0.625 1.00 86.88 354 PHE A O 1
ATOM 3050 N N . LEU A 1 355 ? 11.550 8.591 0.495 1.00 74.62 355 LEU A N 1
ATOM 3051 C CA . LEU A 1 355 ? 10.190 8.379 0.970 1.00 74.62 355 LEU A CA 1
ATOM 3052 C C . LEU A 1 355 ? 9.794 9.497 1.951 1.00 74.62 355 LEU A C 1
ATOM 3054 O O . LEU A 1 355 ? 10.485 9.789 2.936 1.00 74.62 355 LEU A O 1
ATOM 3058 N N . SER A 1 356 ? 8.653 10.133 1.687 1.00 69.31 356 SER A N 1
ATOM 3059 C CA . SER A 1 356 ? 8.085 11.154 2.567 1.00 69.31 356 SER A CA 1
ATOM 3060 C C . SER A 1 356 ? 7.085 10.520 3.536 1.00 69.31 356 SER A C 1
ATOM 3062 O O . SER A 1 356 ? 5.934 10.245 3.191 1.00 69.31 356 SER A O 1
ATOM 3064 N N . PHE A 1 357 ? 7.534 10.290 4.772 1.00 69.12 357 PHE A N 1
ATOM 3065 C CA . PHE A 1 357 ? 6.687 9.873 5.898 1.00 69.12 357 PHE A CA 1
ATOM 3066 C C . PHE A 1 357 ? 6.350 11.017 6.847 1.00 69.12 357 PHE A C 1
ATOM 3068 O O . PHE A 1 357 ? 5.662 10.803 7.844 1.00 69.12 357 PHE A O 1
ATOM 3075 N N . ASP A 1 358 ? 6.750 12.233 6.514 1.00 72.50 358 ASP A N 1
ATOM 3076 C CA . ASP A 1 358 ? 6.404 13.402 7.300 1.00 72.50 358 ASP A CA 1
ATOM 3077 C C . ASP A 1 358 ? 4.971 13.839 6.979 1.00 72.50 358 ASP A C 1
ATOM 3079 O O . ASP A 1 358 ? 4.381 13.451 5.963 1.00 72.50 358 ASP A O 1
ATOM 3083 N N . GLU A 1 359 ? 4.360 14.565 7.905 1.00 76.44 359 GLU A N 1
ATOM 3084 C CA . GLU A 1 359 ? 3.122 15.283 7.613 1.00 76.44 359 GLU A CA 1
ATOM 3085 C C . GLU A 1 359 ? 3.433 16.458 6.676 1.00 76.44 359 GLU A C 1
ATOM 3087 O O . GLU A 1 359 ? 4.537 16.997 6.683 1.00 76.44 359 GLU A O 1
ATOM 3092 N N . LYS A 1 360 ? 2.460 16.867 5.864 1.00 79.31 360 LYS A N 1
ATOM 3093 C CA . LYS A 1 360 ? 2.506 18.089 5.048 1.00 79.31 360 LYS A CA 1
ATOM 3094 C C . LYS A 1 360 ? 1.827 19.257 5.753 1.00 79.31 360 LYS A C 1
ATOM 3096 O O . LYS A 1 360 ? 2.135 20.413 5.474 1.00 79.31 360 LYS A O 1
ATOM 3101 N N . GLN A 1 361 ? 0.893 18.953 6.649 1.00 80.56 361 GLN A N 1
ATOM 3102 C CA . GLN A 1 361 ? 0.147 19.919 7.445 1.00 80.56 361 GLN A CA 1
ATOM 3103 C C . GLN A 1 361 ? 0.047 19.435 8.885 1.00 80.56 361 GLN A C 1
ATOM 3105 O O . GLN A 1 361 ? -0.223 18.263 9.142 1.00 80.56 361 GLN A O 1
ATOM 3110 N N . ASN A 1 362 ? 0.216 20.355 9.828 1.00 83.69 362 ASN A N 1
ATOM 3111 C CA . ASN A 1 362 ? -0.021 20.085 11.235 1.00 83.69 362 ASN A CA 1
ATOM 3112 C C . ASN A 1 362 ? -1.510 20.314 11.551 1.00 83.69 362 ASN A C 1
ATOM 3114 O O . ASN A 1 362 ? -2.109 21.279 11.086 1.00 83.69 362 ASN A O 1
ATOM 3118 N N . LEU A 1 363 ? -2.119 19.426 12.344 1.00 86.44 363 LEU A N 1
ATOM 3119 C CA . LEU A 1 363 ? -3.525 19.556 12.762 1.00 86.44 363 LEU A CA 1
ATOM 3120 C C . LEU A 1 363 ? -3.776 20.818 13.606 1.00 86.44 363 LEU A C 1
ATOM 3122 O O . LEU A 1 363 ? -4.880 21.348 13.651 1.00 86.44 363 LEU A O 1
ATOM 3126 N N . PHE A 1 364 ? -2.738 21.268 14.300 1.00 87.44 364 PHE A N 1
ATOM 3127 C CA . PHE A 1 364 ? -2.788 22.220 15.394 1.00 87.44 364 PHE A CA 1
ATOM 3128 C C . PHE A 1 364 ? -1.906 23.457 15.189 1.00 87.44 364 PHE A C 1
ATOM 3130 O O . PHE A 1 364 ? -1.957 24.368 16.019 1.00 87.44 364 PHE A O 1
ATOM 3137 N N . SER A 1 365 ? -1.079 23.489 14.141 1.00 75.62 365 SER A N 1
ATOM 3138 C CA . SER A 1 365 ? -0.266 24.649 13.770 1.00 75.62 365 SER A CA 1
ATOM 3139 C C . SER A 1 365 ? -0.369 24.934 12.272 1.00 75.62 365 SER A C 1
ATOM 3141 O O . SER A 1 365 ? -0.598 24.040 11.462 1.00 75.62 365 SER A O 1
ATOM 3143 N N . HIS A 1 366 ? -0.207 26.203 11.899 1.00 67.69 366 HIS A N 1
ATOM 3144 C CA . HIS A 1 366 ? -0.224 26.649 10.497 1.00 67.69 366 HIS A CA 1
ATOM 3145 C C . HIS A 1 366 ? 1.175 26.780 9.901 1.00 67.69 366 HIS A C 1
ATOM 3147 O O . HIS A 1 366 ? 1.338 27.326 8.811 1.00 67.69 366 HIS A O 1
ATOM 3153 N N . GLU A 1 367 ? 2.191 26.309 10.620 1.00 63.97 367 GLU A N 1
ATOM 3154 C CA . GLU A 1 367 ? 3.554 26.314 10.120 1.00 63.97 367 GLU A CA 1
ATOM 3155 C C . GLU A 1 367 ? 3.625 25.402 8.898 1.00 63.97 367 GLU A C 1
ATOM 3157 O O . GLU A 1 367 ? 3.336 24.203 8.972 1.00 63.97 367 GLU A O 1
ATOM 3162 N N . LYS A 1 368 ? 3.985 25.986 7.750 1.00 60.81 368 LYS A N 1
ATOM 3163 C CA . LYS A 1 368 ? 4.338 25.196 6.576 1.00 60.81 368 LYS A CA 1
ATOM 3164 C C . LYS A 1 368 ? 5.544 24.352 6.954 1.00 60.81 368 LYS A C 1
ATOM 3166 O O . LYS A 1 368 ? 6.592 24.888 7.310 1.00 60.81 368 LYS A O 1
ATOM 3171 N N . ILE A 1 369 ? 5.381 23.038 6.875 1.00 68.25 369 ILE A N 1
ATOM 3172 C CA . ILE A 1 369 ? 6.486 22.111 7.076 1.00 68.25 369 ILE A CA 1
ATOM 3173 C C . ILE A 1 369 ? 7.500 22.388 5.968 1.00 68.25 369 ILE A C 1
ATOM 3175 O O . ILE A 1 369 ? 7.136 22.487 4.795 1.00 68.25 369 ILE A O 1
ATOM 3179 N N . GLN A 1 370 ? 8.755 22.602 6.363 1.00 65.75 370 GLN A N 1
ATOM 3180 C CA . GLN A 1 370 ? 9.824 22.957 5.440 1.00 65.75 370 GLN A CA 1
ATOM 3181 C C . GLN A 1 370 ? 9.941 21.888 4.349 1.00 65.75 370 GLN A C 1
ATOM 3183 O O . GLN A 1 370 ? 10.000 20.694 4.648 1.00 65.75 370 GLN A O 1
ATOM 3188 N N . GLU A 1 371 ? 9.970 22.318 3.086 1.00 75.25 371 GLU A N 1
ATOM 3189 C CA . GLU A 1 371 ? 10.121 21.395 1.964 1.00 75.25 371 GLU A CA 1
ATOM 3190 C C . GLU A 1 371 ? 11.452 20.647 2.076 1.00 75.25 371 GLU A C 1
ATOM 3192 O O . GLU A 1 371 ? 12.517 21.259 2.172 1.00 75.25 371 GLU A O 1
ATOM 3197 N N . GLN A 1 372 ? 11.380 19.320 2.060 1.00 84.19 372 GLN A N 1
ATOM 3198 C CA . GLN A 1 372 ? 12.532 18.424 2.044 1.00 84.19 372 GLN A CA 1
ATOM 3199 C C . GLN A 1 372 ? 12.916 18.078 0.594 1.00 84.19 372 GLN A C 1
ATOM 3201 O O . GLN A 1 372 ? 12.054 18.150 -0.292 1.00 84.19 372 GLN A O 1
ATOM 3206 N N . PRO A 1 373 ? 14.176 17.679 0.333 1.00 86.38 373 PRO A N 1
ATOM 3207 C CA . PRO A 1 373 ? 14.534 17.124 -0.968 1.00 86.38 373 PRO A CA 1
ATOM 3208 C C . PRO A 1 373 ? 13.746 15.835 -1.230 1.00 86.38 373 PRO A C 1
ATOM 3210 O O . PRO A 1 373 ? 13.484 15.055 -0.311 1.00 86.38 373 PRO A O 1
ATOM 3213 N N . VAL A 1 374 ? 13.378 15.611 -2.489 1.00 89.75 374 VAL A N 1
ATOM 3214 C CA . VAL A 1 374 ? 12.611 14.438 -2.932 1.00 89.75 374 VAL A CA 1
ATOM 3215 C C . VAL A 1 374 ? 13.511 13.462 -3.678 1.00 89.75 374 VAL A C 1
ATOM 3217 O O . VAL A 1 374 ? 13.418 12.262 -3.455 1.00 89.75 374 VAL A O 1
ATOM 3220 N N . ILE A 1 375 ? 14.393 13.953 -4.543 1.00 92.62 375 ILE A N 1
ATOM 3221 C CA . ILE A 1 375 ? 15.260 13.144 -5.401 1.00 92.62 375 ILE A CA 1
ATOM 3222 C C . ILE A 1 375 ? 16.614 12.934 -4.720 1.00 92.62 375 ILE A C 1
ATOM 3224 O O . ILE A 1 375 ? 17.276 13.896 -4.326 1.00 92.62 375 ILE A O 1
ATOM 3228 N N . GLY A 1 376 ? 17.032 11.672 -4.598 1.00 92.50 376 GLY A N 1
ATOM 3229 C CA . GLY A 1 376 ? 18.302 11.293 -3.982 1.00 92.50 376 GLY A CA 1
ATOM 3230 C C . GLY A 1 376 ? 19.361 10.862 -4.997 1.00 92.50 376 GLY A C 1
ATOM 3231 O O . GLY A 1 376 ? 20.488 11.362 -4.949 1.00 92.50 376 GLY A O 1
ATOM 3232 N N . ILE A 1 377 ? 19.009 9.967 -5.926 1.00 94.19 377 ILE A N 1
ATOM 3233 C CA . ILE A 1 377 ? 19.895 9.507 -7.006 1.00 94.19 377 ILE A CA 1
ATOM 3234 C C . ILE A 1 377 ? 19.161 9.605 -8.340 1.00 94.19 377 ILE A C 1
ATOM 3236 O O . ILE A 1 377 ? 18.003 9.218 -8.450 1.00 94.19 377 ILE A O 1
ATOM 3240 N N . ILE A 1 378 ? 19.854 10.125 -9.348 1.00 97.12 378 ILE A N 1
ATOM 3241 C CA . ILE A 1 378 ? 19.425 10.110 -10.744 1.00 97.12 378 ILE A CA 1
ATOM 3242 C C . ILE A 1 378 ? 20.440 9.266 -11.502 1.00 97.12 378 ILE A C 1
ATOM 3244 O O . ILE A 1 378 ? 21.614 9.646 -11.557 1.00 97.12 378 ILE A O 1
ATOM 3248 N N . GLY A 1 379 ? 20.007 8.150 -12.077 1.00 97.31 379 GLY A N 1
ATOM 3249 C CA . GLY A 1 379 ? 20.864 7.285 -12.875 1.00 97.31 379 GLY A CA 1
ATOM 3250 C C . GLY A 1 379 ? 20.367 7.141 -14.298 1.00 97.31 379 GLY A C 1
ATOM 3251 O O . GLY A 1 379 ? 19.168 7.201 -14.574 1.00 97.31 379 GLY A O 1
ATOM 3252 N N . PHE A 1 380 ? 21.307 6.964 -15.222 1.00 98.06 380 PHE A N 1
ATOM 3253 C CA . PHE A 1 380 ? 20.969 6.505 -16.558 1.00 98.06 380 PHE A CA 1
ATOM 3254 C C . PHE A 1 380 ? 22.115 5.777 -17.253 1.00 98.06 380 PHE A C 1
ATOM 3256 O O . PHE A 1 380 ? 23.292 5.995 -16.957 1.00 98.06 380 PHE A O 1
ATOM 3263 N N . ILE A 1 381 ? 21.771 4.960 -18.245 1.00 98.12 381 ILE A N 1
ATOM 3264 C CA . ILE A 1 381 ? 22.723 4.395 -19.205 1.00 98.12 381 ILE A CA 1
ATOM 3265 C C . ILE A 1 381 ? 22.660 5.172 -20.516 1.00 98.12 381 ILE A C 1
ATOM 3267 O O . ILE A 1 381 ? 21.579 5.446 -21.032 1.00 98.12 381 ILE A O 1
ATOM 3271 N N . TYR A 1 382 ? 23.829 5.509 -21.058 1.00 96.38 382 TYR A N 1
ATOM 3272 C CA . TYR A 1 382 ? 24.005 6.068 -22.395 1.00 96.38 382 TYR A CA 1
ATOM 3273 C C . TYR A 1 382 ? 25.212 5.404 -23.053 1.00 96.38 382 TYR A C 1
ATOM 3275 O O . TYR A 1 382 ? 26.311 5.456 -22.496 1.00 96.38 382 TYR A O 1
ATOM 3283 N N . LYS A 1 383 ? 25.016 4.796 -24.232 1.00 92.19 383 LYS A N 1
ATOM 3284 C CA . LYS A 1 383 ? 26.057 4.041 -24.959 1.00 92.19 383 LYS A CA 1
ATOM 3285 C C . LYS A 1 383 ? 26.787 3.039 -24.056 1.00 92.19 383 LYS A C 1
ATOM 3287 O O . LYS A 1 383 ? 27.999 3.129 -23.881 1.00 92.19 383 LYS A O 1
ATOM 3292 N N . GLU A 1 384 ? 26.016 2.160 -23.411 1.00 92.56 384 GLU A N 1
ATOM 3293 C CA . GLU A 1 384 ? 26.488 1.110 -22.483 1.00 92.56 384 GLU A CA 1
ATOM 3294 C C . GLU A 1 384 ? 27.212 1.608 -21.222 1.00 92.56 384 GLU A C 1
ATOM 3296 O O . GLU A 1 384 ? 27.626 0.817 -20.375 1.00 92.56 384 GLU A O 1
ATOM 3301 N N . LYS A 1 385 ? 27.342 2.927 -21.044 1.00 96.81 385 LYS A N 1
ATOM 3302 C CA . LYS A 1 385 ? 27.962 3.523 -19.868 1.00 96.81 385 LYS A CA 1
ATOM 3303 C C . LYS A 1 385 ? 26.905 4.049 -18.910 1.00 96.81 385 LYS A C 1
ATOM 3305 O O . LYS A 1 385 ? 26.077 4.878 -19.281 1.00 96.81 385 LYS A O 1
ATOM 3310 N N . TYR A 1 386 ? 26.996 3.610 -17.660 1.00 97.75 386 TYR A N 1
ATOM 3311 C CA . TYR A 1 386 ? 26.186 4.125 -16.564 1.00 97.75 386 TYR A CA 1
ATOM 3312 C C . TYR A 1 386 ? 26.728 5.459 -16.032 1.00 97.75 386 TYR A C 1
ATOM 3314 O O . TYR A 1 386 ? 27.940 5.637 -15.862 1.00 97.75 386 TYR A O 1
ATOM 3322 N N . TYR A 1 387 ? 25.813 6.383 -15.765 1.00 97.88 387 TYR A N 1
ATOM 3323 C CA . TYR A 1 387 ? 26.052 7.686 -15.164 1.00 97.88 387 TYR A CA 1
ATOM 3324 C C . TYR A 1 387 ? 25.115 7.863 -13.972 1.00 97.88 387 TYR A C 1
ATOM 3326 O O . TYR A 1 387 ? 23.913 7.668 -14.119 1.00 97.88 387 TYR A O 1
ATOM 3334 N N . ASP A 1 388 ? 25.653 8.286 -12.826 1.00 96.31 388 ASP A N 1
ATOM 3335 C CA . ASP A 1 388 ? 24.875 8.533 -11.613 1.00 96.31 388 ASP A CA 1
ATOM 3336 C C . ASP A 1 388 ? 25.170 9.903 -10.979 1.00 96.31 388 ASP A C 1
ATOM 3338 O O . ASP A 1 388 ? 26.320 10.323 -10.783 1.00 96.31 388 ASP A O 1
ATOM 3342 N N . PHE A 1 389 ? 24.097 10.585 -10.598 1.00 95.88 389 PHE A N 1
ATOM 3343 C CA . PHE A 1 389 ? 24.101 11.856 -9.888 1.00 95.88 389 PHE A CA 1
ATOM 3344 C C . PHE A 1 389 ? 23.458 11.614 -8.522 1.00 95.88 389 PHE A C 1
ATOM 3346 O O . PHE A 1 389 ? 22.249 11.408 -8.425 1.00 95.88 389 PHE A O 1
ATOM 3353 N N . THR A 1 390 ? 24.272 11.601 -7.467 1.00 93.31 390 THR A N 1
ATOM 3354 C CA . THR A 1 390 ? 23.834 11.351 -6.086 1.00 93.31 390 THR A CA 1
ATOM 3355 C C . THR A 1 390 ? 23.972 12.621 -5.273 1.00 93.31 390 THR A C 1
ATOM 3357 O O . THR A 1 390 ? 25.026 13.258 -5.296 1.00 93.31 390 THR A O 1
ATOM 3360 N N . ILE A 1 391 ? 22.929 12.942 -4.515 1.00 90.81 391 ILE A N 1
ATOM 3361 C CA . ILE A 1 391 ? 22.923 14.064 -3.584 1.00 90.81 391 ILE A CA 1
ATOM 3362 C C . ILE A 1 391 ? 24.062 13.950 -2.549 1.00 90.81 391 ILE A C 1
ATOM 3364 O O . ILE A 1 391 ? 24.446 12.851 -2.150 1.00 90.81 391 ILE A O 1
ATOM 3368 N N . GLU A 1 392 ? 24.614 15.085 -2.109 1.00 86.75 392 GLU A N 1
ATOM 3369 C CA . GLU A 1 392 ? 25.719 15.136 -1.130 1.00 86.75 392 GLU A CA 1
ATOM 3370 C C . GLU A 1 392 ? 25.247 15.283 0.326 1.00 86.75 392 GLU A C 1
ATOM 3372 O O . GLU A 1 392 ? 25.968 14.902 1.245 1.00 86.75 392 GLU A O 1
ATOM 3377 N N . ASP A 1 393 ? 24.048 15.824 0.546 1.00 85.56 393 ASP A N 1
ATOM 3378 C CA . ASP A 1 393 ? 23.427 15.992 1.862 1.00 85.56 393 ASP A CA 1
ATOM 3379 C C . ASP A 1 393 ? 21.896 16.079 1.733 1.00 85.56 393 ASP A C 1
ATOM 3381 O O . ASP A 1 393 ? 21.364 16.283 0.645 1.00 85.56 393 ASP A O 1
ATOM 3385 N N . PHE A 1 394 ? 21.152 15.905 2.828 1.00 88.88 394 PHE A N 1
ATOM 3386 C CA . PHE A 1 394 ? 19.684 15.953 2.797 1.00 88.88 394 PHE A CA 1
ATOM 3387 C C . PHE A 1 394 ? 19.148 17.401 2.715 1.00 88.88 394 PHE A C 1
ATOM 3389 O O . PHE A 1 394 ? 18.479 17.880 3.631 1.00 88.88 394 PHE A O 1
ATOM 3396 N N . THR A 1 395 ? 19.446 18.126 1.627 1.00 90.44 395 THR A N 1
ATOM 3397 C CA . THR A 1 395 ? 18.992 19.514 1.413 1.00 90.44 395 THR A CA 1
ATOM 3398 C C . THR A 1 395 ? 18.472 19.786 -0.005 1.00 90.44 395 THR A C 1
ATOM 3400 O O . THR A 1 395 ? 18.981 19.257 -0.991 1.00 90.44 395 THR A O 1
ATOM 3403 N N . ASN A 1 396 ? 17.510 20.712 -0.140 1.00 91.88 396 ASN A N 1
ATOM 3404 C CA . ASN A 1 396 ? 17.017 21.177 -1.452 1.00 91.88 396 ASN A CA 1
ATOM 3405 C C . ASN A 1 396 ? 18.115 21.812 -2.320 1.00 91.88 396 ASN A C 1
ATOM 3407 O O . ASN A 1 396 ? 18.011 21.820 -3.545 1.00 91.88 396 ASN A O 1
ATOM 3411 N N . ARG A 1 397 ? 19.158 22.378 -1.694 1.00 93.19 397 ARG A N 1
ATOM 3412 C CA . ARG A 1 397 ? 20.312 22.950 -2.402 1.00 93.19 397 ARG A CA 1
ATOM 3413 C C . ARG A 1 397 ? 21.114 21.854 -3.097 1.00 93.19 397 ARG A C 1
ATOM 3415 O O . ARG A 1 397 ? 21.543 22.045 -4.231 1.00 93.19 397 ARG A O 1
ATOM 3422 N N . SER A 1 398 ? 21.336 20.741 -2.408 1.00 92.50 398 SER A N 1
ATOM 3423 C CA . SER A 1 398 ? 22.079 19.607 -2.947 1.00 92.50 398 SER A CA 1
ATOM 3424 C C . SER A 1 398 ? 21.271 18.867 -4.010 1.00 92.50 398 SER A C 1
ATOM 3426 O O . SER A 1 398 ? 21.810 18.586 -5.076 1.00 92.50 398 SER A O 1
ATOM 3428 N N . GLU A 1 399 ? 19.958 18.691 -3.805 1.00 95.06 399 GLU A N 1
ATOM 3429 C CA . GLU A 1 399 ? 19.035 18.189 -4.839 1.00 95.06 399 GLU A CA 1
ATOM 3430 C C . GLU A 1 399 ? 19.107 19.045 -6.115 1.00 95.06 399 GLU A C 1
ATOM 3432 O O . GLU A 1 399 ? 19.312 18.511 -7.205 1.00 95.06 399 GLU A O 1
ATOM 3437 N N . LYS A 1 400 ? 19.029 20.378 -5.981 1.00 96.50 400 LYS A N 1
ATOM 3438 C CA . LYS A 1 400 ? 19.134 21.308 -7.113 1.00 96.50 400 LYS A CA 1
ATOM 3439 C C . LYS A 1 400 ? 20.446 21.139 -7.881 1.00 96.50 400 LYS A C 1
ATOM 3441 O O . LYS A 1 400 ? 20.418 20.959 -9.093 1.00 96.50 400 LYS A O 1
ATOM 3446 N N . LYS A 1 401 ? 21.589 21.153 -7.185 1.00 95.94 401 LYS A N 1
ATOM 3447 C CA . LYS A 1 401 ? 22.909 20.944 -7.811 1.00 95.94 401 LYS A CA 1
ATOM 3448 C C . LYS A 1 401 ? 22.985 19.607 -8.548 1.00 95.94 401 LYS A C 1
ATOM 3450 O O . LYS A 1 401 ? 23.536 19.531 -9.642 1.00 95.94 401 LYS A O 1
ATOM 3455 N N . ASN A 1 402 ? 22.431 18.557 -7.947 1.00 95.12 402 ASN A N 1
ATOM 3456 C CA . ASN A 1 402 ? 22.403 17.222 -8.529 1.00 95.12 402 ASN A CA 1
ATOM 3457 C C . ASN A 1 402 ? 21.640 17.212 -9.866 1.00 95.12 402 ASN A C 1
ATOM 3459 O O . ASN A 1 402 ? 22.136 16.697 -10.868 1.00 95.12 402 ASN A O 1
ATOM 3463 N N . ILE A 1 403 ? 20.475 17.868 -9.896 1.00 97.38 403 ILE A N 1
ATOM 3464 C CA . ILE A 1 403 ? 19.674 18.071 -11.108 1.00 97.38 403 ILE A CA 1
ATOM 3465 C C . ILE A 1 403 ? 20.440 18.915 -12.137 1.00 97.38 403 ILE A C 1
ATOM 3467 O O . ILE A 1 403 ? 20.486 18.546 -13.306 1.00 97.38 403 ILE A O 1
ATOM 3471 N N . GLU A 1 404 ? 21.088 20.013 -11.739 1.00 97.62 404 GLU A N 1
ATOM 3472 C CA . GLU A 1 404 ? 21.883 20.851 -12.653 1.00 97.62 404 GLU A CA 1
ATOM 3473 C C . GLU A 1 404 ? 22.992 20.045 -13.350 1.00 97.62 404 GLU A C 1
ATOM 3475 O O . GLU A 1 404 ? 23.192 20.178 -14.561 1.00 97.62 404 GLU A O 1
ATOM 3480 N N . TYR A 1 405 ? 23.690 19.170 -12.618 1.00 97.19 405 TYR A N 1
ATOM 3481 C CA . TYR A 1 405 ? 24.706 18.287 -13.197 1.00 97.19 405 TYR A CA 1
ATOM 3482 C C . TYR A 1 405 ? 24.114 17.266 -14.169 1.00 97.19 405 TYR A C 1
ATOM 3484 O O . TYR A 1 405 ? 24.672 17.067 -15.254 1.00 97.19 405 TYR A O 1
ATOM 3492 N N . PHE A 1 406 ? 22.976 16.671 -13.813 1.00 97.25 406 PHE A N 1
ATOM 3493 C CA . PHE A 1 406 ? 22.235 15.769 -14.687 1.00 97.25 406 PHE A CA 1
ATOM 3494 C C . PHE A 1 406 ? 21.833 16.464 -15.997 1.00 97.25 406 PHE A C 1
ATOM 3496 O O . PHE A 1 406 ? 22.190 16.002 -17.082 1.00 97.25 406 PHE A O 1
ATOM 3503 N N . ILE A 1 407 ? 21.192 17.632 -15.919 1.00 97.06 407 ILE A N 1
ATOM 3504 C CA . ILE A 1 407 ? 20.739 18.388 -17.094 1.00 97.06 407 ILE A CA 1
ATOM 3505 C C . ILE A 1 407 ? 21.908 18.883 -17.943 1.00 97.06 407 ILE A C 1
ATOM 3507 O O . ILE A 1 407 ? 21.852 18.807 -19.172 1.00 97.06 407 ILE A O 1
ATOM 3511 N N . LYS A 1 408 ? 23.011 19.320 -17.323 1.00 96.69 408 LYS A N 1
ATOM 3512 C CA . LYS A 1 408 ? 24.244 19.656 -18.049 1.00 96.69 408 LYS A CA 1
ATOM 3513 C C . LYS A 1 408 ? 24.749 18.462 -18.857 1.00 96.69 408 LYS A C 1
ATOM 3515 O O . LYS A 1 408 ? 25.157 18.633 -20.005 1.00 96.69 408 LYS A O 1
ATOM 3520 N N . LYS A 1 409 ? 24.706 17.255 -18.285 1.00 96.69 409 LYS A N 1
ATOM 3521 C CA . LYS A 1 409 ? 25.104 16.038 -18.991 1.00 96.69 409 LYS A CA 1
ATOM 3522 C C . LYS A 1 409 ? 24.143 15.701 -20.132 1.00 96.69 409 LYS A C 1
ATOM 3524 O O . LYS A 1 409 ? 24.636 15.367 -21.206 1.00 96.69 409 LYS A O 1
ATOM 3529 N N . LEU A 1 410 ? 22.829 15.850 -19.942 1.00 95.50 410 LEU A N 1
ATOM 3530 C CA . LEU A 1 410 ? 21.850 15.676 -21.023 1.00 95.50 410 LEU A CA 1
ATOM 3531 C C . LEU A 1 410 ? 22.126 16.627 -22.193 1.00 95.50 410 LEU A C 1
ATOM 3533 O O . LEU A 1 410 ? 22.189 16.192 -23.340 1.00 95.50 410 LEU A O 1
ATOM 3537 N N . LYS A 1 411 ? 22.384 17.910 -21.912 1.00 94.69 411 LYS A N 1
ATOM 3538 C CA . LYS A 1 411 ? 22.736 18.906 -22.939 1.00 94.69 411 LYS A CA 1
ATOM 3539 C C . LYS A 1 411 ? 24.008 18.542 -23.711 1.00 94.69 411 LYS A C 1
ATOM 3541 O O . LYS A 1 411 ? 24.094 18.833 -24.893 1.00 94.69 411 LYS A O 1
ATOM 3546 N N . MET A 1 412 ? 24.983 17.896 -23.065 1.00 93.69 412 MET A N 1
ATOM 3547 C CA . MET A 1 412 ? 26.219 17.450 -23.726 1.00 93.69 412 MET A CA 1
ATOM 3548 C C . MET A 1 412 ? 26.021 16.257 -24.666 1.00 93.69 412 MET A C 1
ATOM 3550 O O . MET A 1 412 ? 26.806 16.097 -25.595 1.00 93.69 412 MET A O 1
ATOM 3554 N N . ILE A 1 413 ? 25.043 15.387 -24.394 1.00 93.56 413 ILE A N 1
ATOM 3555 C CA . ILE A 1 413 ? 24.791 14.181 -25.204 1.00 93.56 413 ILE A CA 1
ATOM 3556 C C . ILE A 1 413 ? 23.681 14.379 -26.240 1.00 93.56 413 ILE A C 1
ATOM 3558 O O . ILE A 1 413 ? 23.597 13.600 -27.186 1.00 93.56 413 ILE A O 1
ATOM 3562 N N . THR A 1 414 ? 22.853 15.413 -26.078 1.00 91.81 414 THR A N 1
ATOM 3563 C CA . THR A 1 414 ? 21.810 15.775 -27.044 1.00 91.81 414 THR A CA 1
ATOM 3564 C C . THR A 1 414 ? 22.451 16.510 -28.216 1.00 91.81 414 THR A C 1
ATOM 3566 O O . THR A 1 414 ? 23.161 17.498 -28.018 1.00 91.81 414 THR A O 1
ATOM 3569 N N . LYS A 1 415 ? 22.228 16.033 -29.445 1.00 83.56 415 LYS A N 1
ATOM 3570 C CA . LYS A 1 415 ? 22.712 16.730 -30.641 1.00 83.56 415 LYS A CA 1
ATOM 3571 C C . LYS A 1 415 ? 21.894 17.992 -30.895 1.00 83.56 415 LYS A C 1
ATOM 3573 O O . LYS A 1 415 ? 20.744 18.108 -30.480 1.00 83.56 415 LYS A O 1
ATOM 3578 N N . LYS A 1 416 ? 22.502 18.940 -31.607 1.00 77.00 416 LYS A N 1
ATOM 3579 C CA . LYS A 1 416 ? 21.817 20.153 -32.048 1.00 77.00 416 LYS A CA 1
ATOM 3580 C C . LYS A 1 416 ? 20.627 19.759 -32.937 1.00 77.00 416 LYS A C 1
ATOM 3582 O O . LYS A 1 416 ? 20.804 18.956 -33.845 1.00 77.00 416 LYS A O 1
ATOM 3587 N N . ASP A 1 417 ? 19.453 20.309 -32.637 1.00 77.75 417 ASP A N 1
ATOM 3588 C CA . ASP A 1 417 ? 18.194 20.119 -33.377 1.00 77.75 417 ASP A CA 1
ATOM 3589 C C . ASP A 1 417 ? 17.575 18.700 -33.326 1.00 77.75 417 ASP A C 1
ATOM 3591 O O . ASP A 1 417 ? 16.577 18.444 -33.998 1.00 77.75 417 ASP A O 1
ATOM 3595 N N . GLU A 1 418 ? 18.090 17.794 -32.482 1.00 86.31 418 GLU A N 1
ATOM 3596 C CA . GLU A 1 418 ? 17.495 16.471 -32.220 1.00 86.31 418 GLU A CA 1
ATOM 3597 C C . GLU A 1 418 ? 16.870 16.411 -30.814 1.00 86.31 418 GLU A C 1
ATOM 3599 O O . GLU A 1 418 ? 17.354 17.032 -29.865 1.00 86.31 418 GLU A O 1
ATOM 3604 N N . SER A 1 419 ? 15.789 15.639 -30.675 1.00 90.62 419 SER A N 1
ATOM 3605 C CA . SER A 1 419 ? 15.165 15.350 -29.380 1.00 90.62 419 SER A CA 1
ATOM 3606 C C . SER A 1 419 ? 15.787 14.101 -28.763 1.00 90.62 419 SER A C 1
ATOM 3608 O O . SER A 1 419 ? 15.895 13.077 -29.434 1.00 90.62 419 SER A O 1
ATOM 3610 N N . LEU A 1 420 ? 16.186 14.163 -27.492 1.00 94.75 420 LEU A N 1
ATOM 3611 C CA . LEU A 1 420 ? 16.736 13.013 -26.776 1.00 94.75 420 LEU A CA 1
ATOM 3612 C C . LEU A 1 420 ? 15.626 12.049 -26.338 1.00 94.75 420 LEU A C 1
ATOM 3614 O O . LEU A 1 420 ? 14.765 12.422 -25.540 1.00 94.75 420 LEU A O 1
ATOM 3618 N N . SER A 1 421 ? 15.683 10.790 -26.770 1.00 95.62 421 SER A N 1
ATOM 3619 C CA . SER A 1 421 ? 14.814 9.739 -26.230 1.00 95.62 421 SER A CA 1
ATOM 3620 C C . SER A 1 421 ? 15.225 9.359 -24.807 1.00 95.62 421 SER A C 1
ATOM 3622 O O . SER A 1 421 ? 16.364 8.966 -24.559 1.00 95.62 421 SER A O 1
ATOM 3624 N N . ILE A 1 422 ? 14.293 9.458 -23.862 1.00 96.81 422 ILE A N 1
ATOM 3625 C CA . ILE A 1 422 ? 14.465 9.067 -22.459 1.00 96.81 422 ILE A CA 1
ATOM 3626 C C . ILE A 1 422 ? 13.520 7.899 -22.186 1.00 96.81 422 ILE A C 1
ATOM 3628 O O . ILE A 1 422 ? 12.319 8.095 -21.993 1.00 96.81 422 ILE A O 1
ATOM 3632 N N . TYR A 1 423 ? 14.056 6.682 -22.182 1.00 97.81 423 TYR A N 1
ATOM 3633 C CA . TYR A 1 423 ? 13.314 5.470 -21.853 1.00 97.81 423 TYR A CA 1
ATOM 3634 C C . TYR A 1 423 ? 13.232 5.301 -20.335 1.00 97.81 423 TYR A C 1
ATOM 3636 O O . TYR A 1 423 ? 14.247 5.399 -19.647 1.00 97.81 423 TYR A O 1
ATOM 3644 N N . HIS A 1 424 ? 12.039 5.008 -19.821 1.00 96.94 424 HIS A N 1
ATOM 3645 C CA . HIS A 1 424 ? 11.792 4.722 -18.405 1.00 96.94 424 HIS A CA 1
ATOM 3646 C C . HIS A 1 424 ? 10.714 3.634 -18.237 1.00 96.94 424 HIS A C 1
ATOM 3648 O O . HIS A 1 424 ? 10.095 3.203 -19.219 1.00 96.94 424 HIS A O 1
ATOM 3654 N N . TRP A 1 425 ? 10.481 3.172 -17.002 1.00 96.69 425 TRP A N 1
ATOM 3655 C CA . TRP A 1 425 ? 9.513 2.109 -16.708 1.00 96.69 425 TRP A CA 1
ATOM 3656 C C . TRP A 1 425 ? 8.393 2.565 -15.761 1.00 96.69 425 TRP A C 1
ATOM 3658 O O . TRP A 1 425 ? 8.483 2.453 -14.540 1.00 96.69 425 TRP A O 1
ATOM 3668 N N . GLY A 1 426 ? 7.252 2.959 -16.331 1.00 92.19 426 GLY A N 1
ATOM 3669 C CA . GLY A 1 426 ? 6.051 3.322 -15.585 1.00 92.19 426 GLY A CA 1
ATOM 3670 C C . GLY A 1 426 ? 5.970 4.799 -15.201 1.00 92.19 426 GLY A C 1
ATOM 3671 O O . GLY A 1 426 ? 6.716 5.647 -15.660 1.00 92.19 426 GLY A O 1
ATOM 3672 N N . HIS A 1 427 ? 4.986 5.160 -14.378 1.00 86.94 427 HIS A N 1
ATOM 3673 C CA . HIS A 1 427 ? 4.596 6.569 -14.228 1.00 86.94 427 HIS A CA 1
ATOM 3674 C C . HIS A 1 427 ? 5.437 7.390 -13.237 1.00 86.94 427 HIS A C 1
ATOM 3676 O O . HIS A 1 427 ? 5.181 8.588 -13.091 1.00 86.94 427 HIS A O 1
ATOM 3682 N N . ALA A 1 428 ? 6.365 6.780 -12.497 1.00 88.50 428 ALA A N 1
ATOM 3683 C CA . ALA A 1 428 ? 7.090 7.476 -11.435 1.00 88.50 428 ALA A CA 1
ATOM 3684 C C . ALA A 1 428 ? 8.022 8.554 -12.014 1.00 88.50 428 ALA A C 1
ATOM 3686 O O . ALA A 1 428 ? 7.916 9.719 -11.625 1.00 88.50 428 ALA A O 1
ATOM 3687 N N . GLU A 1 429 ? 8.810 8.221 -13.036 1.00 92.44 429 GLU A N 1
ATOM 3688 C CA . GLU A 1 429 ? 9.785 9.123 -13.668 1.00 92.44 429 GLU A CA 1
ATOM 3689 C C . GLU A 1 429 ? 9.103 10.322 -14.330 1.00 92.44 429 GLU A C 1
ATOM 3691 O O . GLU A 1 429 ? 9.581 11.450 -14.211 1.00 92.44 429 GLU A O 1
ATOM 3696 N N . TYR A 1 430 ? 7.923 10.118 -14.927 1.00 91.56 430 TYR A N 1
ATOM 3697 C CA . TYR A 1 430 ? 7.087 11.212 -15.433 1.00 91.56 430 TYR A CA 1
ATOM 3698 C C . TYR A 1 430 ? 6.754 12.231 -14.331 1.00 91.56 430 TYR A C 1
ATOM 3700 O O . TYR A 1 430 ? 6.862 13.445 -14.531 1.00 91.56 430 TYR A O 1
ATOM 3708 N N . ASN A 1 431 ? 6.359 11.750 -13.147 1.00 91.50 431 ASN A N 1
ATOM 3709 C CA . ASN A 1 431 ? 6.033 12.628 -12.025 1.00 91.50 431 ASN A CA 1
ATOM 3710 C C . ASN A 1 431 ? 7.275 13.348 -11.489 1.00 91.50 431 ASN A C 1
ATOM 3712 O O . ASN A 1 431 ? 7.168 14.519 -11.124 1.00 91.50 431 ASN A O 1
ATOM 3716 N N . TYR A 1 432 ? 8.437 12.692 -11.474 1.00 93.81 432 TYR A N 1
ATOM 3717 C CA . TYR A 1 432 ? 9.686 13.321 -11.051 1.00 93.81 432 TYR A CA 1
ATOM 3718 C C . TYR A 1 432 ? 10.165 14.390 -12.032 1.00 93.81 432 TYR A C 1
ATOM 3720 O O . TYR A 1 432 ? 10.527 15.477 -11.593 1.00 93.81 432 TYR A O 1
ATOM 3728 N N . ILE A 1 433 ? 10.094 14.155 -13.344 1.00 93.00 433 ILE A N 1
ATOM 3729 C CA . ILE A 1 433 ? 10.433 15.179 -14.346 1.00 93.00 433 ILE A CA 1
ATOM 3730 C C . ILE A 1 433 ? 9.518 16.397 -14.194 1.00 93.00 433 ILE A C 1
ATOM 3732 O O . ILE A 1 433 ? 9.999 17.529 -14.120 1.00 93.00 433 ILE A O 1
ATOM 3736 N N . LYS A 1 434 ? 8.206 16.178 -14.043 1.00 92.62 434 LYS A N 1
ATOM 3737 C CA . LYS A 1 434 ? 7.251 17.263 -13.785 1.00 92.62 434 LYS A CA 1
ATOM 3738 C C . LYS A 1 434 ? 7.543 17.994 -12.470 1.00 92.62 434 LYS A C 1
ATOM 3740 O O . LYS A 1 434 ? 7.400 19.212 -12.395 1.00 92.62 434 LYS A O 1
ATOM 3745 N N . TYR A 1 435 ? 7.941 17.266 -11.428 1.00 93.31 435 TYR A N 1
ATOM 3746 C CA . TYR A 1 435 ? 8.373 17.851 -10.161 1.00 93.31 435 TYR A CA 1
ATOM 3747 C C . TYR A 1 435 ? 9.606 18.744 -10.344 1.00 93.31 435 TYR A C 1
ATOM 3749 O O . TYR A 1 435 ? 9.580 19.878 -9.872 1.00 93.31 435 TYR A O 1
ATOM 3757 N N . ILE A 1 436 ? 10.630 18.283 -11.072 1.00 94.44 436 ILE A N 1
ATOM 3758 C CA . ILE A 1 436 ? 11.841 19.066 -11.353 1.00 94.44 436 ILE A CA 1
ATOM 3759 C C . ILE A 1 436 ? 11.471 20.373 -12.060 1.00 94.44 436 ILE A C 1
ATOM 3761 O O . ILE A 1 436 ? 11.866 21.439 -11.600 1.00 94.44 436 ILE A O 1
ATOM 3765 N N . GLN A 1 437 ? 10.670 20.299 -13.127 1.00 93.69 437 GLN A N 1
ATOM 3766 C CA . GLN A 1 437 ? 10.252 21.471 -13.905 1.00 93.69 437 GLN A CA 1
ATOM 3767 C C . GLN A 1 437 ? 9.454 22.486 -13.072 1.00 93.69 437 GLN A C 1
ATOM 3769 O O . GLN A 1 437 ? 9.607 23.689 -13.255 1.00 93.69 437 GLN A O 1
ATOM 3774 N N . ASN A 1 438 ? 8.614 22.015 -12.145 1.00 93.06 438 ASN A N 1
ATOM 3775 C CA . ASN A 1 438 ? 7.826 22.896 -11.281 1.00 93.06 438 ASN A CA 1
ATOM 3776 C C . ASN A 1 438 ? 8.652 23.508 -10.142 1.00 93.06 438 ASN A C 1
ATOM 3778 O O . ASN A 1 438 ? 8.422 24.659 -9.779 1.00 93.06 438 ASN A O 1
ATOM 3782 N N . LYS A 1 439 ? 9.564 22.734 -9.537 1.00 93.25 439 LYS A N 1
ATOM 3783 C CA . LYS A 1 439 ? 10.359 23.171 -8.379 1.00 93.25 439 LYS A CA 1
ATOM 3784 C C . LYS A 1 439 ? 11.553 24.036 -8.783 1.00 93.25 439 LYS A C 1
ATOM 3786 O O . LYS A 1 439 ? 11.918 24.939 -8.036 1.00 93.25 439 LYS A O 1
ATOM 3791 N N . TYR A 1 440 ? 12.139 23.765 -9.948 1.00 95.00 440 TYR A N 1
ATOM 3792 C CA . TYR A 1 440 ? 13.324 24.442 -10.476 1.00 95.00 440 TYR A CA 1
ATOM 3793 C C . TYR A 1 440 ? 13.079 24.932 -11.915 1.00 95.00 440 TYR A C 1
ATOM 3795 O O . TYR A 1 440 ? 13.709 24.428 -12.851 1.00 95.00 440 TYR A O 1
ATOM 3803 N N . PRO A 1 441 ? 12.149 25.885 -12.124 1.00 95.06 441 PRO A N 1
ATOM 3804 C CA . PRO A 1 441 ? 11.765 26.362 -13.458 1.00 95.06 441 PRO A CA 1
ATOM 3805 C C . PRO A 1 441 ? 12.917 27.007 -14.245 1.00 95.06 441 PRO A C 1
ATOM 3807 O O . PRO A 1 441 ? 12.866 27.070 -15.468 1.00 95.06 441 PRO A O 1
ATOM 3810 N N . GLU A 1 442 ? 13.965 27.467 -13.564 1.00 95.88 442 GLU A N 1
ATOM 3811 C CA . GLU A 1 442 ? 15.185 28.012 -14.161 1.00 95.88 442 GLU A CA 1
ATOM 3812 C C . GLU A 1 442 ? 16.096 26.951 -14.804 1.00 95.88 442 GLU A C 1
ATOM 3814 O O . GLU A 1 442 ? 17.022 27.294 -15.541 1.00 95.88 442 GLU A O 1
ATOM 3819 N N . ILE A 1 443 ? 15.876 25.662 -14.519 1.00 95.50 443 ILE A N 1
ATOM 3820 C CA . ILE A 1 443 ? 16.661 24.567 -15.091 1.00 95.50 443 ILE A CA 1
ATOM 3821 C C . ILE A 1 443 ? 15.989 24.082 -16.377 1.00 95.50 443 ILE A C 1
ATOM 3823 O O . ILE A 1 443 ? 15.072 23.261 -16.372 1.00 95.50 443 ILE A O 1
ATOM 3827 N N . GLU A 1 444 ? 16.497 24.555 -17.510 1.00 93.81 444 GLU A N 1
ATOM 3828 C CA . GLU A 1 444 ? 15.978 24.175 -18.824 1.00 93.81 444 GLU A CA 1
ATOM 3829 C C . GLU A 1 444 ? 16.516 22.817 -19.287 1.00 93.81 444 GLU A C 1
ATOM 3831 O O . GLU A 1 444 ? 17.731 22.637 -19.430 1.00 93.81 444 GLU A O 1
ATOM 3836 N N . PHE A 1 445 ? 15.613 21.884 -19.587 1.00 94.50 445 PHE A N 1
ATOM 3837 C CA . PHE A 1 445 ? 15.941 20.611 -20.230 1.00 94.50 445 PHE A CA 1
ATOM 3838 C C . PHE A 1 445 ? 16.292 20.827 -21.715 1.00 94.50 445 PHE A C 1
ATOM 3840 O O . PHE A 1 445 ? 15.727 21.723 -22.344 1.00 94.50 445 PHE A O 1
ATOM 3847 N N . PRO A 1 446 ? 17.192 20.017 -22.309 1.00 94.19 446 PRO A N 1
ATOM 3848 C CA . PRO A 1 446 ? 17.285 19.948 -23.769 1.00 94.19 446 PRO A CA 1
ATOM 3849 C C . PRO A 1 446 ? 15.975 19.393 -24.363 1.00 94.19 446 PRO A C 1
ATOM 3851 O O . PRO A 1 446 ? 15.195 18.804 -23.617 1.00 94.19 446 PRO A O 1
ATOM 3854 N N . PRO A 1 447 ? 15.712 19.526 -25.675 1.00 94.50 447 PRO A N 1
ATOM 3855 C CA . PRO A 1 447 ? 14.595 18.830 -26.313 1.00 94.50 447 PRO A CA 1
ATOM 3856 C C . PRO A 1 447 ? 14.649 17.325 -26.010 1.00 94.50 447 PRO A C 1
ATOM 3858 O O . PRO A 1 447 ? 15.694 16.698 -26.190 1.00 94.50 447 PRO A O 1
ATOM 3861 N N . TYR A 1 448 ? 13.552 16.755 -25.507 1.00 94.38 448 TYR A N 1
ATOM 3862 C CA . TYR A 1 448 ? 13.477 15.336 -25.155 1.00 94.38 448 TYR A CA 1
ATOM 3863 C C . TYR A 1 448 ? 12.114 14.723 -25.484 1.00 94.38 448 TYR A C 1
ATOM 3865 O O . TYR A 1 448 ? 11.088 15.406 -25.517 1.00 94.38 448 TYR A O 1
ATOM 3873 N N . GLN A 1 449 ? 12.108 13.406 -25.677 1.00 94.75 449 GLN A N 1
ATOM 3874 C CA . GLN A 1 449 ? 10.917 12.571 -25.734 1.00 94.75 449 GLN A CA 1
ATOM 3875 C C . GLN A 1 449 ? 10.967 11.567 -24.586 1.00 94.75 449 GLN A C 1
ATOM 3877 O O . GLN A 1 449 ? 11.873 10.743 -24.507 1.00 94.75 449 GLN A O 1
ATOM 3882 N N . LEU A 1 450 ? 9.979 11.620 -23.697 1.00 95.06 450 LEU A N 1
ATOM 3883 C CA . LEU A 1 450 ? 9.869 10.676 -22.591 1.00 95.06 450 LEU A CA 1
ATOM 3884 C C . LEU A 1 450 ? 9.060 9.445 -23.027 1.00 95.06 450 LEU A C 1
ATOM 3886 O O . LEU A 1 450 ? 7.926 9.581 -23.491 1.00 95.06 450 LEU A O 1
ATOM 3890 N N . ILE A 1 451 ? 9.653 8.259 -22.902 1.00 95.81 451 ILE A N 1
ATOM 3891 C CA . ILE A 1 451 ? 9.133 6.995 -23.431 1.00 95.81 451 ILE A CA 1
ATOM 3892 C C . ILE A 1 451 ? 8.887 6.017 -22.278 1.00 95.81 451 ILE A C 1
ATOM 3894 O O . ILE A 1 451 ? 9.826 5.443 -21.727 1.00 95.81 451 ILE A O 1
ATOM 3898 N N . ASP A 1 452 ? 7.612 5.785 -21.961 1.00 95.81 452 ASP A N 1
ATOM 3899 C CA . ASP A 1 452 ? 7.195 4.784 -20.975 1.00 95.81 452 ASP A CA 1
ATOM 3900 C C . ASP A 1 452 ? 7.151 3.393 -21.627 1.00 95.81 452 ASP A C 1
ATOM 3902 O O . ASP A 1 452 ? 6.201 3.040 -22.332 1.00 95.81 452 ASP A O 1
ATOM 3906 N N . VAL A 1 453 ? 8.187 2.583 -21.396 1.00 96.38 453 VAL A N 1
ATOM 3907 C CA . VAL A 1 453 ? 8.283 1.231 -21.969 1.00 96.38 453 VAL A CA 1
ATOM 3908 C C . VAL A 1 453 ? 7.174 0.322 -21.422 1.00 96.38 453 VAL A C 1
ATOM 3910 O O . VAL A 1 453 ? 6.634 -0.510 -22.155 1.00 96.38 453 VAL A O 1
ATOM 3913 N N . LEU A 1 454 ? 6.756 0.514 -20.167 1.00 95.75 454 LEU A N 1
ATOM 3914 C CA . LEU A 1 454 ? 5.679 -0.261 -19.547 1.00 95.75 454 LEU A CA 1
ATOM 3915 C C . LEU A 1 454 ? 4.327 -0.029 -20.239 1.00 95.75 454 LEU A C 1
ATOM 3917 O O . LEU A 1 454 ? 3.508 -0.951 -20.316 1.00 95.75 454 LEU A O 1
ATOM 3921 N N . ASP A 1 455 ? 4.076 1.180 -20.743 1.00 94.06 455 ASP A N 1
ATOM 3922 C CA . ASP A 1 455 ? 2.843 1.479 -21.477 1.00 94.06 455 ASP A CA 1
ATOM 3923 C C . ASP A 1 455 ? 2.738 0.626 -22.748 1.00 94.06 455 ASP A C 1
ATOM 3925 O O . ASP A 1 455 ? 1.685 0.047 -23.020 1.00 94.06 455 ASP A O 1
ATOM 3929 N N . TYR A 1 456 ? 3.846 0.423 -23.467 1.00 93.56 456 TYR A N 1
ATOM 3930 C CA . TYR A 1 456 ? 3.885 -0.471 -24.629 1.00 93.56 456 TYR A CA 1
ATOM 3931 C C . TYR A 1 456 ? 3.666 -1.938 -24.262 1.00 93.56 456 TYR A C 1
ATOM 3933 O O . TYR A 1 456 ? 2.922 -2.633 -24.951 1.00 93.56 456 TYR A O 1
ATOM 3941 N N . PHE A 1 457 ? 4.208 -2.407 -23.133 1.00 94.06 457 PHE A N 1
ATOM 3942 C CA . PHE A 1 457 ? 3.922 -3.763 -22.646 1.00 94.06 457 PHE A CA 1
ATOM 3943 C C . PHE A 1 457 ? 2.428 -4.000 -22.394 1.00 94.06 457 PHE A C 1
ATOM 3945 O O . PHE A 1 457 ? 1.951 -5.123 -22.546 1.00 94.06 457 PHE A O 1
ATOM 3952 N N . ARG A 1 458 ? 1.678 -2.957 -22.028 1.00 91.69 458 ARG A N 1
ATOM 3953 C CA . ARG A 1 458 ? 0.233 -3.043 -21.773 1.00 91.69 458 ARG A CA 1
ATOM 3954 C C . ARG A 1 458 ? -0.612 -2.806 -23.020 1.00 91.69 458 ARG A C 1
ATOM 3956 O O . ARG A 1 458 ? -1.660 -3.429 -23.149 1.00 91.69 458 ARG A O 1
ATOM 3963 N N . THR A 1 459 ? -0.203 -1.884 -23.887 1.00 89.81 459 THR A N 1
ATOM 3964 C CA . THR A 1 459 ? -0.975 -1.476 -25.070 1.00 89.81 459 THR A CA 1
ATOM 3965 C C . THR A 1 459 ? -0.775 -2.410 -26.265 1.00 89.81 459 THR A C 1
ATOM 3967 O O . THR A 1 459 ? -1.751 -2.674 -26.961 1.00 89.81 459 THR A O 1
ATOM 3970 N N . GLU A 1 460 ? 0.427 -2.972 -26.456 1.00 90.00 460 GLU A N 1
ATOM 3971 C CA . GLU A 1 460 ? 0.758 -3.998 -27.473 1.00 90.00 460 GLU A CA 1
ATOM 3972 C C . GLU A 1 460 ? 0.619 -5.451 -26.964 1.00 90.00 460 GLU A C 1
ATOM 3974 O O . GLU A 1 460 ? 0.963 -6.407 -27.661 1.00 90.00 460 GLU A O 1
ATOM 3979 N N . PRO A 1 461 ? -0.010 -5.649 -25.797 1.00 89.31 461 PRO A N 1
ATOM 3980 C CA . PRO A 1 461 ? 0.244 -6.765 -24.868 1.00 89.31 461 PRO A CA 1
ATOM 3981 C C . PRO A 1 461 ? 1.560 -7.530 -25.082 1.00 89.31 461 PRO A C 1
ATOM 3983 O O . PRO A 1 461 ? 1.549 -8.672 -25.545 1.00 89.31 461 PRO A O 1
ATOM 3986 N N . ILE A 1 462 ? 2.697 -6.938 -24.704 1.00 94.69 462 ILE A N 1
ATOM 3987 C CA . ILE A 1 462 ? 3.974 -7.666 -24.693 1.00 94.69 462 ILE A CA 1
ATOM 3988 C C . ILE A 1 462 ? 4.007 -8.557 -23.450 1.00 94.69 462 ILE A C 1
ATOM 3990 O O . ILE A 1 462 ? 4.105 -8.066 -22.325 1.00 94.69 462 ILE A O 1
ATOM 3994 N N . ILE A 1 463 ? 3.908 -9.872 -23.638 1.00 95.12 463 ILE A N 1
ATOM 3995 C CA . ILE A 1 463 ? 3.834 -10.846 -22.543 1.00 95.12 463 ILE A CA 1
ATOM 3996 C C . ILE A 1 463 ? 5.089 -11.711 -22.538 1.00 95.12 463 ILE A C 1
ATOM 3998 O O . ILE A 1 463 ? 5.447 -12.301 -23.557 1.00 95.12 463 ILE A O 1
ATOM 4002 N N . VAL A 1 464 ? 5.721 -11.818 -21.370 1.00 95.81 464 VAL A N 1
ATOM 4003 C CA . VAL A 1 464 ? 6.867 -12.700 -21.123 1.00 95.81 464 VAL A CA 1
ATOM 4004 C C . VAL A 1 464 ? 6.386 -13.957 -20.405 1.00 95.81 464 VAL A C 1
ATOM 4006 O O . VAL A 1 464 ? 5.617 -13.876 -19.446 1.00 95.81 464 VAL A O 1
ATOM 4009 N N . GLN A 1 465 ? 6.831 -15.120 -20.874 1.00 95.38 465 GLN A N 1
ATOM 4010 C CA . GLN A 1 465 ? 6.520 -16.411 -20.263 1.00 95.38 465 GLN A CA 1
ATOM 4011 C C . GLN A 1 465 ? 7.058 -16.488 -18.821 1.00 95.38 465 GLN A C 1
ATOM 4013 O O . GLN A 1 465 ? 8.136 -15.976 -18.514 1.00 95.38 465 GLN A O 1
ATOM 4018 N N . GLY A 1 466 ? 6.291 -17.110 -17.923 1.00 91.81 466 GLY A N 1
ATOM 4019 C CA . GLY A 1 466 ? 6.648 -17.276 -16.511 1.00 91.81 466 GLY A CA 1
ATOM 4020 C C . GLY A 1 466 ? 6.311 -16.071 -15.626 1.00 91.81 466 GLY A C 1
ATOM 4021 O O . GLY A 1 466 ? 6.817 -15.977 -14.503 1.00 91.81 466 GLY A O 1
ATOM 4022 N N . VAL A 1 467 ? 5.509 -15.121 -16.125 1.00 92.50 467 VAL A N 1
ATOM 4023 C CA . VAL A 1 467 ? 5.146 -13.887 -15.418 1.00 92.50 467 VAL A CA 1
ATOM 4024 C C . VAL A 1 467 ? 3.672 -13.558 -15.587 1.00 92.50 467 VAL A C 1
ATOM 4026 O O . VAL A 1 467 ? 3.099 -13.669 -16.667 1.00 92.50 467 VAL A O 1
ATOM 4029 N N . PHE A 1 468 ? 3.084 -13.068 -14.498 1.00 93.69 468 PHE A N 1
ATOM 4030 C CA . PHE A 1 468 ? 1.713 -12.574 -14.445 1.00 93.69 468 PHE A CA 1
ATOM 4031 C C . PHE A 1 468 ? 1.612 -11.097 -14.028 1.00 93.69 468 PHE A C 1
ATOM 4033 O O . PHE A 1 468 ? 0.527 -10.615 -13.727 1.00 93.69 468 PHE A O 1
ATOM 4040 N N . LYS A 1 469 ? 2.726 -10.355 -13.952 1.00 91.19 469 LYS A N 1
ATOM 4041 C CA . LYS A 1 469 ? 2.770 -8.945 -13.519 1.00 91.19 469 LYS A CA 1
ATOM 4042 C C . LYS A 1 469 ? 3.763 -8.137 -14.357 1.00 91.19 469 LYS A C 1
ATOM 4044 O O . LYS A 1 469 ? 4.816 -8.632 -14.721 1.00 91.19 469 LYS A O 1
ATOM 4049 N N . PHE A 1 470 ? 3.476 -6.859 -14.579 1.00 93.38 470 PHE A N 1
ATOM 4050 C CA . PHE A 1 470 ? 4.313 -5.971 -15.398 1.00 93.38 470 PHE A CA 1
ATOM 4051 C C . PHE A 1 470 ? 5.313 -5.109 -14.596 1.00 93.38 470 PHE A C 1
ATOM 4053 O O . PHE A 1 470 ? 5.633 -3.994 -14.992 1.00 93.38 470 PHE A O 1
ATOM 4060 N N . GLY A 1 471 ? 5.756 -5.545 -13.415 1.00 93.19 471 GLY A N 1
ATOM 4061 C CA . GLY A 1 471 ? 6.827 -4.824 -12.710 1.00 93.19 471 GLY A CA 1
ATOM 4062 C C . GLY A 1 471 ? 8.164 -5.024 -13.426 1.00 93.19 471 GLY A C 1
ATOM 4063 O O . GLY A 1 471 ? 8.392 -6.129 -13.916 1.00 93.19 471 GLY A O 1
ATOM 4064 N N . LEU A 1 472 ? 9.048 -4.016 -13.443 1.00 95.25 472 LEU A N 1
ATOM 4065 C CA . LEU A 1 472 ? 10.373 -4.121 -14.077 1.00 95.25 472 LEU A CA 1
ATOM 4066 C C . LEU A 1 472 ? 11.131 -5.345 -13.553 1.00 95.25 472 LEU A C 1
ATOM 4068 O O . LEU 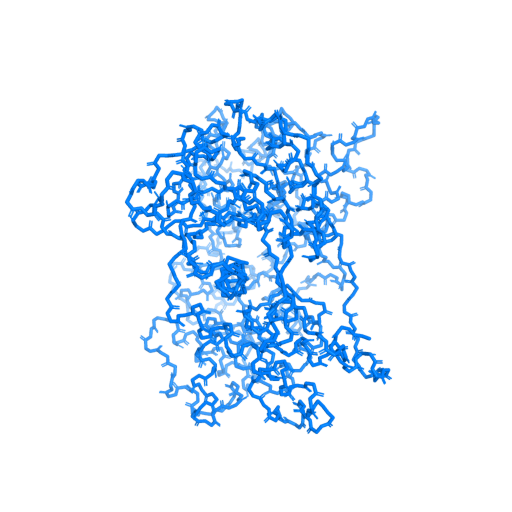A 1 472 ? 11.524 -6.201 -14.338 1.00 95.25 472 LEU A O 1
ATOM 4072 N N . LYS A 1 473 ? 11.188 -5.507 -12.222 1.00 92.19 473 LYS A N 1
ATOM 4073 C CA . LYS A 1 473 ? 11.768 -6.686 -11.558 1.00 92.19 473 LYS A CA 1
ATOM 4074 C C . LYS A 1 473 ? 11.139 -8.006 -12.010 1.00 92.19 473 LYS A C 1
ATOM 4076 O O . LYS A 1 473 ? 11.841 -8.970 -12.288 1.00 92.19 473 LYS A O 1
ATOM 4081 N N . SER A 1 474 ? 9.811 -8.058 -12.134 1.00 92.62 474 SER A N 1
ATOM 4082 C CA . SER A 1 474 ? 9.101 -9.272 -12.564 1.00 92.62 474 SER A CA 1
ATOM 4083 C C . SER A 1 474 ? 9.411 -9.648 -14.013 1.00 92.62 474 SER A C 1
ATOM 4085 O O . SER A 1 474 ? 9.688 -10.812 -14.290 1.00 92.62 474 SER A O 1
ATOM 4087 N N . ILE A 1 475 ? 9.371 -8.671 -14.922 1.00 96.25 475 ILE A N 1
ATOM 4088 C CA . ILE A 1 475 ? 9.648 -8.871 -16.347 1.00 96.25 475 ILE A CA 1
ATOM 4089 C C . ILE A 1 475 ? 11.130 -9.193 -16.557 1.00 96.25 475 ILE A C 1
ATOM 4091 O O . ILE A 1 475 ? 11.446 -10.217 -17.157 1.00 96.25 475 ILE A O 1
ATOM 4095 N N . GLY A 1 476 ? 12.028 -8.380 -16.000 1.00 96.19 476 GLY A N 1
ATOM 4096 C CA . GLY A 1 476 ? 13.473 -8.554 -16.108 1.00 96.19 476 GLY A CA 1
ATOM 4097 C C . GLY A 1 476 ? 13.949 -9.906 -15.583 1.00 96.19 476 GLY A C 1
ATOM 4098 O O . GLY A 1 476 ? 14.612 -10.640 -16.310 1.00 96.19 476 GLY A O 1
ATOM 4099 N N . SER A 1 477 ? 13.533 -10.316 -14.378 1.00 94.56 477 SER A N 1
ATOM 4100 C CA . SER A 1 477 ? 13.924 -11.626 -13.841 1.00 94.56 477 SER A CA 1
ATOM 4101 C C . SER A 1 477 ? 13.426 -12.792 -14.698 1.00 94.56 477 SER A C 1
ATOM 4103 O O . SER A 1 477 ? 14.105 -13.810 -14.800 1.00 94.56 477 SER A O 1
ATOM 4105 N N . ALA A 1 478 ? 12.266 -12.676 -15.347 1.00 94.88 478 ALA A N 1
ATOM 4106 C CA . ALA A 1 478 ? 11.796 -13.728 -16.241 1.00 94.88 478 ALA A CA 1
ATOM 4107 C C . ALA A 1 478 ? 12.525 -13.757 -17.579 1.00 94.88 478 ALA A C 1
ATOM 4109 O O . ALA A 1 478 ? 12.857 -14.839 -18.053 1.00 94.88 478 ALA A O 1
ATOM 4110 N N . LEU A 1 479 ? 12.827 -12.594 -18.154 1.00 97.06 479 LEU A N 1
ATOM 4111 C CA . LEU A 1 479 ? 13.682 -12.504 -19.333 1.00 97.06 479 LEU A CA 1
ATOM 4112 C C . LEU A 1 479 ? 15.066 -13.100 -19.052 1.00 97.06 479 LEU A C 1
ATOM 4114 O O . LEU A 1 479 ? 15.573 -13.864 -19.871 1.00 97.06 479 LEU A O 1
ATOM 4118 N N . TYR A 1 480 ? 15.631 -12.834 -17.872 1.00 96.75 480 TYR A N 1
ATOM 4119 C CA . TYR A 1 480 ? 16.898 -13.413 -17.431 1.00 96.75 480 TYR A CA 1
ATOM 4120 C C . TYR A 1 480 ? 16.815 -14.940 -17.279 1.00 96.75 480 TYR A C 1
ATOM 4122 O O . TYR A 1 480 ? 17.635 -15.659 -17.847 1.00 96.75 480 TYR A O 1
ATOM 4130 N N . ARG A 1 481 ? 15.787 -15.469 -16.593 1.00 95.00 481 ARG A N 1
ATOM 4131 C CA . ARG A 1 481 ? 15.560 -16.930 -16.481 1.00 95.00 481 ARG A CA 1
ATOM 4132 C C . ARG A 1 481 ? 15.416 -17.605 -17.845 1.00 95.00 481 ARG A C 1
ATOM 4134 O O . ARG A 1 481 ? 15.909 -18.713 -18.036 1.00 95.00 481 ARG A O 1
ATOM 4141 N N . ASN A 1 482 ? 14.787 -16.914 -18.792 1.00 95.12 482 ASN A N 1
ATOM 4142 C CA . ASN A 1 482 ? 14.620 -17.353 -20.174 1.00 95.12 482 ASN A CA 1
ATOM 4143 C C . ASN A 1 482 ? 15.857 -17.086 -21.055 1.00 95.12 482 ASN A C 1
ATOM 4145 O O . ASN A 1 482 ? 15.810 -17.349 -22.254 1.00 95.12 482 ASN A O 1
ATOM 4149 N N . LYS A 1 483 ? 16.966 -16.597 -20.475 1.00 96.12 483 LYS A N 1
ATOM 4150 C CA . LYS A 1 483 ? 18.248 -16.298 -21.140 1.00 96.12 483 LYS A CA 1
ATOM 4151 C C . LYS A 1 483 ? 18.139 -15.284 -22.286 1.00 96.12 483 LYS A C 1
ATOM 4153 O O . LYS A 1 483 ? 18.931 -15.318 -23.223 1.00 96.12 483 LYS A O 1
ATOM 4158 N N . LEU A 1 484 ? 17.151 -14.395 -22.213 1.00 96.44 484 LEU A N 1
ATOM 4159 C CA . LEU A 1 484 ? 16.900 -13.348 -23.207 1.00 96.44 484 LEU A CA 1
ATOM 4160 C C . LEU A 1 484 ? 17.630 -12.043 -22.882 1.00 96.44 484 LEU A C 1
ATOM 4162 O O . LEU A 1 484 ? 17.884 -11.246 -23.776 1.00 96.44 484 LEU A O 1
ATOM 4166 N N . ILE A 1 485 ? 17.966 -11.841 -21.609 1.00 97.38 485 ILE A N 1
ATOM 4167 C CA . ILE A 1 485 ? 18.803 -10.743 -21.123 1.00 97.38 485 ILE A CA 1
ATOM 4168 C C . ILE A 1 485 ? 19.870 -11.311 -20.177 1.00 97.38 485 ILE A C 1
ATOM 4170 O O . ILE A 1 485 ? 19.776 -12.466 -19.752 1.00 97.38 485 ILE A O 1
ATOM 4174 N N . LYS A 1 486 ? 20.897 -10.524 -19.857 1.00 97.31 486 LYS A N 1
ATOM 4175 C CA . LYS A 1 486 ? 22.076 -10.964 -19.092 1.00 97.31 486 LYS A CA 1
ATOM 4176 C C . LYS A 1 486 ? 22.071 -10.469 -17.648 1.00 97.31 486 LYS A C 1
ATOM 4178 O O . LYS A 1 486 ? 22.772 -11.043 -16.819 1.00 97.31 486 LYS A O 1
ATOM 4183 N N . THR A 1 487 ? 21.297 -9.432 -17.349 1.00 96.31 487 THR A N 1
ATOM 4184 C CA . THR A 1 487 ? 21.284 -8.782 -16.036 1.00 96.31 487 THR A CA 1
ATOM 4185 C C . THR A 1 487 ? 20.017 -9.122 -15.242 1.00 96.31 487 THR A C 1
ATOM 4187 O O . THR A 1 487 ? 18.916 -9.182 -15.784 1.00 96.31 487 THR A O 1
ATOM 4190 N N . THR A 1 488 ? 20.167 -9.326 -13.929 1.00 94.69 488 THR A N 1
ATOM 4191 C CA . THR A 1 488 ? 19.071 -9.434 -12.951 1.00 94.69 488 THR A CA 1
ATOM 4192 C C . THR A 1 488 ? 19.532 -8.918 -11.582 1.00 94.69 488 THR A C 1
ATOM 4194 O O . THR A 1 488 ? 20.726 -8.744 -11.340 1.00 94.69 488 THR A O 1
ATOM 4197 N N . TRP A 1 489 ? 18.574 -8.699 -10.687 1.00 90.00 489 TRP A N 1
ATOM 4198 C CA . TRP A 1 489 ? 18.765 -8.384 -9.268 1.00 90.00 489 TRP A CA 1
ATOM 4199 C C . TRP A 1 489 ? 19.273 -9.582 -8.461 1.00 90.00 489 TRP A C 1
ATOM 4201 O O . TRP A 1 489 ? 19.043 -10.732 -8.847 1.00 90.00 489 TRP A O 1
ATOM 4211 N N . GLY A 1 490 ? 19.907 -9.299 -7.321 1.00 79.50 490 GLY A N 1
ATOM 4212 C CA . GLY A 1 490 ? 20.301 -10.308 -6.337 1.00 79.50 490 GLY A CA 1
ATOM 4213 C C . GLY A 1 490 ? 19.139 -10.743 -5.433 1.00 79.50 490 GLY A C 1
ATOM 4214 O O . GLY A 1 490 ? 18.044 -10.175 -5.471 1.00 79.50 490 GLY A O 1
ATOM 4215 N N . GLU A 1 491 ? 19.377 -11.756 -4.592 1.00 59.38 491 GLU A N 1
ATOM 4216 C CA . GLU A 1 491 ? 18.344 -12.363 -3.730 1.00 59.38 491 GLU A CA 1
ATOM 4217 C C . GLU A 1 491 ? 17.854 -11.442 -2.589 1.00 59.38 491 GLU A C 1
ATOM 4219 O O . GLU A 1 491 ? 16.722 -11.596 -2.140 1.00 59.38 491 GLU A O 1
ATOM 4224 N N . ASN A 1 492 ? 18.632 -10.427 -2.181 1.00 55.34 492 ASN A N 1
ATOM 4225 C CA . ASN A 1 492 ? 18.366 -9.602 -0.986 1.00 55.34 492 ASN A CA 1
ATOM 4226 C C . ASN A 1 492 ? 17.967 -8.136 -1.259 1.00 55.34 492 ASN A C 1
ATOM 4228 O O . ASN A 1 492 ? 18.023 -7.294 -0.361 1.00 55.34 492 ASN A O 1
ATOM 4232 N N . ASP A 1 493 ? 17.535 -7.802 -2.475 1.00 58.44 493 ASP A N 1
ATOM 4233 C CA . ASP A 1 493 ? 17.260 -6.407 -2.839 1.00 58.44 493 ASP A CA 1
ATOM 4234 C C . ASP A 1 493 ? 15.871 -5.929 -2.361 1.00 58.44 493 ASP A C 1
ATOM 4236 O O . ASP A 1 493 ? 14.877 -6.025 -3.097 1.00 58.44 493 ASP A O 1
ATOM 4240 N N . ASN A 1 494 ? 15.795 -5.397 -1.132 1.00 66.69 494 ASN A N 1
ATOM 4241 C CA . ASN A 1 494 ? 14.614 -4.710 -0.589 1.00 66.69 494 ASN A CA 1
ATOM 4242 C C . ASN A 1 494 ? 14.755 -3.179 -0.704 1.00 66.69 494 ASN A C 1
ATOM 4244 O O . ASN A 1 494 ? 15.170 -2.502 0.238 1.00 66.69 494 ASN A O 1
ATOM 4248 N N . GLY A 1 495 ? 14.377 -2.625 -1.862 1.00 67.88 495 GLY A N 1
ATOM 4249 C CA . GLY A 1 495 ? 14.545 -1.198 -2.175 1.00 67.88 495 GLY A CA 1
ATOM 4250 C C . GLY A 1 495 ? 13.928 -0.229 -1.152 1.00 67.88 495 GLY A C 1
ATOM 4251 O O . GLY A 1 495 ? 14.495 0.829 -0.899 1.00 67.88 495 GLY A O 1
ATOM 4252 N N . LEU A 1 496 ? 12.821 -0.592 -0.488 1.00 72.75 496 LEU A N 1
ATOM 4253 C CA . LEU A 1 496 ? 12.189 0.267 0.527 1.00 72.75 496 LEU A CA 1
ATOM 4254 C C . LEU A 1 496 ? 13.046 0.425 1.791 1.00 72.75 496 LEU A C 1
ATOM 4256 O O . LEU A 1 496 ? 13.162 1.537 2.311 1.00 72.75 496 LEU A O 1
ATOM 4260 N N . ASP A 1 497 ? 13.655 -0.662 2.271 1.00 76.56 497 ASP A N 1
ATOM 4261 C CA . ASP A 1 497 ? 14.555 -0.630 3.431 1.00 76.56 497 ASP A CA 1
ATOM 4262 C C . ASP A 1 497 ? 15.785 0.222 3.117 1.00 76.56 497 ASP A C 1
ATOM 4264 O O . ASP A 1 497 ? 16.174 1.083 3.913 1.00 76.56 497 ASP A O 1
ATOM 4268 N N . SER A 1 498 ? 16.349 0.022 1.925 1.00 76.69 498 SER A N 1
ATOM 4269 C CA . SER A 1 498 ? 17.491 0.787 1.434 1.00 76.69 498 SER A CA 1
ATOM 4270 C C . SER A 1 498 ? 17.169 2.281 1.343 1.00 76.69 498 SER A C 1
ATOM 4272 O O . SER A 1 498 ? 17.966 3.098 1.797 1.00 76.69 498 SER A O 1
ATOM 4274 N N . MET A 1 499 ? 15.976 2.663 0.871 1.00 80.31 499 MET A N 1
ATOM 4275 C CA . MET A 1 499 ? 15.562 4.072 0.787 1.00 80.31 499 MET A CA 1
ATOM 4276 C C . MET A 1 499 ? 15.411 4.761 2.149 1.00 80.31 499 MET A C 1
ATOM 4278 O O . MET A 1 499 ? 15.749 5.940 2.285 1.00 80.31 499 MET A O 1
ATOM 4282 N N . ILE A 1 500 ? 14.925 4.060 3.180 1.00 80.38 500 ILE A N 1
ATOM 4283 C CA . ILE A 1 500 ? 14.827 4.646 4.528 1.00 80.38 500 ILE A CA 1
ATOM 4284 C C . ILE A 1 500 ? 16.222 4.829 5.122 1.00 80.38 500 ILE A C 1
ATOM 4286 O O . ILE A 1 500 ? 16.541 5.922 5.596 1.00 80.38 500 ILE A O 1
ATOM 4290 N N . LYS A 1 501 ? 17.073 3.798 5.040 1.00 81.25 501 LYS A N 1
ATOM 4291 C CA . LYS A 1 501 ? 18.470 3.889 5.491 1.00 81.25 501 LYS A CA 1
ATOM 4292 C C . LYS A 1 501 ? 19.210 5.013 4.771 1.00 81.25 501 LYS A C 1
ATOM 4294 O O . LYS A 1 501 ? 19.938 5.774 5.402 1.00 81.25 501 LYS A O 1
ATOM 4299 N N . PHE A 1 502 ? 18.969 5.180 3.471 1.00 84.75 502 PHE A N 1
ATOM 4300 C CA . PHE A 1 502 ? 19.542 6.267 2.685 1.00 84.75 502 PHE A CA 1
ATOM 4301 C C . PHE A 1 502 ? 19.168 7.639 3.242 1.00 84.75 502 PHE A C 1
ATOM 4303 O O . PHE A 1 502 ? 20.055 8.457 3.490 1.00 84.75 502 PHE A O 1
ATOM 4310 N N . LYS A 1 503 ? 17.875 7.870 3.517 1.00 85.12 503 LYS A N 1
ATOM 4311 C CA . LYS A 1 503 ? 17.398 9.121 4.125 1.00 85.12 503 LYS A CA 1
ATOM 4312 C C . LYS A 1 503 ? 18.106 9.398 5.453 1.00 85.12 503 LYS A C 1
ATOM 4314 O O . LYS A 1 503 ? 18.590 10.508 5.667 1.00 85.12 503 LYS A O 1
ATOM 4319 N N . GLU A 1 504 ? 18.213 8.400 6.325 1.00 84.44 504 GLU A N 1
ATOM 4320 C CA . GLU A 1 504 ? 18.850 8.553 7.638 1.00 84.44 504 GLU A CA 1
ATOM 4321 C C . GLU A 1 504 ? 20.356 8.813 7.554 1.00 84.44 504 GLU A C 1
ATOM 4323 O O . GLU A 1 504 ? 20.875 9.643 8.305 1.00 84.44 504 GLU A O 1
ATOM 4328 N N . ILE A 1 505 ? 21.063 8.153 6.631 1.00 85.31 505 ILE A N 1
ATOM 4329 C CA . ILE A 1 505 ? 22.486 8.409 6.379 1.00 85.31 505 ILE A CA 1
ATOM 4330 C C . ILE A 1 505 ? 22.674 9.850 5.897 1.00 85.31 505 ILE A C 1
ATOM 4332 O O . ILE A 1 505 ? 23.539 10.553 6.422 1.00 85.31 505 ILE A O 1
ATOM 4336 N N . CYS A 1 506 ? 21.845 10.316 4.956 1.00 84.31 506 CYS A N 1
ATOM 4337 C CA . CYS A 1 506 ? 21.894 11.689 4.454 1.00 84.31 506 CYS A CA 1
ATOM 4338 C C . CYS A 1 506 ? 21.586 12.726 5.547 1.00 84.31 506 CYS A C 1
ATOM 4340 O O . CYS A 1 506 ? 22.247 13.761 5.603 1.00 84.31 506 CYS A O 1
ATOM 4342 N N . GLN A 1 507 ? 20.615 12.462 6.427 1.00 83.50 507 GLN A N 1
ATOM 4343 C CA . GLN A 1 507 ? 20.243 13.364 7.527 1.00 83.50 507 GLN A CA 1
ATOM 4344 C C . GLN A 1 507 ? 21.313 13.441 8.623 1.00 83.50 507 GLN A C 1
ATOM 4346 O O . GLN A 1 507 ? 21.567 14.509 9.178 1.00 83.50 507 GLN A O 1
ATOM 4351 N N . ASN A 1 508 ? 21.962 12.317 8.932 1.00 82.50 508 ASN A N 1
ATOM 4352 C CA . ASN A 1 508 ? 22.988 12.233 9.973 1.00 82.50 508 ASN A CA 1
ATOM 4353 C C . ASN A 1 508 ? 24.405 12.498 9.444 1.00 82.50 508 ASN A C 1
ATOM 4355 O O . ASN A 1 508 ? 25.393 12.320 10.168 1.00 82.50 508 ASN A O 1
ATOM 4359 N N . HIS A 1 509 ? 24.526 12.927 8.188 1.00 79.75 509 HIS A N 1
ATOM 4360 C CA . HIS A 1 509 ? 25.804 13.143 7.538 1.00 79.75 509 HIS A CA 1
ATOM 4361 C C . HIS A 1 509 ? 26.547 14.352 8.129 1.00 79.75 509 HIS A C 1
ATOM 4363 O O . HIS A 1 509 ? 26.321 15.498 7.757 1.00 79.75 509 HIS A O 1
ATOM 4369 N N . LYS A 1 510 ? 27.457 14.090 9.074 1.00 70.44 510 LYS A N 1
ATOM 4370 C CA . LYS A 1 510 ? 28.302 15.113 9.729 1.00 70.44 510 LYS A CA 1
ATOM 4371 C C . LYS A 1 510 ? 29.789 15.011 9.369 1.00 70.44 510 LYS A C 1
ATOM 4373 O O . LYS A 1 510 ? 30.603 15.797 9.847 1.00 70.44 510 LYS A O 1
ATOM 4378 N N . LYS A 1 511 ? 30.174 14.004 8.580 1.00 66.94 511 LYS A N 1
ATOM 4379 C CA . LYS A 1 511 ? 31.577 13.677 8.268 1.00 66.94 511 LYS A CA 1
ATOM 4380 C C . LYS A 1 511 ? 31.990 14.302 6.933 1.00 66.94 511 LYS A C 1
ATOM 4382 O O . LYS A 1 511 ? 31.193 14.334 6.015 1.00 66.94 511 LYS A O 1
ATOM 4387 N N . LYS A 1 512 ? 33.266 14.670 6.762 1.00 71.75 512 LYS A N 1
ATOM 4388 C CA . LYS A 1 512 ? 33.833 15.164 5.480 1.00 71.75 512 LYS A CA 1
ATOM 4389 C C . LYS A 1 512 ? 34.004 14.076 4.393 1.00 71.75 512 LYS A C 1
ATOM 4391 O O . LYS A 1 512 ? 34.844 14.211 3.509 1.00 71.75 512 LYS A O 1
ATOM 4396 N N . ILE A 1 513 ? 33.287 12.957 4.488 1.00 78.31 513 ILE A N 1
ATOM 4397 C CA . ILE A 1 513 ? 33.434 11.813 3.575 1.00 78.31 513 ILE A CA 1
ATOM 4398 C C . ILE A 1 513 ? 32.288 11.871 2.562 1.00 78.31 513 ILE A C 1
ATOM 4400 O O . ILE A 1 513 ? 31.150 11.822 3.005 1.00 78.31 513 ILE A O 1
ATOM 4404 N N . PRO A 1 514 ? 32.531 11.898 1.239 1.00 81.38 514 PRO A N 1
ATOM 4405 C CA . PRO A 1 514 ? 31.449 11.909 0.253 1.00 81.38 514 PRO A CA 1
ATOM 4406 C C . PRO A 1 514 ? 30.441 10.769 0.464 1.00 81.38 514 PRO A C 1
ATOM 4408 O O . PRO A 1 514 ? 30.854 9.625 0.670 1.00 81.38 514 PRO A O 1
ATOM 4411 N N . LEU A 1 515 ? 29.139 11.057 0.351 1.00 83.00 515 LEU A N 1
ATOM 4412 C CA . LEU A 1 515 ? 28.063 10.073 0.547 1.00 83.00 515 LEU A CA 1
ATOM 4413 C C . LEU A 1 515 ? 28.226 8.815 -0.324 1.00 83.00 515 LEU A C 1
ATOM 4415 O O . LEU A 1 515 ? 28.042 7.702 0.161 1.00 83.00 515 LEU A O 1
ATOM 4419 N N . LYS A 1 516 ? 28.724 8.953 -1.559 1.00 83.31 516 LYS A N 1
ATOM 4420 C CA . LYS A 1 516 ? 29.034 7.816 -2.451 1.00 83.31 516 LYS A CA 1
ATOM 4421 C C . LYS A 1 516 ? 30.056 6.810 -1.885 1.00 83.31 516 LYS A C 1
ATOM 4423 O O . LYS A 1 516 ? 30.261 5.747 -2.465 1.00 83.31 516 LYS A O 1
ATOM 4428 N N . ARG A 1 517 ? 30.764 7.129 -0.793 1.00 83.25 517 ARG A N 1
ATOM 4429 C CA . ARG A 1 517 ? 31.710 6.204 -0.144 1.00 83.25 517 ARG A CA 1
ATOM 4430 C C . ARG A 1 517 ? 31.059 5.290 0.895 1.00 83.25 517 ARG A C 1
ATOM 4432 O O . ARG A 1 517 ? 31.702 4.311 1.267 1.00 83.25 517 ARG A O 1
ATOM 4439 N N . TYR A 1 518 ? 29.835 5.576 1.338 1.00 85.62 518 TYR A N 1
ATOM 4440 C CA . TYR A 1 518 ? 29.093 4.700 2.249 1.00 85.62 518 TYR A CA 1
ATOM 4441 C C . TYR A 1 518 ? 28.663 3.431 1.508 1.00 85.62 518 TYR A C 1
ATOM 4443 O O . TYR A 1 518 ? 28.231 3.509 0.359 1.00 85.62 518 TYR A O 1
ATOM 4451 N N . ILE A 1 519 ? 28.806 2.273 2.157 1.00 85.75 519 ILE A N 1
ATOM 4452 C CA . ILE A 1 519 ? 28.504 0.964 1.555 1.00 85.75 519 ILE A CA 1
ATOM 4453 C C . ILE A 1 519 ? 27.026 0.899 1.160 1.00 85.75 519 ILE A C 1
ATOM 4455 O O . ILE A 1 519 ? 26.740 0.630 -0.002 1.00 85.75 519 ILE A O 1
ATOM 4459 N N . ASP A 1 520 ? 26.117 1.293 2.057 1.00 83.94 520 ASP A N 1
ATOM 4460 C CA . ASP A 1 520 ? 24.670 1.285 1.794 1.00 83.94 520 ASP A CA 1
ATOM 4461 C C . ASP A 1 520 ? 24.292 2.153 0.579 1.00 83.94 520 ASP A C 1
ATOM 4463 O O . ASP A 1 520 ? 23.444 1.792 -0.232 1.00 83.94 520 ASP A O 1
ATOM 4467 N N . ILE A 1 521 ? 24.961 3.299 0.398 1.00 87.00 521 ILE A N 1
ATOM 4468 C CA . ILE A 1 521 ? 24.709 4.195 -0.742 1.00 87.00 521 ILE A CA 1
ATOM 4469 C C . ILE A 1 521 ? 25.253 3.590 -2.039 1.00 87.00 521 ILE A C 1
ATOM 4471 O O . ILE A 1 521 ? 24.620 3.719 -3.085 1.00 87.00 521 ILE A O 1
ATOM 4475 N N . LYS A 1 522 ? 26.399 2.898 -1.996 1.00 88.69 522 LYS A N 1
ATOM 4476 C CA . LYS A 1 522 ? 26.919 2.174 -3.166 1.00 88.69 522 LYS A CA 1
ATOM 4477 C C . LYS A 1 522 ? 25.991 1.045 -3.598 1.00 88.69 522 LYS A C 1
ATOM 4479 O O . LYS A 1 522 ? 25.835 0.842 -4.798 1.00 88.69 522 LYS A O 1
ATOM 4484 N N . GLU A 1 523 ? 25.387 0.334 -2.651 1.00 88.56 523 GLU A N 1
ATOM 4485 C CA . GLU A 1 523 ? 24.410 -0.718 -2.944 1.00 88.56 523 GLU A CA 1
ATOM 4486 C C . GLU A 1 523 ? 23.180 -0.148 -3.651 1.00 88.56 523 GLU A C 1
ATOM 4488 O O . GLU A 1 523 ? 22.760 -0.694 -4.665 1.00 88.56 523 GLU A O 1
ATOM 4493 N N . ILE A 1 524 ? 22.680 1.007 -3.206 1.00 89.31 524 ILE A N 1
ATOM 4494 C CA . ILE A 1 524 ? 21.569 1.705 -3.866 1.00 89.31 524 ILE A CA 1
ATOM 4495 C C . ILE A 1 524 ? 21.953 2.186 -5.267 1.00 89.31 524 ILE A C 1
ATOM 4497 O O . ILE A 1 524 ? 21.204 1.975 -6.215 1.00 89.31 524 ILE A O 1
ATOM 4501 N N . ILE A 1 525 ? 23.128 2.806 -5.428 1.00 92.31 525 ILE A N 1
ATOM 4502 C CA . ILE A 1 525 ? 23.613 3.229 -6.752 1.00 92.31 525 ILE A CA 1
ATOM 4503 C C . ILE A 1 525 ? 23.736 2.015 -7.682 1.00 92.31 525 ILE A C 1
ATOM 4505 O O . ILE A 1 525 ? 23.444 2.122 -8.872 1.00 92.31 525 ILE A O 1
ATOM 4509 N N . ASN A 1 526 ? 24.159 0.861 -7.159 1.00 92.38 526 ASN A N 1
ATOM 4510 C CA . ASN A 1 526 ? 24.221 -0.379 -7.922 1.00 92.38 526 ASN A CA 1
ATOM 4511 C C . ASN A 1 526 ? 22.828 -0.949 -8.237 1.00 92.38 526 ASN A C 1
ATOM 4513 O O . ASN A 1 526 ? 22.649 -1.473 -9.330 1.00 92.38 526 ASN A O 1
ATOM 4517 N N . TYR A 1 527 ? 21.857 -0.830 -7.332 1.00 91.88 527 TYR A N 1
ATOM 4518 C CA . TYR A 1 527 ? 20.468 -1.219 -7.581 1.00 91.88 527 TYR A CA 1
ATOM 4519 C C . TYR A 1 527 ? 19.860 -0.383 -8.718 1.00 91.88 527 TYR A C 1
ATOM 4521 O O . TYR A 1 527 ? 19.437 -0.942 -9.725 1.00 91.88 527 TYR A O 1
ATOM 4529 N N . ASN A 1 528 ? 19.963 0.946 -8.640 1.00 94.31 528 ASN A N 1
ATOM 4530 C CA . ASN A 1 528 ? 19.530 1.867 -9.697 1.00 94.31 528 ASN A CA 1
ATOM 4531 C C . ASN A 1 528 ? 20.272 1.621 -11.031 1.00 94.31 528 ASN A C 1
ATOM 4533 O O . ASN A 1 528 ? 19.679 1.670 -12.111 1.00 94.31 528 ASN A O 1
ATOM 4537 N N . ARG A 1 529 ? 21.564 1.254 -10.978 1.00 96.25 529 ARG A N 1
ATOM 4538 C CA . ARG A 1 529 ? 22.322 0.797 -12.156 1.00 96.25 529 ARG A CA 1
ATOM 4539 C C . ARG A 1 529 ? 21.722 -0.469 -12.766 1.00 96.25 529 ARG A C 1
ATOM 4541 O O . ARG A 1 529 ? 21.653 -0.558 -13.989 1.00 96.25 529 ARG A O 1
ATOM 4548 N N . ILE A 1 530 ? 21.355 -1.456 -11.945 1.00 95.69 530 ILE A N 1
ATOM 4549 C CA . ILE A 1 530 ? 20.718 -2.697 -12.405 1.00 95.69 530 ILE A CA 1
ATOM 4550 C C . ILE A 1 530 ? 19.363 -2.378 -13.044 1.00 95.69 530 ILE A C 1
ATOM 4552 O O . ILE A 1 530 ? 19.103 -2.891 -14.129 1.00 95.69 530 ILE A O 1
ATOM 4556 N N . ASP A 1 531 ? 18.558 -1.488 -12.456 1.00 95.50 531 ASP A N 1
ATOM 4557 C CA . ASP A 1 531 ? 17.274 -1.054 -13.026 1.00 95.50 531 ASP A CA 1
ATOM 4558 C C . ASP A 1 531 ? 17.468 -0.423 -14.415 1.00 95.50 531 ASP A C 1
ATOM 4560 O O . ASP A 1 531 ? 16.843 -0.856 -15.389 1.00 95.50 531 ASP A O 1
ATOM 4564 N N . CYS A 1 532 ? 18.422 0.506 -14.551 1.00 97.62 532 CYS A N 1
ATOM 4565 C CA . CYS A 1 532 ? 18.783 1.093 -15.846 1.00 97.62 532 CYS A CA 1
ATOM 4566 C C . CYS A 1 532 ? 19.298 0.041 -16.846 1.00 97.62 532 CYS A C 1
ATOM 4568 O O . CYS A 1 532 ? 18.962 0.097 -18.029 1.00 97.62 532 CYS A O 1
ATOM 4570 N N . GLN A 1 533 ? 20.117 -0.914 -16.392 1.00 98.06 533 GLN A N 1
ATOM 4571 C CA . GLN A 1 533 ? 20.713 -1.960 -17.232 1.00 98.06 533 GLN A CA 1
ATOM 4572 C C . GLN A 1 533 ? 19.670 -2.952 -17.739 1.00 98.06 533 GLN A C 1
ATOM 4574 O O . GLN A 1 533 ? 19.689 -3.318 -18.910 1.00 98.06 533 GLN A O 1
ATOM 4579 N N . VAL A 1 534 ? 18.743 -3.375 -16.884 1.00 97.88 534 VAL A N 1
ATOM 4580 C CA . VAL A 1 534 ? 17.649 -4.254 -17.294 1.00 97.88 534 VAL A CA 1
ATOM 4581 C C . VAL A 1 534 ? 16.726 -3.527 -18.264 1.00 97.88 534 VAL A C 1
ATOM 4583 O O . VAL A 1 534 ? 16.325 -4.113 -19.266 1.00 97.88 534 VAL A O 1
ATOM 4586 N N . LEU A 1 535 ? 16.420 -2.249 -18.020 1.00 97.94 535 LEU A N 1
ATOM 4587 C CA . LEU A 1 535 ? 15.638 -1.446 -18.956 1.00 97.94 535 LEU A CA 1
ATOM 4588 C C . LEU A 1 535 ? 16.333 -1.317 -20.321 1.00 97.94 535 LEU A C 1
ATOM 4590 O O . LEU A 1 535 ? 15.677 -1.499 -21.346 1.00 97.94 535 LEU A O 1
ATOM 4594 N N . TYR A 1 536 ? 17.646 -1.060 -20.332 1.00 97.75 536 TYR A N 1
ATOM 4595 C CA . TYR A 1 536 ? 18.470 -1.073 -21.543 1.00 97.75 536 TYR A CA 1
ATOM 4596 C C . TYR A 1 536 ? 18.335 -2.401 -22.291 1.00 97.75 536 TYR A C 1
ATOM 4598 O O . TYR A 1 536 ? 17.893 -2.419 -23.436 1.00 97.75 536 TYR A O 1
ATOM 4606 N N . GLU A 1 537 ? 18.626 -3.519 -21.623 1.00 97.81 537 GLU A N 1
ATOM 4607 C CA . GLU A 1 537 ? 18.582 -4.853 -22.231 1.00 97.81 537 GLU A CA 1
ATOM 4608 C C . GLU A 1 537 ? 17.179 -5.230 -22.731 1.00 97.81 537 GLU A C 1
ATOM 4610 O O . GLU A 1 537 ? 17.060 -5.905 -23.751 1.00 97.81 537 GLU A O 1
ATOM 4615 N N . ILE A 1 538 ? 16.112 -4.771 -22.067 1.00 97.50 538 ILE A N 1
ATOM 4616 C CA . ILE A 1 538 ? 14.735 -4.945 -22.548 1.00 97.50 538 ILE A CA 1
ATOM 4617 C C . ILE A 1 538 ? 14.531 -4.218 -23.876 1.00 97.50 538 ILE A C 1
ATOM 4619 O O . ILE A 1 538 ? 13.999 -4.811 -24.811 1.00 97.50 538 ILE A O 1
ATOM 4623 N N . VAL A 1 539 ? 14.916 -2.944 -23.976 1.00 96.62 539 VAL A N 1
ATOM 4624 C CA . VAL A 1 539 ? 14.713 -2.168 -25.208 1.00 96.62 539 VAL A CA 1
ATOM 4625 C C . VAL A 1 539 ? 15.568 -2.719 -26.350 1.00 96.62 539 VAL A C 1
ATOM 4627 O O . VAL A 1 539 ? 15.047 -2.866 -27.455 1.00 96.62 539 VAL A O 1
ATOM 4630 N N . GLU A 1 540 ? 16.822 -3.103 -26.086 1.00 95.69 540 GLU A N 1
ATOM 4631 C CA . GLU A 1 540 ? 17.679 -3.778 -27.075 1.00 95.69 540 GLU A CA 1
ATOM 4632 C C . GLU A 1 540 ? 17.055 -5.094 -27.554 1.00 95.69 540 GLU A C 1
ATOM 4634 O O . GLU A 1 540 ? 16.934 -5.323 -28.754 1.00 95.69 540 GLU A O 1
ATOM 4639 N N . LEU A 1 541 ? 16.552 -5.923 -26.634 1.00 95.50 541 LEU A N 1
ATOM 4640 C CA . LEU A 1 541 ? 15.870 -7.170 -26.980 1.00 95.50 541 LEU A CA 1
ATOM 4641 C C . LEU A 1 541 ? 14.641 -6.932 -27.867 1.00 95.50 541 LEU A C 1
ATOM 4643 O O . LEU A 1 541 ? 14.401 -7.686 -28.812 1.00 95.50 541 LEU A O 1
ATOM 4647 N N . LEU A 1 542 ? 13.836 -5.907 -27.566 1.00 94.62 542 LEU A N 1
ATOM 4648 C CA . LEU A 1 542 ? 12.687 -5.544 -28.398 1.00 94.62 542 LEU A CA 1
ATOM 4649 C C . LEU A 1 542 ? 13.142 -5.069 -29.783 1.00 94.62 542 LEU A C 1
ATOM 4651 O O . LEU A 1 542 ? 12.524 -5.444 -30.780 1.00 94.62 542 LEU A O 1
ATOM 4655 N N . ARG A 1 543 ? 14.217 -4.275 -29.856 1.00 93.25 543 ARG A N 1
ATOM 4656 C CA . ARG A 1 543 ? 14.793 -3.794 -31.115 1.00 93.25 543 ARG A CA 1
ATOM 4657 C C . ARG A 1 543 ? 15.255 -4.967 -31.973 1.00 93.25 543 ARG A C 1
ATOM 4659 O O . ARG A 1 543 ? 14.734 -5.159 -33.067 1.00 93.25 543 ARG A O 1
ATOM 4666 N N . ASP A 1 544 ? 16.128 -5.818 -31.448 1.00 91.88 544 ASP A N 1
ATOM 4667 C CA . ASP A 1 544 ? 16.638 -7.001 -32.148 1.00 91.88 544 ASP A CA 1
ATOM 4668 C C . ASP A 1 544 ? 15.507 -7.891 -32.663 1.00 91.88 544 ASP A C 1
ATOM 4670 O O . ASP A 1 544 ? 15.532 -8.361 -33.801 1.00 91.88 544 ASP A O 1
ATOM 4674 N N . LYS A 1 545 ? 14.465 -8.075 -31.847 1.00 90.19 545 LYS A N 1
ATOM 4675 C CA . LYS A 1 545 ? 13.328 -8.925 -32.192 1.00 90.19 545 LYS A CA 1
ATOM 4676 C C . LYS A 1 545 ? 12.446 -8.345 -33.300 1.00 90.19 545 LYS A C 1
ATOM 4678 O O . LYS A 1 545 ? 11.979 -9.120 -34.135 1.00 90.19 545 LYS A O 1
ATOM 4683 N N . TYR A 1 546 ? 12.182 -7.037 -33.303 1.00 89.88 546 TYR A N 1
ATOM 4684 C CA . TYR A 1 546 ? 11.119 -6.437 -34.126 1.00 89.88 546 TYR A CA 1
ATOM 4685 C C . TYR A 1 546 ? 11.584 -5.438 -35.192 1.00 89.88 546 TYR A C 1
ATOM 4687 O O . TYR A 1 546 ? 10.750 -4.963 -35.960 1.00 89.88 546 TYR A O 1
ATOM 4695 N N . THR A 1 547 ? 12.870 -5.083 -35.253 1.00 78.12 547 THR A N 1
ATOM 4696 C CA . THR A 1 547 ? 13.398 -4.200 -36.313 1.00 78.12 547 THR A CA 1
ATOM 4697 C C . THR A 1 547 ? 14.261 -4.933 -37.336 1.00 78.12 547 THR A C 1
ATOM 4699 O O . THR A 1 547 ? 14.501 -4.388 -38.407 1.00 78.12 547 THR A O 1
ATOM 4702 N N . HIS A 1 548 ? 14.719 -6.150 -37.026 1.00 61.12 548 HIS A N 1
ATOM 4703 C CA . HIS A 1 548 ? 15.561 -6.974 -37.903 1.00 61.12 548 HIS A CA 1
ATOM 4704 C C . HIS A 1 548 ? 14.822 -8.191 -38.496 1.00 61.12 548 HIS A C 1
ATOM 4706 O O . HIS A 1 548 ? 15.473 -9.120 -38.976 1.00 61.12 548 HIS A O 1
ATOM 4712 N N . SER A 1 549 ? 13.483 -8.217 -38.441 1.00 44.62 549 SER A N 1
ATOM 4713 C CA . SER A 1 549 ? 12.653 -9.339 -38.905 1.00 44.62 549 SER A CA 1
ATOM 4714 C C . SER A 1 549 ? 11.677 -9.000 -40.024 1.00 44.62 549 SER A C 1
ATOM 4716 O O . SER A 1 549 ? 11.219 -7.839 -40.104 1.00 44.62 549 SER A O 1
#

Secondary structure (DSSP, 8-state):
-GGGSSSEEGGGGHHHHTT-THHHHHHHHHHTT-TTS-PPPPPHHHHHHHHHHHHHHHHHHHHHHHHHT----S---HHHHHHHHHTT-SEEEEEEEEEGGGTEEEEEEEEEEHHHHHHHSTT--SS-GGGT--TT-EEEEEEEEEEEEB-TTSSBBP--TTHHHHHHHHHHHHHHHHHHHS----EEEEEEEEEETTEEPPTTT--EE----HHHHHHHHHHHHHHHHHHHHTTT---SSS-SSGGGS--TT---STTHHHHHHHHHHTT-GGGSTT--HHHHHHHHHTT--STT-THHHHHS-SSHHHHHHHHHHHHHT-SS-SEESSS---HHHHHHHT-TT-EEEEEEE----S-SS-SS--PPPPPPP-EEEEEEEETTEEEEEE-SSSSHHHHHHHHHHHHHHHHHHSPTT-PEEEEESSHHHHHHHHHHHHH-TTSPPPSEEEEEHHHHHHHTT-EETT-S---HHHHHHHHHHTTS-S----TT--HHHHHHHHHHHHHT--SSS-GGGSHHHHHHHHHHHHHHHHHHHHHHHHHHHHH--

Radius of gyration: 26.74 Å; chains: 1; bounding box: 62×58×74 Å

Sequence (549 aa):
MEYFSNHINFNLLKNHILKDPLIDWFNIQEYHNNHIFERDGSTYYREYILKESKKYKEKLLQQIIDRSQLDIPIYTCYKETLFRIKNNEPLILQGKLYNEGKKLYTKCDIIIRYDHFTKIFPRIDNIPFHLFCKEDGYLLINICYSSLHFRIDLKTIANDGLSLYKKCNLYSFREAMYKVVGERYPCFLLGKEYYYRKTHLPKDKFIGKIDFDHTIIDAYNKAYKWILYLKKNYQEMKILPKPSHKELYPNMNYKDSDWENEKMKLANEIKEITLIWNISFDERHEFLNRGITCWDDPKLLLYLKETKKKDIQERMIHMNKQNDILIYPRKNISNKLSTTIQDTNGIYFDIESFLSFDEKQNLFSHEKIQEQPVIGIIGFIYKEKYYDFTIEDFTNRSEKKNIEYFIKKLKMITKKDESLSIYHWGHAEYNYIKYIQNKYPEIEFPPYQLIDVLDYFRTEPIIVQGVFKFGLKSIGSALYRNKLIKTTWGENDNGLDSMIKFKEICQNHKKKIPLKRYIDIKEIINYNRIDCQVLYEIVELLRDKYTHS

pLDDT: mean 91.77, std 7.42, range [44.62, 98.56]

Foldseek 3Di:
DQLQDPAHELVLLQCLLQLQLLQNLVVVCVVVVVVPADFADDFLLVVVLVVVLVVVLVVVLVLLCVQLVDDADQDDDQVRLLVCVVVLPAKDAFHWFADPVLSYIATFGIKGAQLSCCSSQVQAALDPCVVAHDRSGIETEHEEAAEWEDDPSLAATDPDDCVLSVLLRLVVVQVRVCVSPVDRHWYWYQYLWYDHPPDTDASSHGIHTDDDDPSSVVSNVVSSVSSVCCSVCSVVFDPPPHGPDLSSQGQQVDDPGRRNVVNVVSCVNQQAQNLAPPQGSVNSVVCVVVVNGHLLPPCVLVSPDPDLCSVLRVCQSVLQVDDPDQKPPQEDDDPVLQVLLPDLQAKQWDFDFADDSHRQHDNRDRDGDDDKGTTAKIWIDGPNDIDIQGFQAGHPVSSLVSVLVVQVVQVVSADPPDAHEYEYADCPVVVVVVVCCVVPVVRDHDHYDYHHPLVSCSPRVIDGHPHNDSDLLRRLVRCVVVVLFPAHDDPPDPSSSLSNVLNVCRHPVPDPDGPCPDPSNVVNSVVRVSSNRSSVSVSVSVNVSHVVD